Protein AF-A0A448WZS6-F1 (afdb_monomer_lite)

Radius of gyration: 54.77 Å; chains: 1; bounding box: 198×49×100 Å

Foldseek 3Di:
DDDDDDDDDDDDDDDDDDDDDDDDDDDDDDDDDDDDDPDPDDDDDDDDDDDDDDDDDDDDDDDDDPVVVVVVVVVVVVVVVVVVVVVVVVVVVVPDDDDDDDDDDPDPVVVVVVVVVVVVVVCCCVVPVCPVVVVVDDDFDFWDKAKDKDKFFKFKDQQPDDDEPDDGGIDMDGCVRFWDPDPDRHDTGGAFFDQDDYQWDQDKDFWDPLQQQQFADFLVSQDFFDFTLPDQAHPVRDRDDPVSRPNVDTGQATFRSGWAFPDPDDPDDDDDPRRTTGTMGRHGPPDDDQWFDPPDDDPDDDDDDDDDDDDDDDDDDPDPPPVPPPPPPGCLVVGDTRPSLQQMKMQMWMWTARVVVRDIDILCDPPCDPVNLVDAEQDCVDPPSVSRRIYGNNVLCVQQVHDPRCCSSVNFDKDKDWDFPDDVVDPPNPRHIHIHIHTPDDPPPD

Secondary structure (DSSP, 8-state):
--PPPP---PPPP----------------S-----------------S-----------------THHHHHHHHHHHHHHHHHHHHHHHHHHGGG--PPP-------HHHHHHHHHHHHHHHHIIIIIIIIIS-TTSPPPSPPEEEEEEEEE--EEEEES---SSPPSEEEEE-HHHH-PPPSSTT--------------EEEEEEPPTT-GGGEESSGGGS-TT-BSSS----TTSPPPPTTT--TT---SSEEEEEEE--------SS--PPPPEEEEEEEEES---SSS------PPPPP---------------------------GGGSS---GGGGG-EEEEEEEEEETTTTEEEESS-TT--HHHHHH----TTSTTGGG-SEEEHHHHHHHTT--HHHHHHH---EEEEEE----TTS-GGG---EEEEEE-S-----

Structure (mmCIF, N/CA/C/O backbone):
data_AF-A0A448WZS6-F1
#
_entry.id   AF-A0A448WZS6-F1
#
loop_
_atom_site.group_PDB
_atom_site.id
_atom_site.type_symbol
_atom_site.label_atom_id
_atom_site.label_alt_id
_atom_site.label_comp_id
_atom_site.label_asym_id
_atom_site.label_entity_id
_atom_site.label_seq_id
_atom_site.pdbx_PDB_ins_code
_atom_site.Cartn_x
_atom_site.Cartn_y
_atom_site.Cartn_z
_atom_site.occupancy
_atom_site.B_iso_or_equiv
_atom_site.auth_seq_id
_atom_site.auth_comp_id
_atom_site.auth_asym_id
_atom_site.auth_atom_id
_atom_site.pdbx_PDB_model_num
ATOM 1 N N . MET A 1 1 ? -26.078 -19.936 6.235 1.00 38.16 1 MET A N 1
ATOM 2 C CA . MET A 1 1 ? -26.917 -21.136 6.031 1.00 38.16 1 MET A CA 1
ATOM 3 C C . MET A 1 1 ? -28.295 -20.896 6.644 1.00 38.16 1 MET A C 1
ATOM 5 O O . MET A 1 1 ? -28.347 -20.526 7.805 1.00 38.16 1 MET A O 1
ATOM 9 N N . GLY A 1 2 ? -29.371 -21.069 5.861 1.00 36.94 2 GLY A N 1
ATOM 10 C CA . GLY A 1 2 ? -30.738 -21.364 6.336 1.00 36.94 2 GLY A CA 1
ATOM 11 C C . GLY A 1 2 ? -31.633 -20.229 6.868 1.00 36.94 2 GLY A C 1
ATOM 12 O O . GLY A 1 2 ? -31.905 -20.194 8.061 1.00 36.94 2 GLY A O 1
ATOM 13 N N . LYS A 1 3 ? -32.189 -19.380 5.985 1.00 34.31 3 LYS A N 1
ATOM 14 C CA . LYS A 1 3 ? -33.456 -18.650 6.225 1.00 34.31 3 LYS A CA 1
ATOM 15 C C . LYS A 1 3 ? -34.625 -19.597 5.913 1.00 34.31 3 LYS A C 1
ATOM 17 O O . LYS A 1 3 ? -34.668 -20.128 4.807 1.00 34.31 3 LYS A O 1
ATOM 22 N N . LEU A 1 4 ? -35.564 -19.788 6.842 1.00 36.19 4 LEU A N 1
ATOM 23 C CA . LEU A 1 4 ? -36.839 -20.471 6.588 1.00 36.19 4 LEU A CA 1
ATOM 24 C C . LEU A 1 4 ? -37.963 -19.438 6.477 1.00 36.19 4 LEU A C 1
ATOM 26 O O . LEU A 1 4 ? -38.123 -18.568 7.332 1.00 36.19 4 LEU A O 1
ATOM 30 N N . ALA A 1 5 ? -38.664 -19.535 5.352 1.00 36.72 5 ALA A N 1
ATOM 31 C CA . ALA A 1 5 ? -39.700 -18.647 4.865 1.00 36.72 5 ALA A CA 1
ATOM 32 C C . ALA A 1 5 ? -41.023 -18.817 5.623 1.00 36.72 5 ALA A C 1
ATOM 34 O O . ALA A 1 5 ? -41.397 -19.922 6.016 1.00 36.72 5 ALA A O 1
ATOM 35 N N . GLY A 1 6 ? -41.733 -17.698 5.773 1.00 29.44 6 GLY A N 1
ATOM 36 C CA . GLY A 1 6 ? -43.124 -17.661 6.200 1.00 29.44 6 GLY A CA 1
ATOM 37 C C . GLY A 1 6 ? -44.046 -18.265 5.144 1.00 29.44 6 GLY A C 1
ATOM 38 O O . GLY A 1 6 ? -43.845 -18.085 3.943 1.00 29.44 6 GLY A O 1
ATOM 39 N N . LEU A 1 7 ? -45.060 -18.980 5.622 1.00 32.00 7 LEU A N 1
ATOM 40 C CA . LEU A 1 7 ? -46.179 -19.469 4.831 1.00 32.00 7 LEU A CA 1
ATOM 41 C C . LEU A 1 7 ? -47.448 -18.800 5.355 1.00 32.00 7 LEU A C 1
ATOM 43 O O . LEU A 1 7 ? -47.846 -18.962 6.507 1.00 32.00 7 LEU A O 1
ATOM 47 N N . GLU A 1 8 ? -48.001 -17.989 4.467 1.00 29.33 8 GLU A N 1
ATOM 48 C CA . GLU A 1 8 ? -49.196 -17.173 4.581 1.00 29.33 8 GLU A CA 1
ATOM 49 C C . GLU A 1 8 ? -50.442 -18.029 4.305 1.00 29.33 8 GLU A C 1
ATOM 51 O O . GLU A 1 8 ? -50.484 -18.772 3.324 1.00 29.33 8 GLU A O 1
ATOM 56 N N . GLN A 1 9 ? -51.469 -17.925 5.151 1.00 30.89 9 GLN A N 1
ATOM 57 C CA . GLN A 1 9 ? -52.823 -18.399 4.851 1.00 30.89 9 GLN A CA 1
ATOM 58 C C . GLN A 1 9 ? -53.825 -17.291 5.194 1.00 30.89 9 GLN A C 1
ATOM 60 O O . GLN A 1 9 ? -54.014 -16.934 6.357 1.00 30.89 9 GLN A O 1
ATOM 65 N N . GLN A 1 10 ? -54.451 -16.740 4.152 1.00 34.50 10 GLN A N 1
ATOM 66 C CA . GLN A 1 10 ? -55.589 -15.822 4.226 1.00 34.50 10 GLN A CA 1
ATOM 67 C C . GLN A 1 10 ? -56.881 -16.580 4.590 1.00 34.50 10 GLN A C 1
ATOM 69 O O . GLN A 1 10 ? -57.094 -17.685 4.086 1.00 34.50 10 GLN A O 1
ATOM 74 N N . PRO A 1 11 ? -57.791 -15.993 5.391 1.00 29.30 11 PRO A N 1
ATOM 75 C CA . PRO A 1 11 ? -59.152 -16.491 5.536 1.00 29.30 11 PRO A CA 1
ATOM 76 C C . PRO A 1 11 ? -60.082 -15.928 4.450 1.00 29.30 11 PRO A C 1
ATOM 78 O O . PRO A 1 11 ? -60.014 -14.757 4.074 1.00 29.30 11 PRO A O 1
ATOM 81 N N . ALA A 1 12 ? -60.972 -16.801 3.980 1.00 30.41 12 ALA A N 1
ATOM 82 C CA . ALA A 1 12 ? -61.970 -16.552 2.953 1.00 30.41 12 ALA A CA 1
ATOM 83 C C . ALA A 1 12 ? -63.024 -15.507 3.363 1.00 30.41 12 ALA A C 1
ATOM 85 O O . ALA A 1 12 ? -63.513 -15.466 4.493 1.00 30.41 12 ALA A O 1
ATOM 86 N N . SER A 1 13 ? -63.372 -14.686 2.378 1.00 28.06 13 SER A N 1
ATOM 87 C CA . SER A 1 13 ? -64.435 -13.689 2.344 1.00 28.06 13 SER A CA 1
ATOM 88 C C . SER A 1 13 ? -65.822 -14.311 2.175 1.00 28.06 13 SER A C 1
ATOM 90 O O . SER A 1 13 ? -65.984 -15.145 1.290 1.00 28.06 13 SER A O 1
ATOM 92 N N . GLU A 1 14 ? -66.838 -13.799 2.877 1.00 26.47 14 GLU A N 1
ATOM 93 C CA . GLU A 1 14 ? -68.231 -13.851 2.407 1.00 26.47 14 GLU A CA 1
ATOM 94 C C . GLU A 1 14 ? -69.087 -12.720 3.027 1.00 26.47 14 GLU A C 1
ATOM 96 O O . GLU A 1 14 ? -69.264 -12.604 4.239 1.00 26.47 14 GLU A O 1
ATOM 101 N N . GLN A 1 15 ? -69.619 -11.867 2.151 1.00 28.23 15 GLN A N 1
ATOM 102 C CA . GLN A 1 15 ? -70.816 -11.022 2.290 1.00 28.23 15 GLN A CA 1
ATOM 103 C C . GLN A 1 15 ? -71.626 -11.226 0.989 1.00 28.23 15 GLN A C 1
ATOM 105 O O . GLN A 1 15 ? -71.013 -11.626 -0.002 1.00 28.23 15 GLN A O 1
ATOM 110 N N . PRO A 1 16 ? -72.912 -10.829 0.863 1.00 30.09 16 PRO A N 1
ATOM 111 C CA . PRO A 1 16 ? -73.947 -10.503 1.851 1.00 30.09 16 PRO A CA 1
ATOM 112 C C . PRO A 1 16 ? -75.287 -11.249 1.580 1.00 30.09 16 PRO A C 1
ATOM 114 O O . PRO A 1 16 ? -75.486 -11.880 0.548 1.00 30.09 16 PRO A O 1
ATOM 117 N N . MET A 1 17 ? -76.267 -11.109 2.481 1.00 28.36 17 MET A N 1
ATOM 118 C CA . MET A 1 17 ? -77.685 -11.343 2.161 1.00 28.36 17 MET A CA 1
ATOM 119 C C . MET A 1 17 ? -78.304 -10.086 1.533 1.00 28.36 17 MET A C 1
ATOM 121 O O . MET A 1 17 ? -78.250 -9.014 2.137 1.00 28.36 17 MET A O 1
ATOM 125 N N . THR A 1 18 ? -79.009 -10.233 0.409 1.00 26.14 18 THR A N 1
ATOM 126 C CA . THR A 1 18 ? -80.079 -9.314 -0.010 1.00 26.14 18 THR A CA 1
ATOM 127 C C . THR A 1 18 ? -81.344 -10.095 -0.350 1.00 26.14 18 THR A C 1
ATOM 129 O O . THR A 1 18 ? -81.335 -11.099 -1.055 1.00 26.14 18 THR A O 1
ATOM 132 N N . ALA A 1 19 ? -82.449 -9.633 0.230 1.00 32.47 19 ALA A N 1
ATOM 133 C CA . ALA A 1 19 ? -83.790 -10.160 0.052 1.00 32.47 19 ALA A CA 1
ATOM 134 C C . ALA A 1 19 ? -84.423 -9.654 -1.252 1.00 32.47 19 ALA A C 1
ATOM 136 O O . ALA A 1 19 ? -84.284 -8.476 -1.581 1.00 32.47 19 ALA A O 1
ATOM 137 N N . ALA A 1 20 ? -85.230 -10.490 -1.908 1.00 26.66 20 ALA A N 1
ATOM 138 C CA . ALA A 1 20 ? -86.266 -10.026 -2.824 1.00 26.66 20 ALA A CA 1
ATOM 139 C C . ALA A 1 20 ? -87.471 -10.984 -2.877 1.00 26.66 20 ALA A C 1
ATOM 141 O O . ALA A 1 20 ? -87.320 -12.188 -3.051 1.00 26.66 20 ALA A O 1
ATOM 142 N N . SER A 1 21 ? -88.652 -10.359 -2.764 1.00 26.98 21 SER A N 1
ATOM 143 C CA . SER A 1 21 ? -89.955 -10.670 -3.390 1.00 26.98 21 SER A CA 1
ATOM 144 C C . SER A 1 21 ? -90.633 -12.027 -3.125 1.00 26.98 21 SER A C 1
ATOM 146 O O . SER A 1 21 ? -90.092 -13.074 -3.432 1.00 26.98 21 SER A O 1
ATOM 148 N N . ARG A 1 22 ? -91.792 -12.085 -2.449 1.00 25.75 22 ARG A N 1
ATOM 149 C CA . ARG A 1 22 ? -93.185 -11.684 -2.809 1.00 25.75 22 ARG A CA 1
ATOM 150 C C . ARG A 1 22 ? -93.959 -12.708 -3.661 1.00 25.75 22 ARG A C 1
ATOM 152 O O . ARG A 1 22 ? -93.618 -12.911 -4.813 1.00 25.75 22 ARG A O 1
ATOM 159 N N . CYS A 1 23 ? -95.120 -13.085 -3.092 1.00 23.34 23 CYS A N 1
ATOM 160 C CA . CYS A 1 23 ? -96.412 -13.440 -3.717 1.00 23.34 23 CYS A CA 1
ATOM 161 C C . CYS A 1 23 ? -96.463 -14.756 -4.514 1.00 23.34 23 CYS A C 1
ATOM 163 O O . CYS A 1 23 ? -95.525 -15.089 -5.208 1.00 23.34 23 CYS A O 1
ATOM 165 N N . ARG A 1 24 ? -97.541 -15.541 -4.559 1.00 26.83 24 ARG A N 1
ATOM 166 C CA . ARG A 1 24 ? -98.895 -15.591 -3.965 1.00 26.83 24 ARG A CA 1
ATOM 167 C C . ARG A 1 24 ? -99.411 -16.998 -4.370 1.00 26.83 24 ARG A C 1
ATOM 169 O O . ARG A 1 24 ? -99.104 -17.439 -5.466 1.00 26.83 24 ARG A O 1
ATOM 176 N N . GLN A 1 25 ? -100.023 -17.758 -3.463 1.00 28.67 25 GLN A N 1
ATOM 177 C CA . GLN A 1 25 ? -101.477 -18.010 -3.432 1.00 28.67 25 GLN A CA 1
ATOM 178 C C . GLN A 1 25 ? -101.956 -19.080 -4.424 1.00 28.67 25 GLN A C 1
ATOM 180 O O . GLN A 1 25 ? -101.885 -18.859 -5.623 1.00 28.67 25 GLN A O 1
ATOM 185 N N . LEU A 1 26 ? -102.493 -20.184 -3.892 1.00 25.89 26 LEU A N 1
ATOM 186 C CA . LEU A 1 26 ? -103.588 -20.980 -4.460 1.00 25.89 26 LEU A CA 1
ATOM 187 C C . LEU A 1 26 ? -104.136 -21.904 -3.348 1.00 25.89 26 LEU A C 1
ATOM 189 O O . LEU A 1 26 ? -103.435 -22.772 -2.837 1.00 25.89 26 LEU A O 1
ATOM 193 N N . ASP A 1 27 ? -105.372 -21.614 -2.948 1.00 26.47 27 ASP A N 1
ATOM 194 C CA . ASP A 1 27 ? -106.292 -22.377 -2.083 1.00 26.47 27 ASP A CA 1
ATOM 195 C C . ASP A 1 27 ? -107.078 -23.423 -2.927 1.00 26.47 27 ASP A C 1
ATOM 197 O O . ASP A 1 27 ? -107.034 -23.322 -4.156 1.00 26.47 27 ASP A O 1
ATOM 201 N N . PRO A 1 28 ? -108.010 -24.239 -2.373 1.00 50.47 28 PRO A N 1
ATOM 202 C CA . PRO A 1 28 ? -108.018 -25.095 -1.165 1.00 50.47 28 PRO A CA 1
ATOM 203 C C . PRO A 1 28 ? -108.579 -26.525 -1.529 1.00 50.47 28 PRO A C 1
ATOM 205 O O . PRO A 1 28 ? -108.569 -26.832 -2.724 1.00 50.47 28 PRO A O 1
ATOM 208 N N . PRO A 1 29 ? -109.045 -27.444 -0.624 1.00 38.78 29 PRO A N 1
ATOM 209 C CA . PRO A 1 29 ? -110.230 -27.272 0.250 1.00 38.78 29 PRO A CA 1
ATOM 210 C C . PRO A 1 29 ? -110.190 -27.965 1.648 1.00 38.78 29 PRO A C 1
ATOM 212 O O . PRO A 1 29 ? -109.323 -28.773 1.961 1.00 38.78 29 PRO A O 1
ATOM 215 N N . ALA A 1 30 ? -111.237 -27.664 2.436 1.00 28.52 30 ALA A N 1
ATOM 216 C CA . ALA A 1 30 ? -111.854 -28.460 3.516 1.00 28.52 30 ALA A CA 1
ATOM 217 C C . ALA A 1 30 ? -111.177 -28.552 4.906 1.00 28.52 30 ALA A C 1
ATOM 219 O O . ALA A 1 30 ? -110.573 -29.557 5.266 1.00 28.52 30 ALA A O 1
ATOM 220 N N . ASN A 1 31 ? -111.395 -27.533 5.749 1.00 27.36 31 ASN A N 1
ATOM 221 C CA . ASN A 1 31 ? -112.272 -27.599 6.940 1.00 27.36 31 ASN A CA 1
ATOM 222 C C . ASN A 1 31 ? -112.093 -26.327 7.790 1.00 27.36 31 ASN A C 1
ATOM 224 O O . ASN A 1 31 ? -111.018 -26.053 8.316 1.00 27.36 31 ASN A O 1
ATOM 228 N N . TRP A 1 32 ? -113.162 -25.536 7.895 1.00 27.69 32 TRP A N 1
ATOM 229 C CA . TRP A 1 32 ? -113.226 -24.270 8.628 1.00 27.69 32 TRP A CA 1
ATOM 230 C C . TRP A 1 32 ? -113.849 -24.446 10.017 1.00 27.69 32 TRP A C 1
ATOM 232 O O . TRP A 1 32 ? -114.839 -25.158 10.150 1.00 27.69 32 TRP A O 1
ATOM 242 N N . LEU A 1 33 ? -113.306 -23.712 10.995 1.00 29.80 33 LEU A N 1
ATOM 243 C CA . LEU A 1 33 ? -113.973 -23.016 12.117 1.00 29.80 33 LEU A CA 1
ATOM 244 C C . LEU A 1 33 ? -112.846 -22.272 12.872 1.00 29.80 33 LEU A C 1
ATOM 246 O O . LEU A 1 33 ? -112.038 -22.895 13.549 1.00 29.80 33 LEU A O 1
ATOM 250 N N . ALA A 1 34 ? -112.515 -21.033 12.502 1.00 29.78 34 ALA A N 1
ATOM 251 C CA . ALA A 1 34 ? -113.170 -19.768 12.860 1.00 29.78 34 ALA A CA 1
ATOM 252 C C . ALA A 1 34 ? -113.001 -19.360 14.341 1.00 29.78 34 ALA A C 1
ATOM 254 O O . ALA A 1 34 ? -113.436 -20.048 15.256 1.00 29.78 34 ALA A O 1
ATOM 255 N N . ASP A 1 35 ? -112.342 -18.210 14.493 1.00 32.78 35 ASP A N 1
ATOM 256 C CA . ASP A 1 35 ? -112.419 -17.176 15.526 1.00 32.78 35 ASP A CA 1
ATOM 257 C C . ASP A 1 35 ? -113.085 -17.449 16.883 1.00 32.78 35 ASP A C 1
ATOM 259 O O . ASP A 1 35 ? -114.287 -17.659 17.003 1.00 32.78 35 ASP A O 1
ATOM 263 N N . GLY A 1 36 ? -112.319 -17.094 17.917 1.00 32.59 36 GLY A N 1
ATOM 264 C CA . GLY A 1 36 ? -112.823 -16.195 18.945 1.00 32.59 36 GLY A CA 1
ATOM 265 C C . GLY A 1 36 ? -113.478 -16.828 20.171 1.00 32.59 36 GLY A C 1
ATOM 266 O O . GLY A 1 36 ? -114.121 -17.865 20.140 1.00 32.59 36 GLY A O 1
ATOM 267 N N . VAL A 1 37 ? -113.376 -16.062 21.258 1.00 28.45 37 VAL A N 1
ATOM 268 C CA . VAL A 1 37 ? -114.356 -16.050 22.347 1.00 28.45 37 VAL A CA 1
ATOM 269 C C . VAL A 1 37 ? -114.327 -17.281 23.264 1.00 28.45 37 VAL A C 1
ATOM 271 O O . VAL A 1 37 ? -115.107 -18.216 23.134 1.00 28.45 37 VAL A O 1
ATOM 274 N N . VAL A 1 38 ? -113.536 -17.202 24.342 1.00 35.56 38 VAL A N 1
ATOM 275 C CA . VAL A 1 38 ? -113.914 -17.895 25.586 1.00 35.56 38 VAL A CA 1
ATOM 276 C C . VAL A 1 38 ? -114.939 -17.016 26.303 1.00 35.56 38 VAL A C 1
ATOM 278 O O . VAL A 1 38 ? -114.623 -16.256 27.215 1.00 35.56 38 VAL A O 1
ATOM 281 N N . CYS A 1 39 ? -116.191 -17.110 25.859 1.00 25.97 39 CYS A N 1
ATOM 282 C CA . CYS A 1 39 ? -117.337 -16.830 26.708 1.00 25.97 39 CYS A CA 1
ATOM 283 C C . CYS A 1 39 ? -117.531 -18.054 27.605 1.00 25.97 39 CYS A C 1
ATOM 285 O O . CYS A 1 39 ? -117.995 -19.095 27.146 1.00 25.97 39 CYS A O 1
ATOM 287 N N . ARG A 1 40 ? -117.236 -17.926 28.903 1.00 35.38 40 ARG A N 1
ATOM 288 C CA . ARG A 1 40 ? -117.952 -18.730 29.898 1.00 35.38 40 ARG A CA 1
ATOM 289 C C . ARG A 1 40 ? -119.340 -18.119 30.049 1.00 35.38 40 ARG A C 1
ATOM 291 O O . ARG A 1 40 ? -119.519 -17.129 30.750 1.00 35.38 40 ARG A O 1
ATOM 298 N N . ALA A 1 41 ? -120.306 -18.695 29.345 1.00 29.75 41 ALA A N 1
ATOM 299 C CA . ALA A 1 41 ? -121.698 -18.609 29.742 1.00 29.75 41 ALA A CA 1
ATOM 300 C C . ALA A 1 41 ? -121.916 -19.654 30.843 1.00 29.75 41 ALA A C 1
ATOM 302 O O . ALA A 1 41 ? -121.990 -20.848 30.564 1.00 29.75 41 ALA A O 1
ATOM 303 N N . ASP A 1 42 ? -122.001 -19.208 32.094 1.00 47.50 42 ASP A N 1
ATOM 304 C CA . ASP A 1 42 ? -122.652 -19.997 33.135 1.00 47.50 42 ASP A CA 1
ATOM 305 C C . ASP A 1 42 ? -124.162 -20.001 32.852 1.00 47.50 42 ASP A C 1
ATOM 307 O O . ASP A 1 42 ? -124.821 -18.959 32.910 1.00 47.50 42 ASP A O 1
ATOM 311 N N . VAL A 1 43 ? -124.735 -21.174 32.563 1.00 30.92 43 VAL A N 1
ATOM 312 C CA . VAL A 1 43 ? -126.187 -21.395 32.631 1.00 30.92 43 VAL A CA 1
ATOM 313 C C . VAL A 1 43 ? -126.485 -22.500 33.637 1.00 30.92 43 VAL A C 1
ATOM 315 O O . VAL A 1 43 ? -126.489 -23.687 33.342 1.00 30.92 43 VAL A O 1
ATOM 318 N N . LYS A 1 44 ? -126.779 -22.002 34.840 1.00 27.28 44 LYS A N 1
ATOM 319 C CA . LYS A 1 44 ? -127.848 -22.410 35.758 1.00 27.28 44 LYS A CA 1
ATOM 320 C C . LYS A 1 44 ? -127.904 -23.874 36.198 1.00 27.28 44 LYS A C 1
ATOM 322 O O . LYS A 1 44 ? -128.596 -24.719 35.644 1.00 27.28 44 LYS A O 1
ATOM 327 N N . ARG A 1 45 ? -127.356 -24.044 37.400 1.00 44.28 45 ARG A N 1
ATOM 328 C CA . ARG A 1 45 ? -127.903 -24.861 38.490 1.00 44.28 45 ARG A CA 1
ATOM 329 C C . ARG A 1 45 ? -129.434 -24.694 38.591 1.00 44.28 45 ARG A C 1
ATOM 331 O O . ARG A 1 45 ? -129.920 -23.576 38.759 1.00 44.28 45 ARG A O 1
ATOM 338 N N . SER A 1 46 ? -130.180 -25.797 38.551 1.00 26.55 46 SER A N 1
ATOM 339 C CA . SER A 1 46 ? -131.533 -25.881 39.113 1.00 26.55 46 SER A CA 1
ATOM 340 C C . SER A 1 46 ? -131.398 -26.131 40.614 1.00 26.55 46 SER A C 1
ATOM 342 O O . SER A 1 46 ? -131.195 -27.263 41.048 1.00 26.55 46 SER A O 1
ATOM 344 N N . THR A 1 47 ? -131.497 -25.069 41.409 1.00 45.09 47 THR A N 1
ATOM 345 C CA . THR A 1 47 ? -132.031 -25.156 42.770 1.00 45.09 47 THR A CA 1
ATOM 346 C C . THR A 1 47 ? -133.534 -24.907 42.701 1.00 45.09 47 THR A C 1
ATOM 348 O O . THR A 1 47 ? -134.000 -24.024 41.981 1.00 45.09 47 THR A O 1
ATOM 351 N N . SER A 1 48 ? -134.283 -25.728 43.430 1.00 29.95 48 SER A N 1
ATOM 352 C CA . SER A 1 48 ? -135.732 -25.667 43.613 1.00 29.95 48 SER A CA 1
ATOM 353 C C . SER A 1 48 ? -136.273 -24.245 43.817 1.00 29.95 48 SER A C 1
ATOM 355 O O . SER A 1 48 ? -135.737 -23.508 44.636 1.00 29.95 48 SER A O 1
ATOM 357 N N . ARG A 1 49 ? -137.408 -23.954 43.161 1.00 30.44 49 ARG A N 1
ATOM 358 C CA . ARG A 1 49 ? -138.410 -22.912 43.478 1.00 30.44 49 ARG A CA 1
ATOM 359 C C . ARG A 1 49 ? -137.940 -21.443 43.608 1.00 30.44 49 ARG A C 1
ATOM 361 O O . ARG A 1 49 ? -137.279 -21.063 44.560 1.00 30.44 49 ARG A O 1
ATOM 368 N N . ALA A 1 50 ? -138.548 -20.615 42.746 1.00 31.59 50 ALA A N 1
ATOM 369 C CA . ALA A 1 50 ? -139.360 -19.419 43.062 1.00 31.59 50 ALA A CA 1
ATOM 370 C C . ALA A 1 50 ? -138.957 -18.085 42.379 1.00 31.59 50 ALA A C 1
ATOM 372 O O . ALA A 1 50 ? -137.860 -17.580 42.565 1.00 31.59 50 ALA A O 1
ATOM 373 N N . ARG A 1 51 ? -139.961 -17.529 41.664 1.00 32.72 51 ARG A N 1
ATOM 374 C CA . ARG A 1 51 ? -140.316 -16.114 41.348 1.00 32.72 51 ARG A CA 1
ATOM 375 C C . ARG A 1 51 ? -139.276 -15.186 40.684 1.00 32.72 51 ARG A C 1
ATOM 377 O O . ARG A 1 51 ? -138.251 -14.870 41.256 1.00 32.72 51 ARG A O 1
ATOM 384 N N . SER A 1 52 ? -139.521 -14.801 39.416 1.00 34.69 52 SER A N 1
ATOM 385 C CA . SER A 1 52 ? -140.096 -13.510 38.919 1.00 34.69 52 SER A CA 1
ATOM 386 C C . SER A 1 52 ? -139.111 -12.331 38.999 1.00 34.69 52 SER A C 1
ATOM 388 O O . SER A 1 52 ? -138.533 -12.145 40.054 1.00 34.69 52 SER A O 1
ATOM 390 N N . ARG A 1 53 ? -138.881 -11.433 38.031 1.00 35.31 53 ARG A N 1
ATOM 391 C CA . ARG A 1 53 ? -139.580 -10.918 36.832 1.00 35.31 53 ARG A CA 1
ATOM 392 C C . ARG A 1 53 ? -138.544 -10.031 36.081 1.00 35.31 53 ARG A C 1
ATOM 394 O O . ARG A 1 53 ? -137.704 -9.442 36.749 1.00 35.31 53 ARG A O 1
ATOM 401 N N . GLY A 1 54 ? -138.690 -9.830 34.762 1.00 29.61 54 GLY A N 1
ATOM 402 C CA . GLY A 1 54 ? -138.362 -8.548 34.092 1.00 29.61 54 GLY A CA 1
ATOM 403 C C . GLY A 1 54 ? -137.100 -8.427 33.204 1.00 29.61 54 GLY A C 1
ATOM 404 O O . GLY A 1 54 ? -135.985 -8.557 33.692 1.00 29.61 54 GLY A O 1
ATOM 405 N N . GLY A 1 55 ? -137.313 -8.037 31.931 1.00 29.73 55 GLY A N 1
ATOM 406 C CA . GLY A 1 55 ? -136.452 -7.111 31.155 1.00 29.73 55 GLY A CA 1
ATOM 407 C C . GLY A 1 55 ? -135.481 -7.686 30.093 1.00 29.73 55 GLY A C 1
ATOM 408 O O . GLY A 1 55 ? -134.602 -8.470 30.454 1.00 29.73 55 GLY A O 1
ATOM 409 N N . PRO A 1 56 ? -135.544 -7.267 28.802 1.00 39.41 56 PRO A N 1
ATOM 410 C CA . PRO A 1 56 ? -134.609 -7.698 27.760 1.00 39.41 56 PRO A CA 1
ATOM 411 C C . PRO A 1 56 ? -133.484 -6.684 27.438 1.00 39.41 56 PRO A C 1
ATOM 413 O O . PRO A 1 56 ? -133.709 -5.558 27.015 1.00 39.41 56 PRO A O 1
ATOM 416 N N . ARG A 1 57 ? -132.267 -7.177 27.687 1.00 35.94 57 ARG A N 1
ATOM 417 C CA . ARG A 1 57 ? -130.946 -7.118 27.014 1.00 35.94 57 ARG A CA 1
ATOM 418 C C . ARG A 1 57 ? -130.607 -6.051 25.950 1.00 35.94 57 ARG A C 1
ATOM 420 O O . ARG A 1 57 ? -131.213 -5.969 24.889 1.00 35.94 57 ARG A O 1
ATOM 427 N N . ALA A 1 58 ? -129.475 -5.392 26.225 1.00 34.59 58 ALA A N 1
ATOM 428 C CA . ALA A 1 58 ? -128.693 -4.479 25.392 1.00 34.59 58 ALA A CA 1
ATOM 429 C C . ALA A 1 58 ? -127.532 -5.175 24.637 1.00 34.59 58 ALA A C 1
ATOM 431 O O . ALA A 1 58 ? -127.059 -6.238 25.046 1.00 34.59 58 ALA A O 1
ATOM 432 N N . CYS A 1 59 ? -127.051 -4.522 23.569 1.00 32.22 59 CYS A N 1
ATOM 433 C CA . CYS A 1 59 ? -125.817 -4.830 22.832 1.00 32.22 59 CYS A CA 1
ATOM 434 C C . CYS A 1 59 ? -124.562 -4.575 23.692 1.00 32.22 59 CYS A C 1
ATOM 436 O O . CYS A 1 59 ? -124.458 -3.532 24.335 1.00 32.22 59 CYS A O 1
ATOM 438 N N . GLY A 1 60 ? -123.602 -5.509 23.685 1.00 36.31 60 GLY A N 1
ATOM 439 C CA . GLY A 1 60 ? -122.340 -5.419 24.428 1.00 36.31 60 GLY A CA 1
ATOM 440 C C . GLY A 1 60 ? -121.123 -5.291 23.509 1.00 36.31 60 GLY A C 1
ATOM 441 O O . GLY A 1 60 ? -120.861 -6.172 22.695 1.00 36.31 60 GLY A O 1
ATOM 442 N N . CYS A 1 61 ? -120.374 -4.199 23.667 1.00 34.72 61 CYS A N 1
ATOM 443 C CA . CYS A 1 61 ? -119.089 -3.937 23.019 1.00 34.72 61 CYS A CA 1
ATOM 444 C C . CYS A 1 61 ? -117.957 -4.793 23.618 1.00 34.72 61 CYS A C 1
ATOM 446 O O . CYS A 1 61 ? -117.826 -4.906 24.837 1.00 34.72 61 CYS A O 1
ATOM 448 N N . CYS A 1 62 ? -117.085 -5.333 22.763 1.00 35.09 62 CYS A N 1
ATOM 449 C CA . CYS A 1 62 ? -115.847 -6.002 23.163 1.00 35.09 62 CYS A CA 1
ATOM 450 C C . CYS A 1 62 ? -114.761 -4.987 23.562 1.00 35.09 62 CYS A C 1
ATOM 452 O O . CYS A 1 62 ? -114.450 -4.072 22.802 1.00 35.09 62 CYS A O 1
ATOM 454 N N . VAL A 1 63 ? -114.108 -5.204 24.708 1.00 44.25 63 VAL A N 1
ATOM 455 C CA . VAL A 1 63 ? -112.887 -4.491 25.119 1.00 44.25 63 VAL A CA 1
ATOM 456 C C . VAL A 1 63 ? -111.750 -5.509 25.263 1.00 44.25 63 VAL A C 1
ATOM 458 O O . VAL A 1 63 ? -111.904 -6.529 25.931 1.00 44.25 63 VAL A O 1
ATOM 461 N N . ARG A 1 64 ? -110.606 -5.246 24.609 1.00 39.09 64 ARG A N 1
ATOM 462 C CA . ARG A 1 64 ? -109.382 -6.074 24.670 1.00 39.09 64 ARG A CA 1
ATOM 463 C C . ARG A 1 64 ? -108.826 -6.153 26.107 1.00 39.09 64 ARG A C 1
ATOM 465 O O . ARG A 1 64 ? -108.697 -5.102 26.738 1.00 39.09 64 ARG A O 1
ATOM 472 N N . PRO A 1 65 ? -108.387 -7.331 26.598 1.00 46.19 65 PRO A N 1
ATOM 473 C CA . PRO A 1 65 ? -107.748 -7.445 27.907 1.00 46.19 65 PRO A CA 1
ATOM 474 C C . PRO A 1 65 ? -106.341 -6.825 27.901 1.00 46.19 65 PRO A C 1
ATOM 476 O O . PRO A 1 65 ? -105.540 -7.055 26.991 1.00 46.19 65 PRO A O 1
ATOM 479 N N . LYS A 1 66 ? -106.034 -6.054 28.950 1.00 46.75 66 LYS A N 1
ATOM 480 C CA . LYS A 1 66 ? -104.776 -5.317 29.194 1.00 46.75 66 LYS A CA 1
ATOM 481 C C . LYS A 1 66 ? -103.576 -6.201 29.601 1.00 46.75 66 LYS A C 1
ATOM 483 O O . LYS A 1 66 ? -102.536 -5.676 29.992 1.00 46.75 66 LYS A O 1
ATOM 488 N N . ASP A 1 67 ? -103.658 -7.524 29.463 1.00 49.66 67 ASP A N 1
ATOM 489 C CA . ASP A 1 67 ? -102.649 -8.443 30.025 1.00 49.66 67 ASP A CA 1
ATOM 490 C C . ASP A 1 67 ? -101.427 -8.679 29.118 1.00 49.66 67 ASP A C 1
ATOM 492 O O . ASP A 1 67 ? -100.372 -9.130 29.568 1.00 49.66 67 ASP A O 1
ATOM 496 N N . GLY A 1 68 ? -101.496 -8.269 27.847 1.00 50.50 68 GLY A N 1
ATOM 497 C CA . GLY A 1 68 ? -100.360 -8.352 26.923 1.00 50.50 68 GLY A CA 1
ATOM 498 C C . GLY A 1 68 ? -99.236 -7.349 27.219 1.00 50.50 68 GLY A C 1
ATOM 499 O O . GLY A 1 68 ? -98.075 -7.611 26.897 1.00 50.50 68 GLY A O 1
ATOM 500 N N . GLU A 1 69 ? -99.538 -6.204 27.839 1.00 58.31 69 GLU A N 1
ATOM 501 C CA . GLU A 1 69 ? -98.525 -5.196 28.181 1.00 58.31 69 GLU A CA 1
ATOM 502 C C . GLU A 1 69 ? -97.661 -5.618 29.367 1.00 58.31 69 GLU A C 1
ATOM 504 O O . GLU A 1 69 ? -96.448 -5.389 29.350 1.00 58.31 69 GLU A O 1
ATOM 509 N N . ALA A 1 70 ? -98.253 -6.271 30.370 1.00 59.69 70 ALA A N 1
ATOM 510 C CA . ALA A 1 70 ? -97.532 -6.762 31.539 1.00 59.69 70 ALA A CA 1
ATOM 511 C C . ALA A 1 70 ? -96.526 -7.858 31.152 1.00 59.69 70 ALA A C 1
ATOM 513 O O . ALA A 1 70 ? -95.366 -7.830 31.576 1.00 59.69 70 ALA A O 1
ATOM 514 N N . GLU A 1 71 ? -96.924 -8.781 30.274 1.00 62.28 71 GLU A N 1
ATOM 515 C CA . GLU A 1 71 ? -96.043 -9.846 29.801 1.00 62.28 71 GLU A CA 1
ATOM 516 C C . GLU A 1 71 ? -94.968 -9.326 28.829 1.00 62.28 71 GLU A C 1
ATOM 518 O O . GLU A 1 71 ? -93.792 -9.688 28.949 1.00 62.28 71 GLU A O 1
ATOM 523 N N . ARG A 1 72 ? -95.307 -8.377 27.940 1.00 61.78 72 ARG A N 1
ATOM 524 C CA . ARG A 1 72 ? -94.319 -7.675 27.095 1.00 61.78 72 ARG A CA 1
ATOM 525 C C . ARG A 1 72 ? -93.331 -6.857 27.930 1.00 61.78 72 ARG A C 1
ATOM 527 O O . ARG A 1 72 ? -92.141 -6.857 27.616 1.00 61.78 72 ARG A O 1
ATOM 534 N N . ARG A 1 73 ? -93.773 -6.205 29.014 1.00 65.56 73 ARG A N 1
ATOM 535 C CA . ARG A 1 73 ? -92.890 -5.518 29.977 1.00 65.56 73 ARG A CA 1
ATOM 536 C C . ARG A 1 73 ? -91.950 -6.500 30.670 1.00 65.56 73 ARG A C 1
ATOM 538 O O . ARG A 1 73 ? -90.757 -6.217 30.739 1.00 65.56 73 ARG A O 1
ATOM 545 N N . ARG A 1 74 ? -92.435 -7.671 31.105 1.00 70.31 74 ARG A N 1
ATOM 546 C CA . ARG A 1 74 ? -91.591 -8.734 31.689 1.00 70.31 74 ARG A CA 1
ATOM 547 C C . ARG A 1 74 ? -90.560 -9.270 30.691 1.00 70.31 74 ARG A C 1
ATOM 549 O O . ARG A 1 74 ? -89.404 -9.447 31.070 1.00 70.31 74 ARG A O 1
ATOM 556 N N . ARG A 1 75 ? -90.927 -9.466 29.418 1.00 71.12 75 ARG A N 1
ATOM 557 C CA . ARG A 1 75 ? -89.985 -9.875 28.354 1.00 71.12 75 ARG A CA 1
ATOM 558 C C . ARG A 1 75 ? -88.927 -8.798 28.082 1.00 71.12 75 ARG A C 1
ATOM 560 O O . ARG A 1 75 ? -87.739 -9.106 28.110 1.00 71.12 75 ARG A O 1
ATOM 567 N N . ARG A 1 76 ? -89.326 -7.524 27.964 1.00 72.81 76 ARG A N 1
ATOM 568 C CA . ARG A 1 76 ? -88.402 -6.381 27.795 1.00 72.81 76 ARG A CA 1
ATOM 569 C C . ARG A 1 76 ? -87.467 -6.190 28.994 1.00 72.81 76 ARG A C 1
ATOM 571 O O . ARG A 1 76 ? -86.294 -5.876 28.809 1.00 72.81 76 ARG A O 1
ATOM 578 N N . LEU A 1 77 ? -87.959 -6.390 30.218 1.00 78.12 77 LEU A N 1
ATOM 579 C CA . LEU A 1 77 ? -87.144 -6.357 31.438 1.00 78.12 77 LEU A CA 1
ATOM 580 C C . LEU A 1 77 ? -86.133 -7.510 31.469 1.00 78.12 77 LEU A C 1
ATOM 582 O O . LEU A 1 77 ? -84.955 -7.263 31.722 1.00 78.12 77 LEU A O 1
ATOM 586 N N . LYS A 1 78 ? -86.552 -8.739 31.134 1.00 78.12 78 LYS A N 1
ATOM 587 C CA . LYS A 1 78 ? -85.654 -9.902 31.018 1.00 78.12 78 LYS A CA 1
ATOM 588 C C . LYS A 1 78 ? -84.590 -9.702 29.934 1.00 78.12 78 LYS A C 1
ATOM 590 O O . LYS A 1 78 ? -83.429 -10.030 30.158 1.00 78.12 78 LYS A O 1
ATOM 595 N N . GLU A 1 79 ? -84.937 -9.118 28.790 1.00 76.25 79 GLU A N 1
ATOM 596 C CA . GLU A 1 79 ? -83.975 -8.802 27.726 1.00 76.25 79 GLU A CA 1
ATOM 597 C C . GLU A 1 79 ? -82.991 -7.699 28.123 1.00 76.25 79 GLU A C 1
ATOM 599 O O . GLU A 1 79 ? -81.792 -7.833 27.882 1.00 76.25 79 GLU A O 1
ATOM 604 N N . ARG A 1 80 ? -83.457 -6.630 28.785 1.00 74.69 80 ARG A N 1
ATOM 605 C CA . ARG A 1 80 ? -82.577 -5.587 29.340 1.00 74.69 80 ARG A CA 1
ATOM 606 C C . ARG A 1 80 ? -81.629 -6.161 30.393 1.00 74.69 80 ARG A C 1
ATOM 608 O O . ARG A 1 80 ? -80.448 -5.826 30.374 1.00 74.69 80 ARG A O 1
ATOM 615 N N . ALA A 1 81 ? -82.114 -7.051 31.259 1.00 76.56 81 ALA A N 1
ATOM 616 C CA . ALA A 1 81 ? -81.293 -7.750 32.243 1.00 76.56 81 ALA A CA 1
ATOM 617 C C . ALA A 1 81 ? -80.244 -8.653 31.571 1.00 76.56 81 ALA A C 1
ATOM 619 O O . ALA A 1 81 ? -79.068 -8.567 31.908 1.00 76.56 81 ALA A O 1
ATOM 620 N N . ARG A 1 82 ? -80.626 -9.432 30.547 1.00 74.56 82 ARG A N 1
ATOM 621 C CA . ARG A 1 82 ? -79.699 -10.268 29.760 1.00 74.56 82 ARG A CA 1
ATOM 622 C C . ARG A 1 82 ? -78.646 -9.450 29.012 1.00 74.56 82 ARG A C 1
ATOM 624 O O . ARG A 1 82 ? -77.493 -9.857 28.970 1.00 74.56 82 ARG A O 1
ATOM 631 N N . ARG A 1 83 ? -79.004 -8.288 28.454 1.00 71.25 83 ARG A N 1
ATOM 632 C CA . ARG A 1 83 ? -78.048 -7.375 27.794 1.00 71.25 83 ARG A CA 1
ATOM 633 C C . ARG A 1 83 ? -77.078 -6.740 28.791 1.00 71.25 83 ARG A C 1
ATOM 635 O O . ARG A 1 83 ? -75.903 -6.615 28.474 1.00 71.25 83 ARG A O 1
ATOM 642 N N . ARG A 1 84 ? -77.543 -6.374 29.992 1.00 70.31 84 ARG A N 1
ATOM 643 C CA . ARG A 1 84 ? -76.674 -5.889 31.082 1.00 70.31 84 ARG A CA 1
ATOM 644 C C . ARG A 1 84 ? -75.733 -6.985 31.582 1.00 70.31 84 ARG A C 1
ATOM 646 O O . ARG A 1 84 ? -74.559 -6.707 31.776 1.00 70.31 84 ARG A O 1
ATOM 653 N N . LEU A 1 85 ? -76.227 -8.216 31.723 1.00 71.50 85 LEU A N 1
ATOM 654 C CA . LEU A 1 85 ? -75.426 -9.375 32.117 1.00 71.50 85 LEU A CA 1
ATOM 655 C C . LEU A 1 85 ? -74.393 -9.748 31.042 1.00 71.50 85 LEU A C 1
ATOM 657 O O . LEU A 1 85 ? -73.243 -9.961 31.386 1.00 71.50 85 LEU A O 1
ATOM 661 N N . ARG A 1 86 ? -74.761 -9.737 29.748 1.00 67.88 86 ARG A N 1
ATOM 662 C CA . ARG A 1 86 ? -73.811 -9.917 28.632 1.00 67.88 86 ARG A CA 1
ATOM 663 C C . ARG A 1 86 ? -72.756 -8.816 28.594 1.00 67.88 86 ARG A C 1
ATOM 665 O O . ARG A 1 86 ? -71.590 -9.137 28.456 1.00 67.88 86 ARG A O 1
ATOM 672 N N . ARG A 1 87 ? -73.141 -7.544 28.762 1.00 63.91 87 ARG A N 1
ATOM 673 C CA . ARG A 1 87 ? -72.175 -6.433 28.832 1.00 63.91 87 ARG A CA 1
ATOM 674 C C . ARG A 1 87 ? -71.217 -6.572 30.018 1.00 63.91 87 ARG A C 1
ATOM 676 O O . ARG A 1 87 ? -70.050 -6.281 29.833 1.00 63.91 87 ARG A O 1
ATOM 683 N N . ARG A 1 88 ? -71.687 -7.047 31.181 1.00 62.16 88 ARG A N 1
ATOM 684 C CA . ARG A 1 88 ? -70.830 -7.342 32.346 1.00 62.16 88 ARG A CA 1
ATOM 685 C C . ARG A 1 88 ? -69.903 -8.544 32.109 1.00 62.16 88 ARG A C 1
ATOM 687 O O . ARG A 1 88 ? -68.703 -8.411 32.251 1.00 62.16 88 ARG A O 1
ATOM 694 N N . LEU A 1 89 ? -70.425 -9.674 31.630 1.00 63.59 89 LEU A N 1
ATOM 695 C CA . LEU A 1 89 ? -69.613 -10.855 31.286 1.00 63.59 89 LEU A CA 1
ATOM 696 C C . LEU A 1 89 ? -68.551 -10.558 30.214 1.00 63.59 89 LEU A C 1
ATOM 698 O O . LEU A 1 89 ? -67.463 -11.116 30.250 1.00 63.59 89 LEU A O 1
ATOM 702 N N . GLN A 1 90 ? -68.864 -9.680 29.259 1.00 64.12 90 GLN A N 1
ATOM 703 C CA . GLN A 1 90 ? -67.956 -9.289 28.181 1.00 64.12 90 GLN A CA 1
ATOM 704 C C . GLN A 1 90 ? -66.876 -8.301 28.655 1.00 64.12 90 GLN A C 1
ATOM 706 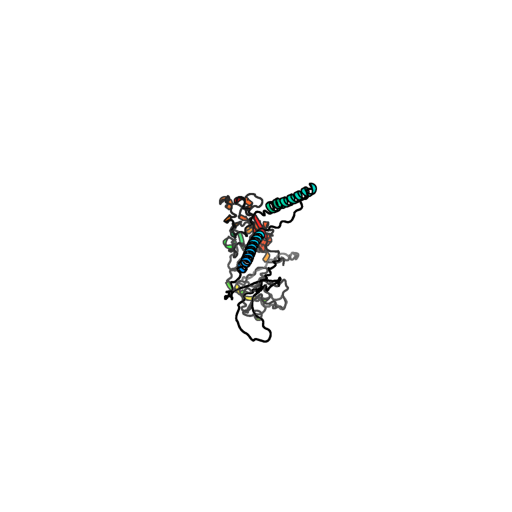O O . GLN A 1 90 ? -65.774 -8.324 28.117 1.00 64.12 90 GLN A O 1
ATOM 711 N N . THR A 1 91 ? -67.152 -7.475 29.673 1.00 62.62 91 THR A N 1
ATOM 712 C CA . THR A 1 91 ? -66.117 -6.664 30.338 1.00 62.62 91 THR A CA 1
ATOM 713 C C . THR A 1 91 ? -65.238 -7.499 31.262 1.00 62.62 91 THR A C 1
ATOM 715 O O . THR A 1 91 ? -64.040 -7.250 31.330 1.00 62.62 91 THR A O 1
ATOM 718 N N . ASP A 1 92 ? -65.799 -8.520 31.911 1.00 64.00 92 ASP A N 1
ATOM 719 C CA . ASP A 1 92 ? -65.059 -9.383 32.837 1.00 64.00 92 ASP A CA 1
ATOM 720 C C . ASP A 1 92 ? -64.091 -10.325 32.096 1.00 64.00 92 ASP A C 1
ATOM 722 O O . ASP A 1 92 ? -63.076 -10.723 32.655 1.00 64.00 92 ASP A O 1
ATOM 726 N N . ALA A 1 93 ? -64.353 -10.623 30.815 1.00 66.94 93 ALA A N 1
ATOM 727 C CA . ALA A 1 93 ? -63.472 -11.421 29.960 1.00 66.94 93 ALA A CA 1
ATOM 728 C C . ALA A 1 93 ? -62.214 -10.677 29.464 1.00 66.94 93 ALA A C 1
ATOM 730 O O . ALA A 1 93 ? -61.214 -11.316 29.152 1.00 66.94 93 ALA A O 1
ATOM 731 N N . LEU A 1 94 ? -62.242 -9.339 29.397 1.00 75.88 94 LEU A N 1
ATOM 732 C CA . LEU A 1 94 ? -61.111 -8.525 28.916 1.00 75.88 94 LEU A CA 1
ATOM 733 C C . LEU A 1 94 ? -59.990 -8.369 29.958 1.00 75.88 94 LEU A C 1
ATOM 735 O O . LEU A 1 94 ? -58.890 -7.950 29.609 1.00 75.88 94 LEU A O 1
ATOM 739 N N . PHE A 1 95 ? -60.255 -8.730 31.216 1.00 79.94 95 PHE A N 1
ATOM 740 C CA . PHE A 1 95 ? -59.299 -8.687 32.327 1.00 79.94 95 PHE A CA 1
ATOM 741 C C . PHE A 1 95 ? -59.028 -10.082 32.913 1.00 79.94 95 PHE A C 1
ATOM 743 O O . PHE A 1 95 ? -58.768 -10.221 34.108 1.00 79.94 95 PHE A O 1
ATOM 750 N N . ILE A 1 96 ? -59.100 -11.131 32.085 1.00 82.12 96 ILE A N 1
ATOM 751 C CA . ILE A 1 96 ? -58.725 -12.487 32.498 1.00 82.12 96 ILE A CA 1
ATOM 752 C C . ILE A 1 96 ? -57.232 -12.676 32.252 1.00 82.12 96 ILE A C 1
ATOM 754 O O . ILE A 1 96 ? -56.767 -12.706 31.116 1.00 82.12 96 ILE A O 1
ATOM 758 N N . TYR A 1 97 ? -56.490 -12.830 33.343 1.00 85.12 97 TYR A N 1
ATOM 759 C CA . TYR A 1 97 ? -55.102 -13.266 33.332 1.00 85.12 97 TYR A CA 1
ATOM 760 C C . TYR A 1 97 ? -55.029 -14.627 34.023 1.00 85.12 97 TYR A C 1
ATOM 762 O O . TYR A 1 97 ? -55.248 -14.738 35.232 1.00 85.12 97 TYR A O 1
ATOM 770 N N . GLU A 1 98 ? -54.771 -15.676 33.247 1.00 83.94 98 GLU A N 1
ATOM 771 C CA . GLU A 1 98 ? -54.562 -17.020 33.778 1.00 83.94 98 GLU A CA 1
ATOM 772 C C . GLU A 1 98 ? -53.107 -17.164 34.235 1.00 83.94 98 GLU A C 1
ATOM 774 O O . GLU A 1 98 ? -52.178 -17.060 33.436 1.00 83.94 98 GLU A O 1
ATOM 779 N N . THR A 1 99 ? -52.894 -17.403 35.531 1.00 88.62 99 THR A N 1
ATOM 780 C CA . THR A 1 99 ? -51.574 -17.757 36.066 1.00 88.62 99 THR A CA 1
ATOM 781 C C . THR A 1 99 ? -51.468 -19.258 36.293 1.00 88.62 99 THR A C 1
ATOM 783 O O . THR A 1 99 ? -52.409 -19.873 36.810 1.00 88.62 99 THR A O 1
ATOM 786 N N . PRO A 1 100 ? -50.318 -19.879 35.972 1.00 88.88 100 PRO A N 1
ATOM 787 C CA . PRO A 1 100 ? -50.075 -21.250 36.381 1.00 88.88 100 PRO A CA 1
ATOM 788 C C . PRO A 1 100 ? -50.107 -21.328 37.911 1.00 88.88 100 PRO A C 1
ATOM 790 O O . PRO A 1 100 ? -49.497 -20.515 38.609 1.00 88.88 100 PRO A O 1
ATOM 793 N N . LYS A 1 101 ? -50.815 -22.325 38.450 1.00 88.12 101 LYS A N 1
ATOM 794 C CA . LYS A 1 101 ? -50.813 -22.595 39.892 1.00 88.12 101 LYS A CA 1
ATOM 795 C C . LYS A 1 101 ? -49.431 -23.116 40.290 1.00 88.12 101 LYS A C 1
ATOM 797 O O . LYS A 1 101 ? -49.103 -24.270 40.033 1.00 88.12 101 LYS A O 1
ATOM 802 N N . VAL A 1 102 ? -48.615 -22.262 40.904 1.00 89.81 102 VAL A N 1
ATOM 803 C CA . VAL A 1 102 ? -47.270 -22.618 41.376 1.00 89.81 102 VAL A CA 1
ATOM 804 C C . VAL A 1 102 ? -47.362 -23.303 42.740 1.00 89.81 102 VAL A C 1
ATOM 806 O O . VAL A 1 102 ? -47.988 -22.783 43.664 1.00 89.81 102 VAL A O 1
ATOM 809 N N . VAL A 1 103 ? -46.713 -24.459 42.891 1.00 87.81 103 VAL A N 1
ATOM 810 C CA . VAL A 1 103 ? -46.598 -25.154 44.182 1.00 87.81 103 VAL A CA 1
ATOM 811 C C . VAL A 1 103 ? -45.331 -24.681 44.897 1.00 87.81 103 VAL A C 1
ATOM 813 O O . VAL A 1 103 ? -44.220 -24.887 44.414 1.00 87.81 103 VAL A O 1
ATOM 816 N N . LEU A 1 104 ? -45.484 -24.049 46.065 1.00 88.44 104 LEU A N 1
ATOM 817 C CA . LEU A 1 104 ? -44.357 -23.585 46.878 1.00 88.44 104 LEU A CA 1
ATOM 818 C C . LEU A 1 104 ? -43.830 -24.715 47.774 1.00 88.44 104 LEU A C 1
ATOM 820 O O . LEU A 1 104 ? -44.392 -25.001 48.832 1.00 88.44 104 LEU A O 1
ATOM 824 N N . ILE A 1 105 ? -42.711 -25.323 47.385 1.00 89.25 105 ILE A N 1
ATOM 825 C CA . ILE A 1 105 ? -42.036 -26.358 48.179 1.00 89.25 105 ILE A CA 1
ATOM 826 C C . ILE A 1 105 ? -41.028 -25.690 49.130 1.00 89.25 105 ILE A C 1
ATOM 828 O O . ILE A 1 105 ? -39.989 -25.183 48.710 1.00 89.25 105 ILE A O 1
ATOM 832 N N . LYS A 1 106 ? -41.314 -25.695 50.438 1.00 89.56 106 LYS A N 1
ATOM 833 C CA . LYS A 1 106 ? -40.440 -25.116 51.477 1.00 89.56 106 LYS A CA 1
ATOM 834 C C . LYS A 1 106 ? -39.381 -26.124 51.938 1.00 89.56 106 LYS A C 1
ATOM 836 O O . LYS A 1 106 ? -39.529 -26.757 52.977 1.00 89.56 106 LYS A O 1
ATOM 841 N N . ASN A 1 107 ? -38.301 -26.268 51.170 1.00 93.69 107 ASN A N 1
ATOM 842 C CA . ASN A 1 107 ? -37.160 -27.117 51.530 1.00 93.69 107 ASN A CA 1
ATOM 843 C C . ASN A 1 107 ? -35.830 -26.360 51.371 1.00 93.69 107 ASN A C 1
ATOM 845 O O . ASN A 1 107 ? -35.515 -25.882 50.281 1.00 93.69 107 ASN A O 1
ATOM 849 N N . LYS A 1 108 ? -35.024 -26.286 52.445 1.00 93.19 108 LYS A N 1
ATOM 850 C CA . LYS A 1 108 ? -33.728 -25.580 52.448 1.00 93.19 108 LYS A CA 1
ATOM 851 C C . LYS A 1 108 ? -32.730 -26.149 51.430 1.00 93.19 108 LYS A C 1
ATOM 853 O O . LYS A 1 108 ? -32.019 -25.369 50.807 1.00 93.19 108 LYS A O 1
ATOM 858 N N . LYS A 1 109 ? -32.692 -27.475 51.224 1.00 92.88 109 LYS A N 1
ATOM 859 C CA . LYS A 1 109 ? -31.750 -28.124 50.290 1.00 92.88 109 LYS A CA 1
ATOM 860 C C . LYS A 1 109 ? -32.079 -27.781 48.834 1.00 92.88 109 LYS A C 1
ATOM 862 O O . LYS A 1 109 ? -31.219 -27.303 48.106 1.00 92.88 109 LYS A O 1
ATOM 867 N N . ILE A 1 110 ? -33.342 -27.957 48.437 1.00 94.19 110 ILE A N 1
ATOM 868 C CA . ILE A 1 110 ? -33.816 -27.662 47.072 1.00 94.19 110 ILE A CA 1
ATOM 869 C C . ILE A 1 110 ? -33.725 -26.156 46.784 1.00 94.19 110 ILE A C 1
ATOM 871 O O . ILE A 1 110 ? -33.275 -25.760 45.712 1.00 94.19 110 ILE A O 1
ATOM 875 N N . GLY A 1 111 ? -34.084 -25.310 47.757 1.00 93.56 111 GLY A N 1
ATOM 876 C CA . GLY A 1 111 ? -33.971 -23.857 47.627 1.00 93.56 111 GLY A CA 1
ATOM 877 C C . GLY A 1 111 ? -32.528 -23.378 47.449 1.00 93.56 111 GLY A C 1
ATOM 878 O O . GLY A 1 111 ? -32.285 -22.494 46.632 1.00 93.56 111 GLY A O 1
ATOM 879 N N . MET A 1 112 ? -31.568 -23.984 48.158 1.00 94.75 112 MET A N 1
ATOM 880 C CA . MET A 1 112 ? -30.145 -23.673 47.997 1.00 94.75 112 MET A CA 1
ATOM 881 C C . MET A 1 112 ? -29.635 -24.066 46.608 1.00 94.75 112 MET A C 1
ATOM 883 O O . MET A 1 112 ? -28.973 -23.254 45.972 1.00 94.75 112 MET A O 1
ATOM 887 N N . VAL A 1 113 ? -29.989 -25.256 46.107 1.00 95.75 113 VAL A N 1
ATOM 888 C CA . VAL A 1 113 ? -29.613 -25.694 44.750 1.00 95.75 113 VAL A CA 1
ATOM 889 C C . VAL A 1 113 ? -30.197 -24.757 43.694 1.00 95.75 113 VAL A C 1
ATOM 891 O O . VAL A 1 113 ? -29.467 -24.276 42.835 1.00 95.75 113 VAL A O 1
ATOM 894 N N . PHE A 1 114 ? -31.489 -24.431 43.784 1.00 94.38 114 PHE A N 1
ATOM 895 C CA . PHE A 1 114 ? -32.131 -23.519 42.837 1.00 94.38 114 PHE A CA 1
ATOM 896 C C . PHE A 1 114 ? -31.491 -22.124 42.852 1.00 94.38 114 PHE A C 1
ATOM 898 O O . PHE A 1 114 ? -31.201 -21.570 41.795 1.00 94.38 114 PHE A O 1
ATOM 905 N N . ARG A 1 115 ? -31.196 -21.574 44.039 1.00 95.81 115 ARG A N 1
ATOM 906 C CA . ARG A 1 115 ? -30.495 -20.287 44.166 1.00 95.81 115 ARG A CA 1
ATOM 907 C C . ARG A 1 115 ? -29.061 -20.352 43.649 1.00 95.81 115 ARG A C 1
ATOM 909 O O . ARG A 1 115 ? -28.640 -19.409 42.997 1.00 95.81 115 ARG A O 1
ATOM 916 N N . ALA A 1 116 ? -28.339 -21.446 43.878 1.00 96.94 116 ALA A N 1
ATOM 917 C CA . ALA A 1 116 ? -26.992 -21.630 43.345 1.00 96.94 116 ALA A CA 1
ATOM 918 C C . ALA A 1 116 ? -26.992 -21.676 41.810 1.00 96.94 116 ALA A C 1
ATOM 920 O O . ALA A 1 116 ? -26.191 -20.987 41.185 1.00 96.94 116 ALA A O 1
ATOM 921 N N . VAL A 1 117 ? -27.931 -22.411 41.201 1.00 97.06 117 VAL A N 1
ATOM 922 C CA . VAL A 1 117 ? -28.100 -22.453 39.738 1.00 97.06 117 VAL A CA 1
ATOM 923 C C . VAL A 1 117 ? -28.457 -21.072 39.189 1.00 97.06 117 VAL A C 1
ATOM 925 O O . VAL A 1 117 ? -27.863 -20.636 38.207 1.00 97.06 117 VAL A O 1
ATOM 928 N N . GLN A 1 118 ? -29.375 -20.348 39.835 1.00 95.94 118 GLN A N 1
ATOM 929 C CA . GLN A 1 118 ? -29.713 -18.979 39.437 1.00 95.94 118 GLN A CA 1
ATOM 930 C C . GLN A 1 118 ? -28.504 -18.043 39.504 1.00 95.94 118 GLN A C 1
ATOM 932 O O . GLN A 1 118 ? -28.252 -17.314 38.549 1.00 95.94 118 GLN A O 1
ATOM 937 N N . THR A 1 119 ? -27.739 -18.076 40.599 1.00 96.88 119 THR A N 1
ATOM 938 C CA . THR A 1 119 ? -26.529 -17.260 40.741 1.00 96.88 119 THR A CA 1
ATOM 939 C C . THR A 1 119 ? -25.476 -17.642 39.707 1.00 96.88 119 THR A C 1
ATOM 941 O O . THR A 1 119 ? -24.835 -16.755 39.161 1.00 96.88 119 THR A O 1
ATOM 944 N N . PHE A 1 120 ? -25.322 -18.930 39.389 1.00 97.44 120 PHE A N 1
ATOM 945 C CA . PHE A 1 120 ? -24.397 -19.391 38.354 1.00 97.44 120 PHE A CA 1
ATOM 946 C C . PHE A 1 120 ? -24.778 -18.866 36.967 1.00 97.44 120 PHE A C 1
ATOM 948 O O . PHE A 1 120 ? -23.934 -18.305 36.275 1.00 97.44 120 PHE A O 1
ATOM 955 N N . ILE A 1 121 ? -26.054 -18.982 36.582 1.00 97.19 121 ILE A N 1
ATOM 956 C CA . ILE A 1 121 ? -26.547 -18.457 35.302 1.00 97.19 121 ILE A CA 1
ATOM 957 C C . ILE A 1 121 ? -26.364 -16.937 35.248 1.00 97.19 121 ILE A C 1
ATOM 959 O O . ILE A 1 121 ? -25.869 -16.411 34.256 1.00 97.19 121 ILE A O 1
ATOM 963 N N . LEU A 1 122 ? -26.720 -16.224 36.317 1.00 96.75 122 LEU A N 1
ATOM 964 C CA . LEU A 1 122 ? -26.581 -14.770 36.373 1.00 96.75 122 LEU A CA 1
ATOM 965 C C . LEU A 1 122 ? -25.106 -14.349 36.297 1.00 96.75 122 LEU A C 1
ATOM 967 O O . LEU A 1 122 ? -24.773 -13.445 35.537 1.00 96.75 122 LEU A O 1
ATOM 971 N N . ALA A 1 123 ? -24.217 -15.040 37.014 1.00 96.94 123 ALA A N 1
ATOM 972 C CA . ALA A 1 123 ? -22.779 -14.813 36.938 1.00 96.94 123 ALA A CA 1
ATOM 973 C C . ALA A 1 123 ? -22.238 -15.074 35.526 1.00 96.94 123 ALA A C 1
ATOM 975 O O . ALA A 1 123 ? -21.454 -14.272 35.033 1.00 96.94 123 ALA A O 1
ATOM 976 N N . TYR A 1 124 ? -22.694 -16.130 34.847 1.00 96.44 124 TYR A N 1
ATOM 977 C CA . TYR A 1 124 ? -22.343 -16.378 33.450 1.00 96.44 124 TYR A CA 1
ATOM 978 C C . TYR A 1 124 ? -22.771 -15.213 32.548 1.00 96.44 124 TYR A C 1
ATOM 980 O O . TYR A 1 124 ? -21.941 -14.670 31.828 1.00 96.44 124 TYR A O 1
ATOM 988 N N . PHE A 1 125 ? -24.024 -14.754 32.622 1.00 96.75 125 PHE A N 1
ATOM 989 C CA . PHE A 1 125 ? -24.473 -13.624 31.801 1.00 96.75 125 PHE A CA 1
ATOM 990 C C . PHE A 1 125 ? -23.702 -12.334 32.101 1.00 96.75 125 PHE A C 1
ATOM 992 O O . PHE A 1 125 ? -23.281 -11.644 31.180 1.00 96.75 125 PHE A O 1
ATOM 999 N N . VAL A 1 126 ? -23.483 -11.999 33.371 1.00 95.88 126 VAL A N 1
ATOM 1000 C CA . VAL A 1 126 ? -22.803 -10.746 33.734 1.00 95.88 126 VAL A CA 1
ATOM 1001 C C . VAL A 1 126 ? -21.307 -10.798 33.411 1.00 95.88 126 VAL A C 1
ATOM 1003 O O . VAL A 1 126 ? -20.760 -9.840 32.875 1.00 95.88 126 VAL A O 1
ATOM 1006 N N . VAL A 1 127 ? -20.625 -11.900 33.712 1.00 95.50 127 VAL A N 1
ATOM 1007 C CA . VAL A 1 127 ? -19.169 -11.989 33.534 1.00 95.50 127 VAL A CA 1
ATOM 1008 C C . VAL A 1 127 ? -18.809 -12.363 32.102 1.00 95.50 127 VAL A C 1
ATOM 1010 O O . VAL A 1 127 ? -17.964 -11.718 31.495 1.00 95.50 127 VAL A O 1
ATOM 1013 N N . TRP A 1 128 ? -19.440 -13.392 31.542 1.00 95.12 128 TRP A N 1
ATOM 1014 C CA . TRP A 1 128 ? -19.113 -13.842 30.193 1.00 95.12 128 TRP A CA 1
ATOM 1015 C C . TRP A 1 128 ? -19.756 -12.941 29.141 1.00 95.12 128 TRP A C 1
ATOM 1017 O O . TRP A 1 128 ? -19.063 -12.312 28.352 1.00 95.12 128 TRP A O 1
ATOM 1027 N N . VAL A 1 129 ? -21.086 -12.840 29.140 1.00 95.44 129 VAL A N 1
ATOM 1028 C CA . VAL A 1 129 ? -21.800 -12.161 28.046 1.00 95.44 129 VAL A CA 1
ATOM 1029 C C . VAL A 1 129 ? -21.629 -10.644 28.120 1.00 95.44 129 VAL A C 1
ATOM 1031 O O . VAL A 1 129 ? -21.346 -10.008 27.109 1.00 95.44 129 VAL A O 1
ATOM 1034 N N . MET A 1 130 ? -21.786 -10.049 29.305 1.00 93.25 130 MET A N 1
ATOM 1035 C CA . MET A 1 130 ? -21.692 -8.595 29.444 1.00 93.25 130 MET A CA 1
ATOM 1036 C C . MET A 1 130 ? -20.238 -8.125 29.525 1.00 93.25 130 MET A C 1
ATOM 1038 O O . MET A 1 130 ? -19.863 -7.249 28.760 1.00 93.25 130 MET A O 1
ATOM 1042 N N . TRP A 1 131 ? -19.406 -8.683 30.410 1.00 90.50 131 TRP A N 1
ATOM 1043 C CA . TRP A 1 131 ? -18.042 -8.170 30.595 1.00 90.50 131 TRP A CA 1
ATOM 1044 C C . TRP A 1 131 ? -17.036 -8.691 29.559 1.00 90.50 131 TRP A C 1
ATOM 1046 O O . TRP A 1 131 ? -16.276 -7.901 29.006 1.00 90.50 131 TRP A O 1
ATOM 1056 N N . TRP A 1 132 ? -16.996 -10.003 29.302 1.00 92.81 132 TRP A N 1
ATOM 1057 C CA . TRP A 1 132 ? -15.973 -10.604 28.435 1.00 92.81 132 TRP A CA 1
ATOM 1058 C C . TRP A 1 132 ? -16.255 -10.392 26.944 1.00 92.81 132 TRP A C 1
ATOM 1060 O O . TRP A 1 132 ? -15.402 -9.884 26.226 1.00 92.81 132 TRP A O 1
ATOM 1070 N N . GLU A 1 133 ? -17.467 -10.720 26.494 1.00 92.12 133 GLU A N 1
ATOM 1071 C CA . GLU A 1 133 ? -17.901 -10.545 25.097 1.00 92.12 133 GLU A CA 1
ATOM 1072 C C . GLU A 1 133 ? -18.341 -9.107 24.779 1.00 92.12 133 GLU A C 1
ATOM 1074 O O . GLU A 1 133 ? -18.715 -8.805 23.649 1.00 92.12 133 GLU A O 1
ATOM 1079 N N . LYS A 1 134 ? -18.334 -8.215 25.780 1.00 92.00 134 LYS A N 1
ATOM 1080 C CA . LYS A 1 134 ? -18.802 -6.826 25.665 1.00 92.00 134 LYS A CA 1
ATOM 1081 C C . LYS A 1 134 ? -20.195 -6.704 25.037 1.00 92.00 134 LYS A C 1
ATOM 1083 O O . LYS A 1 134 ? -20.473 -5.761 24.304 1.00 92.00 134 LYS A O 1
ATOM 1088 N N . GLY A 1 135 ? -21.115 -7.616 25.365 1.00 89.31 135 GLY A N 1
ATOM 1089 C CA . GLY A 1 135 ? -22.462 -7.657 24.778 1.00 89.31 135 GLY A CA 1
ATOM 1090 C C . GLY A 1 135 ? -23.345 -6.430 25.058 1.00 89.31 135 GLY A C 1
ATOM 1091 O O . GLY A 1 135 ? -24.450 -6.340 24.530 1.00 89.31 135 GLY A O 1
ATOM 1092 N N . TYR A 1 136 ? -22.884 -5.490 25.888 1.00 89.38 136 TYR A N 1
ATOM 1093 C CA . TYR A 1 136 ? -23.528 -4.191 26.092 1.00 89.38 136 TYR A CA 1
ATOM 1094 C C . TYR A 1 136 ? -23.167 -3.156 25.015 1.00 89.38 136 TYR A C 1
ATOM 1096 O O . TYR A 1 136 ? -23.840 -2.129 24.926 1.00 89.38 136 TYR A O 1
ATOM 1104 N N . GLN A 1 137 ? -22.118 -3.400 24.226 1.00 89.44 137 GLN A N 1
ATOM 1105 C CA . GLN A 1 137 ? -21.644 -2.484 23.197 1.00 89.44 137 GLN A CA 1
ATOM 1106 C C . GLN A 1 137 ? -22.343 -2.756 21.866 1.00 89.44 137 GLN A C 1
ATOM 1108 O O . GLN A 1 137 ? -22.549 -3.899 21.455 1.00 89.44 137 GLN A O 1
ATOM 1113 N N . PHE A 1 138 ? -22.693 -1.676 21.175 1.00 86.69 138 PHE A N 1
ATOM 1114 C CA . PHE A 1 138 ? -23.058 -1.733 19.768 1.00 86.69 138 PHE A CA 1
ATOM 1115 C C . PHE A 1 138 ? -21.771 -1.665 18.942 1.00 86.69 138 PHE A C 1
ATOM 1117 O O . PHE A 1 138 ? -20.971 -0.752 19.130 1.00 86.69 138 PHE A O 1
ATOM 1124 N N . VAL A 1 139 ? -21.558 -2.634 18.054 1.00 84.56 139 VAL A N 1
ATOM 1125 C CA . VAL A 1 139 ? -20.417 -2.629 17.132 1.00 84.56 139 VAL A CA 1
ATOM 1126 C C . VAL A 1 139 ? -20.877 -1.978 15.834 1.00 84.56 139 VAL A C 1
ATOM 1128 O O . VAL A 1 139 ? -21.845 -2.444 15.233 1.00 84.56 139 VAL A O 1
ATOM 1131 N N . ASP A 1 140 ? -20.215 -0.888 15.439 1.00 76.50 140 ASP A N 1
ATOM 1132 C CA . ASP A 1 140 ? -20.529 -0.186 14.189 1.00 76.50 140 ASP A CA 1
ATOM 1133 C C . ASP A 1 140 ? -20.260 -1.081 12.968 1.00 76.50 140 ASP A C 1
ATOM 1135 O O . ASP A 1 140 ? -19.459 -2.022 13.015 1.00 76.50 140 ASP A O 1
ATOM 1139 N N . GLU A 1 141 ? -20.905 -0.751 11.853 1.00 77.12 141 GLU A N 1
ATOM 1140 C CA . GLU A 1 141 ? -20.513 -1.265 10.540 1.00 77.12 141 GLU A CA 1
ATOM 1141 C C . GLU A 1 141 ? -19.052 -0.870 10.232 1.00 77.12 141 GLU A C 1
ATOM 1143 O O . GLU A 1 141 ? -18.534 0.084 10.823 1.00 77.12 141 GLU A O 1
ATOM 1148 N N . PRO A 1 142 ? -18.336 -1.603 9.350 1.00 78.31 142 PRO A N 1
ATOM 1149 C CA . PRO A 1 142 ? -16.927 -1.321 9.080 1.00 78.31 142 PRO A CA 1
ATOM 1150 C C . PRO A 1 142 ? -16.718 0.164 8.730 1.00 78.31 142 PRO A C 1
ATOM 1152 O O . PRO A 1 142 ? -17.419 0.682 7.856 1.00 78.31 142 PRO A O 1
ATOM 1155 N N . PRO A 1 143 ? -15.775 0.857 9.403 1.00 85.31 143 PRO A N 1
ATOM 1156 C CA . PRO A 1 143 ? -15.618 2.297 9.261 1.00 85.31 143 PRO A CA 1
ATOM 1157 C C . PRO A 1 143 ? -15.193 2.668 7.843 1.00 85.31 143 PRO A C 1
ATOM 1159 O O . PRO A 1 143 ? -14.482 1.918 7.166 1.00 85.31 143 PRO A O 1
ATOM 1162 N N . ILE A 1 144 ? -15.574 3.870 7.411 1.00 90.00 144 ILE A N 1
ATOM 1163 C CA . ILE A 1 144 ? -15.086 4.422 6.148 1.00 90.00 144 ILE A CA 1
ATOM 1164 C C . ILE A 1 144 ? -13.600 4.729 6.325 1.00 90.00 144 ILE A C 1
ATOM 1166 O O . ILE A 1 144 ? -13.215 5.407 7.279 1.00 90.00 144 ILE A O 1
ATOM 1170 N N . SER A 1 145 ? -12.765 4.241 5.412 1.00 90.38 145 SER A N 1
ATOM 1171 C CA . SER A 1 145 ? -11.319 4.437 5.450 1.00 90.38 145 SER A CA 1
ATOM 1172 C C . SER A 1 145 ? -10.806 5.164 4.211 1.00 90.38 145 SER A C 1
ATOM 1174 O O . SER A 1 145 ? -11.326 5.020 3.104 1.00 90.38 145 SER A O 1
ATOM 1176 N N . GLY A 1 146 ? -9.765 5.971 4.407 1.00 90.12 146 GLY A N 1
ATOM 1177 C CA . GLY A 1 146 ? -9.026 6.632 3.339 1.00 90.12 146 GLY A CA 1
ATOM 1178 C C . GLY A 1 146 ? -7.528 6.461 3.549 1.00 90.12 146 GLY A C 1
ATOM 1179 O O . GLY A 1 146 ? -7.005 6.830 4.604 1.00 90.12 146 GLY A O 1
ATOM 1180 N N . VAL A 1 147 ? -6.839 5.913 2.546 1.00 91.56 147 VAL A N 1
ATOM 1181 C CA . VAL A 1 147 ? -5.391 5.671 2.569 1.00 91.56 147 VAL A CA 1
ATOM 1182 C C . VAL A 1 147 ? -4.722 6.497 1.478 1.00 91.56 147 VAL A C 1
ATOM 1184 O O . VAL A 1 147 ? -5.137 6.471 0.323 1.00 91.56 147 VAL A O 1
ATOM 1187 N N . THR A 1 148 ? -3.654 7.202 1.833 1.00 90.00 148 THR A N 1
ATOM 1188 C CA . THR A 1 148 ? -2.718 7.786 0.875 1.00 90.00 148 THR A CA 1
ATOM 1189 C C . THR A 1 148 ? -1.296 7.416 1.257 1.00 90.00 148 THR A C 1
ATOM 1191 O O . THR A 1 148 ? -0.927 7.379 2.430 1.00 90.00 148 THR A O 1
ATOM 1194 N N . THR A 1 149 ? -0.484 7.111 0.255 1.00 89.88 149 THR A N 1
ATOM 1195 C CA . THR A 1 149 ? 0.880 6.622 0.445 1.00 89.88 149 THR A CA 1
ATOM 1196 C C . THR A 1 149 ? 1.854 7.494 -0.314 1.00 89.88 149 THR A C 1
ATOM 1198 O O . THR A 1 149 ? 1.570 7.920 -1.431 1.00 89.88 149 THR A O 1
ATOM 1201 N N . ARG A 1 150 ? 3.020 7.728 0.280 1.00 90.00 150 ARG A N 1
ATOM 1202 C CA . ARG A 1 150 ? 4.138 8.406 -0.369 1.00 90.00 150 ARG A CA 1
ATOM 1203 C C . ARG A 1 150 ? 5.402 7.598 -0.147 1.00 90.00 150 ARG A C 1
ATOM 1205 O O . ARG A 1 150 ? 5.716 7.267 0.996 1.00 90.00 150 ARG A O 1
ATOM 1212 N N . VAL A 1 151 ? 6.116 7.303 -1.222 1.00 90.44 151 VAL A N 1
ATOM 1213 C CA . VAL A 1 151 ? 7.409 6.622 -1.166 1.00 90.44 151 VAL A CA 1
ATOM 1214 C C . VAL A 1 151 ? 8.492 7.675 -1.366 1.00 90.44 151 VAL A C 1
ATOM 1216 O O . VAL A 1 151 ? 8.346 8.548 -2.207 1.00 90.44 151 VAL A O 1
ATOM 1219 N N . ASN A 1 152 ? 9.544 7.644 -0.554 1.00 91.00 152 ASN A N 1
ATOM 1220 C CA . ASN A 1 152 ? 10.716 8.491 -0.742 1.00 91.00 152 ASN A CA 1
ATOM 1221 C C . ASN A 1 152 ? 11.975 7.630 -0.658 1.00 91.00 152 ASN A C 1
ATOM 1223 O O . ASN A 1 152 ? 12.140 6.834 0.275 1.00 91.00 152 ASN A O 1
ATOM 1227 N N . GLY A 1 153 ? 12.890 7.849 -1.590 1.00 90.25 153 GLY A N 1
ATOM 1228 C CA . GLY A 1 153 ? 14.151 7.136 -1.681 1.00 90.25 153 GLY A CA 1
ATOM 1229 C C . GLY A 1 153 ? 14.837 7.405 -3.011 1.00 90.25 153 GLY A C 1
ATOM 1230 O O . GLY A 1 153 ? 14.206 7.853 -3.963 1.00 90.25 153 GLY A O 1
ATOM 1231 N N . LEU A 1 154 ? 16.135 7.134 -3.059 1.00 91.44 154 LEU A N 1
ATOM 1232 C CA . LEU A 1 154 ? 16.939 7.260 -4.264 1.00 91.44 154 LEU A CA 1
ATOM 1233 C C . LEU A 1 154 ? 17.719 5.965 -4.426 1.00 91.44 154 LEU A C 1
ATOM 1235 O O . LEU A 1 154 ? 18.323 5.486 -3.467 1.00 91.44 154 LEU A O 1
ATOM 1239 N N . ALA A 1 155 ? 17.659 5.379 -5.615 1.00 88.81 155 ALA A N 1
ATOM 1240 C CA . ALA A 1 155 ? 18.531 4.271 -5.980 1.00 88.81 155 ALA A CA 1
ATOM 1241 C C . ALA A 1 155 ? 19.371 4.664 -7.182 1.00 88.81 155 ALA A C 1
ATOM 1243 O O . ALA A 1 155 ? 19.012 5.549 -7.958 1.00 88.81 155 ALA A O 1
ATOM 1244 N N . TRP A 1 156 ? 20.484 3.975 -7.358 1.00 85.88 156 TRP A N 1
ATOM 1245 C CA . TRP A 1 156 ? 21.269 4.082 -8.571 1.00 85.88 156 TRP A CA 1
ATOM 1246 C C . TRP A 1 156 ? 21.617 2.686 -9.075 1.00 85.88 156 TRP A C 1
ATOM 1248 O O . TRP A 1 156 ? 21.681 1.721 -8.317 1.00 85.88 156 TRP A O 1
ATOM 1258 N N . SER A 1 157 ? 21.817 2.575 -10.380 1.00 82.00 157 SER A N 1
ATOM 1259 C CA . SER A 1 157 ? 22.281 1.345 -11.013 1.00 82.00 157 SER A CA 1
ATOM 1260 C C . SER A 1 157 ? 23.218 1.679 -12.163 1.00 82.00 157 SER A C 1
ATOM 1262 O O . SER A 1 157 ? 22.989 2.646 -12.894 1.00 82.00 157 SER A O 1
ATOM 1264 N N . GLU A 1 158 ? 24.251 0.866 -12.356 1.00 78.06 158 GLU A N 1
ATOM 1265 C CA . GLU A 1 158 ? 25.121 0.966 -13.525 1.00 78.06 158 GLU A CA 1
ATOM 1266 C C . GLU A 1 158 ? 24.515 0.169 -14.686 1.00 78.06 158 GLU A C 1
ATOM 1268 O O . GLU A 1 158 ? 24.413 -1.057 -14.635 1.00 78.06 158 GLU A O 1
ATOM 1273 N N . ILE A 1 159 ? 24.103 0.862 -15.748 1.00 72.62 159 ILE A N 1
ATOM 1274 C CA . ILE A 1 159 ? 23.550 0.205 -16.934 1.00 72.62 159 ILE A CA 1
ATOM 1275 C C . ILE A 1 159 ? 24.715 -0.331 -17.763 1.00 72.62 159 ILE A C 1
ATOM 1277 O O . ILE A 1 159 ? 25.433 0.436 -18.406 1.00 72.62 159 ILE A O 1
ATOM 1281 N N . ARG A 1 160 ? 24.896 -1.655 -17.750 1.00 63.56 160 ARG A N 1
ATOM 1282 C CA . ARG A 1 160 ? 25.998 -2.318 -18.468 1.00 63.56 160 ARG A CA 1
ATOM 1283 C C . ARG A 1 160 ? 25.727 -2.541 -19.955 1.00 63.56 160 ARG A C 1
ATOM 1285 O O . ARG A 1 160 ? 26.669 -2.518 -20.738 1.00 63.56 160 ARG A O 1
ATOM 1292 N N . ASP A 1 161 ? 24.458 -2.668 -20.341 1.00 60.25 161 ASP A N 1
ATOM 1293 C CA . ASP A 1 161 ? 24.029 -2.941 -21.716 1.00 60.25 161 ASP A CA 1
ATOM 1294 C C . ASP A 1 161 ? 23.092 -1.836 -22.238 1.00 60.25 161 ASP A C 1
ATOM 1296 O O . ASP A 1 161 ? 21.881 -2.021 -22.354 1.00 60.25 161 ASP A O 1
ATOM 1300 N N . GLY A 1 162 ? 23.647 -0.667 -22.566 1.00 53.34 162 GLY A N 1
ATOM 1301 C CA . GLY A 1 162 ? 22.931 0.351 -23.339 1.00 53.34 162 GLY A CA 1
ATOM 1302 C C . GLY A 1 162 ? 22.815 -0.083 -24.802 1.00 53.34 162 GLY A C 1
ATOM 1303 O O . GLY A 1 162 ? 23.746 0.110 -25.584 1.00 53.34 162 GLY A O 1
ATOM 1304 N N . ARG A 1 163 ? 21.704 -0.721 -25.190 1.00 56.16 163 ARG A N 1
ATOM 1305 C CA . ARG A 1 163 ? 21.388 -0.987 -26.605 1.00 56.16 163 ARG A CA 1
ATOM 1306 C C . ARG A 1 163 ? 20.490 0.126 -27.140 1.00 56.16 163 ARG A C 1
ATOM 1308 O O . ARG A 1 163 ? 19.530 0.495 -26.479 1.00 56.16 163 ARG A O 1
ATOM 1315 N N . ALA A 1 164 ? 20.794 0.595 -28.352 1.00 48.47 164 ALA A N 1
ATOM 1316 C CA . ALA A 1 164 ? 20.041 1.618 -29.086 1.00 48.47 164 ALA A CA 1
ATOM 1317 C C . ALA A 1 164 ? 19.874 2.951 -28.318 1.00 48.47 164 ALA A C 1
ATOM 1319 O O . ALA A 1 164 ? 18.870 3.188 -27.657 1.00 48.47 164 ALA A O 1
ATOM 1320 N N . GLY A 1 165 ? 20.872 3.835 -28.424 1.00 52.41 165 GLY A N 1
ATOM 1321 C CA . GLY A 1 165 ? 20.730 5.260 -28.079 1.00 52.41 165 GLY A CA 1
ATOM 1322 C C . GLY A 1 165 ? 20.995 5.649 -26.619 1.00 52.41 165 GLY A C 1
ATOM 1323 O O . GLY A 1 165 ? 21.416 6.777 -26.373 1.00 52.41 165 GLY A O 1
ATOM 1324 N N . PHE A 1 166 ? 20.857 4.736 -25.654 1.00 58.66 166 PHE A N 1
ATOM 1325 C CA . PHE A 1 166 ? 21.213 5.014 -24.257 1.00 58.66 166 PHE A CA 1
ATOM 1326 C C . PHE A 1 166 ? 22.704 4.773 -23.993 1.00 58.66 166 PHE A C 1
ATOM 1328 O O . PHE A 1 166 ? 23.209 3.665 -24.174 1.00 58.66 166 PHE A O 1
ATOM 1335 N N . ALA A 1 167 ? 23.415 5.810 -23.540 1.00 56.47 167 ALA A N 1
ATOM 1336 C CA . ALA A 1 167 ? 24.795 5.674 -23.086 1.00 56.47 167 ALA A CA 1
ATOM 1337 C C . ALA A 1 167 ? 24.852 4.747 -21.861 1.00 56.47 167 ALA A C 1
ATOM 1339 O O . ALA A 1 167 ? 24.162 4.980 -20.868 1.00 56.47 167 ALA A O 1
ATOM 1340 N N . ALA A 1 168 ? 25.682 3.703 -21.932 1.00 65.06 168 ALA A N 1
ATOM 1341 C CA . ALA A 1 168 ? 26.029 2.900 -20.764 1.00 65.06 168 ALA A CA 1
ATOM 1342 C C . ALA A 1 168 ? 26.634 3.820 -19.690 1.00 65.06 168 ALA A C 1
ATOM 1344 O O . ALA A 1 168 ? 27.530 4.616 -19.982 1.00 65.06 168 ALA A O 1
ATOM 1345 N N . GLY A 1 169 ? 26.116 3.750 -18.466 1.00 73.06 169 GLY A N 1
ATOM 1346 C CA . GLY A 1 169 ? 26.493 4.680 -17.409 1.00 73.06 169 GLY A CA 1
ATOM 1347 C C . GLY A 1 169 ? 25.614 4.591 -16.161 1.00 73.06 169 GLY A C 1
ATOM 1348 O O . GLY A 1 169 ? 24.679 3.784 -16.105 1.00 73.06 169 GLY A O 1
ATOM 1349 N N . PRO A 1 170 ? 25.921 5.403 -15.136 1.00 80.88 170 PRO A N 1
ATOM 1350 C CA . PRO A 1 170 ? 25.133 5.460 -13.916 1.00 80.88 170 PRO A CA 1
ATOM 1351 C C . PRO A 1 170 ? 23.772 6.104 -14.198 1.00 80.88 170 PRO A C 1
ATOM 1353 O O . PRO A 1 170 ? 23.692 7.243 -14.660 1.00 80.88 170 PRO A O 1
ATOM 1356 N N . LYS A 1 171 ? 22.696 5.384 -13.884 1.00 84.69 171 LYS A N 1
ATOM 1357 C CA . LYS A 1 171 ? 21.329 5.908 -13.882 1.00 84.69 171 LYS A CA 1
ATOM 1358 C C . LYS A 1 171 ? 20.850 6.021 -12.444 1.00 84.69 171 LYS A C 1
ATOM 1360 O O . LYS A 1 171 ? 20.976 5.079 -11.665 1.00 84.69 171 LYS A O 1
ATOM 1365 N N . VAL A 1 172 ? 20.309 7.188 -12.121 1.00 88.56 172 VAL A N 1
ATOM 1366 C CA . VAL A 1 172 ? 19.631 7.463 -10.855 1.00 88.56 172 VAL A CA 1
ATOM 1367 C C . VAL A 1 172 ? 18.137 7.234 -11.053 1.00 88.56 172 VAL A C 1
ATOM 1369 O O . VAL A 1 172 ? 17.595 7.628 -12.086 1.00 88.56 172 VAL A O 1
ATOM 1372 N N . TRP A 1 173 ? 17.517 6.592 -10.070 1.00 88.19 173 TRP A N 1
ATOM 1373 C CA . TRP A 1 173 ? 16.092 6.310 -9.972 1.00 88.19 173 TRP A CA 1
ATOM 1374 C C . TRP A 1 173 ? 15.524 7.106 -8.798 1.00 88.19 173 TRP A C 1
ATOM 1376 O O . TRP A 1 173 ? 15.947 6.909 -7.653 1.00 88.19 173 TRP A O 1
ATOM 1386 N N . ASP A 1 174 ? 14.590 8.004 -9.097 1.00 89.38 174 ASP A N 1
ATOM 1387 C CA . ASP A 1 174 ? 13.894 8.846 -8.117 1.00 89.38 174 ASP A CA 1
ATOM 1388 C C . ASP A 1 174 ? 12.389 8.520 -8.080 1.00 89.38 174 ASP A C 1
ATOM 1390 O O . ASP A 1 174 ? 11.909 7.701 -8.865 1.00 89.38 174 ASP A O 1
ATOM 1394 N N . ASP A 1 175 ? 11.645 9.154 -7.169 1.00 82.25 175 ASP A N 1
ATOM 1395 C CA . ASP A 1 175 ? 10.203 8.975 -6.957 1.00 82.25 175 ASP A CA 1
ATOM 1396 C C . ASP A 1 175 ? 9.427 8.998 -8.279 1.00 82.25 175 ASP A C 1
ATOM 1398 O O . ASP A 1 175 ? 8.644 8.095 -8.544 1.00 82.25 175 ASP A O 1
ATOM 1402 N N . GLY A 1 176 ? 9.740 9.934 -9.180 1.00 81.56 176 GLY A N 1
ATOM 1403 C CA . GLY A 1 176 ? 9.084 10.022 -10.489 1.00 81.56 176 GLY A CA 1
ATOM 1404 C C . GLY A 1 176 ? 9.329 8.844 -11.444 1.00 81.56 176 GLY A C 1
ATOM 1405 O O . GLY A 1 176 ? 8.560 8.682 -12.388 1.00 81.56 176 GLY A O 1
ATOM 1406 N N . ASP A 1 177 ? 10.363 8.029 -11.218 1.00 83.25 177 ASP A N 1
ATOM 1407 C CA . ASP A 1 177 ? 10.693 6.884 -12.073 1.00 83.25 177 ASP A CA 1
ATOM 1408 C C . ASP A 1 177 ? 10.140 5.558 -11.520 1.00 83.25 177 ASP A C 1
ATOM 1410 O O . ASP A 1 177 ? 9.733 4.692 -12.296 1.00 83.25 177 ASP A O 1
ATOM 1414 N N . TYR A 1 178 ? 10.138 5.368 -10.192 1.00 79.75 178 TYR A N 1
ATOM 1415 C CA . TYR A 1 178 ? 9.684 4.113 -9.573 1.00 79.75 178 TYR A CA 1
ATOM 1416 C C . TYR A 1 178 ? 8.266 4.169 -8.993 1.00 79.75 178 TYR A C 1
ATOM 1418 O O . TYR A 1 178 ? 7.683 3.100 -8.783 1.00 79.75 178 TYR A O 1
ATOM 1426 N N . SER A 1 179 ? 7.704 5.356 -8.715 1.00 71.44 179 SER A N 1
ATOM 1427 C CA . SER A 1 179 ? 6.338 5.498 -8.200 1.00 71.44 179 SER A CA 1
ATOM 1428 C C . SER A 1 179 ? 5.352 5.702 -9.351 1.00 71.44 179 SER A C 1
ATOM 1430 O O . SER A 1 179 ? 4.999 6.799 -9.781 1.00 71.44 179 SER A O 1
ATOM 1432 N N . ILE A 1 180 ? 4.889 4.579 -9.896 1.00 75.31 180 ILE A N 1
ATOM 1433 C CA . ILE A 1 180 ? 3.800 4.598 -10.873 1.00 75.31 180 ILE A CA 1
ATOM 1434 C C . ILE A 1 180 ? 2.516 4.915 -10.097 1.00 75.31 180 ILE A C 1
ATOM 1436 O O . ILE A 1 180 ? 2.229 4.213 -9.117 1.00 75.31 180 ILE A O 1
ATOM 1440 N N . PRO A 1 181 ? 1.737 5.946 -10.487 1.00 68.75 181 PRO A N 1
ATOM 1441 C CA . PRO A 1 181 ? 0.517 6.289 -9.778 1.00 68.75 181 PRO A CA 1
ATOM 1442 C C . PRO A 1 181 ? -0.383 5.051 -9.711 1.00 68.75 181 PRO A C 1
ATOM 1444 O O . PRO A 1 181 ? -0.641 4.416 -10.740 1.00 68.75 181 PRO A O 1
ATOM 1447 N N . PRO A 1 182 ? -0.832 4.660 -8.510 1.00 62.38 182 PRO A N 1
ATOM 1448 C CA . PRO A 1 182 ? -1.590 3.437 -8.357 1.00 62.38 182 PRO A CA 1
ATOM 1449 C C . PRO A 1 182 ? -2.922 3.566 -9.098 1.00 62.38 182 PRO A C 1
ATOM 1451 O O . PRO A 1 182 ? -3.680 4.508 -8.884 1.00 62.38 182 PRO A O 1
ATOM 1454 N N . GLN A 1 183 ? -3.242 2.576 -9.935 1.00 57.62 183 GLN A N 1
ATOM 1455 C CA . GLN A 1 183 ? -4.577 2.436 -10.533 1.00 57.62 183 GLN A CA 1
ATOM 1456 C C . GLN A 1 183 ? -5.657 2.080 -9.485 1.00 57.62 183 GLN A C 1
ATOM 1458 O O . GLN A 1 183 ? -6.844 2.103 -9.793 1.00 57.62 183 GLN A O 1
ATOM 1463 N N . GLN A 1 184 ? -5.266 1.733 -8.249 1.00 58.09 184 GLN A N 1
ATOM 1464 C CA . GLN A 1 184 ? -6.156 1.283 -7.173 1.00 58.09 184 GLN A CA 1
ATOM 1465 C C . GLN A 1 184 ? -6.232 2.287 -6.012 1.00 58.09 184 GLN A C 1
ATOM 1467 O O . GLN A 1 184 ? -5.236 2.896 -5.631 1.00 58.09 184 GLN A O 1
ATOM 1472 N N . ASN A 1 185 ? -7.401 2.370 -5.369 1.00 64.88 185 ASN A N 1
ATOM 1473 C CA . ASN A 1 185 ? -7.733 3.360 -4.332 1.00 64.88 185 ASN A CA 1
ATOM 1474 C C . ASN A 1 185 ? -7.013 3.192 -2.970 1.00 64.88 185 ASN A C 1
ATOM 1476 O O . ASN A 1 185 ? -7.358 3.901 -2.027 1.00 64.88 185 ASN A O 1
ATOM 1480 N N . SER A 1 186 ? -6.059 2.264 -2.803 1.00 78.88 186 SER A N 1
ATOM 1481 C CA . SER A 1 186 ? -5.376 2.005 -1.511 1.00 78.88 186 SER A CA 1
ATOM 1482 C C . SER A 1 186 ? -4.050 1.229 -1.638 1.00 78.88 186 SER A C 1
ATOM 1484 O O . SER A 1 186 ? -3.653 0.529 -0.709 1.00 78.88 186 SER A O 1
ATOM 1486 N N . GLY A 1 187 ? -3.371 1.308 -2.784 1.00 85.25 187 GLY A N 1
ATOM 1487 C CA . GLY A 1 187 ? -2.116 0.587 -3.034 1.00 85.25 187 GLY A CA 1
ATOM 1488 C C . GLY A 1 187 ? -1.003 1.515 -3.504 1.00 85.25 187 GLY A C 1
ATOM 1489 O O . GLY A 1 187 ? -1.264 2.645 -3.898 1.00 85.25 187 GLY A O 1
ATOM 1490 N N . PHE A 1 188 ? 0.234 1.032 -3.487 1.00 87.56 188 PHE A N 1
ATOM 1491 C CA . PHE A 1 188 ? 1.369 1.693 -4.127 1.00 87.56 188 PHE A CA 1
ATOM 1492 C C . PHE A 1 188 ? 2.223 0.650 -4.843 1.00 87.56 188 PHE A C 1
ATOM 1494 O O . PHE A 1 188 ? 2.250 -0.515 -4.446 1.00 87.56 188 PHE A O 1
ATOM 1501 N N . PHE A 1 189 ? 2.903 1.073 -5.901 1.00 89.19 189 PHE A N 1
ATOM 1502 C CA . PHE A 1 189 ? 3.801 0.230 -6.678 1.00 89.19 189 PHE A CA 1
ATOM 1503 C C . PHE A 1 189 ? 5.225 0.768 -6.555 1.00 89.19 189 PHE A C 1
ATOM 1505 O O . PHE A 1 189 ? 5.430 1.980 -6.601 1.00 89.19 189 PHE A O 1
ATOM 1512 N N . VAL A 1 190 ? 6.196 -0.128 -6.368 1.00 89.75 190 VAL A N 1
ATOM 1513 C CA . VAL A 1 190 ? 7.622 0.213 -6.316 1.00 89.75 190 VAL A CA 1
ATOM 1514 C C . VAL A 1 190 ? 8.372 -0.722 -7.244 1.00 89.75 190 VAL A C 1
ATOM 1516 O O . VAL A 1 190 ? 8.319 -1.941 -7.086 1.00 89.75 190 VAL A O 1
ATOM 1519 N N . VAL A 1 191 ? 9.103 -0.138 -8.186 1.00 89.38 191 VAL A N 1
ATOM 1520 C CA . VAL A 1 191 ? 9.998 -0.878 -9.075 1.00 89.38 191 VAL A CA 1
ATOM 1521 C C . VAL A 1 191 ? 11.244 -1.314 -8.301 1.00 89.38 191 VAL A C 1
ATOM 1523 O O . VAL A 1 191 ? 11.958 -0.487 -7.740 1.00 89.38 191 VAL A O 1
ATOM 1526 N N . THR A 1 192 ? 11.527 -2.617 -8.283 1.00 88.75 192 THR A N 1
ATOM 1527 C CA . THR A 1 192 ? 12.693 -3.203 -7.592 1.00 88.75 192 THR A CA 1
ATOM 1528 C C . THR A 1 192 ? 13.778 -3.698 -8.543 1.00 88.75 192 THR A C 1
ATOM 1530 O O . THR A 1 192 ? 14.935 -3.829 -8.146 1.00 88.75 192 THR A O 1
ATOM 1533 N N . ARG A 1 193 ? 13.432 -3.960 -9.806 1.00 85.50 193 ARG A N 1
ATOM 1534 C CA . ARG A 1 193 ? 14.355 -4.430 -10.841 1.00 85.50 193 ARG A CA 1
ATOM 1535 C C . ARG A 1 193 ? 13.945 -3.860 -12.189 1.00 85.50 193 ARG A C 1
ATOM 1537 O O . ARG A 1 193 ? 12.779 -3.931 -12.565 1.00 85.50 193 ARG A O 1
ATOM 1544 N N . VAL A 1 194 ? 14.923 -3.346 -12.925 1.00 80.62 194 VAL A N 1
ATOM 1545 C CA . VAL A 1 194 ? 14.756 -2.878 -14.304 1.00 80.62 194 VAL A CA 1
ATOM 1546 C C . VAL A 1 194 ? 15.676 -3.708 -15.180 1.00 80.62 194 VAL A C 1
ATOM 1548 O O . VAL A 1 194 ? 16.884 -3.699 -14.974 1.00 80.62 194 VAL A O 1
ATOM 1551 N N . VAL A 1 195 ? 15.102 -4.464 -16.116 1.00 74.25 195 VAL A N 1
ATOM 1552 C CA . VAL A 1 195 ? 15.852 -5.460 -16.899 1.00 74.25 195 VAL A CA 1
ATOM 1553 C C . VAL A 1 195 ? 16.541 -4.823 -18.107 1.00 74.25 195 VAL A C 1
ATOM 1555 O O . VAL A 1 195 ? 17.730 -5.045 -18.321 1.00 74.25 195 VAL A O 1
ATOM 1558 N N . HIS A 1 196 ? 15.820 -4.004 -18.874 1.00 70.81 196 HIS A N 1
ATOM 1559 C CA . HIS A 1 196 ? 16.339 -3.354 -20.075 1.00 70.81 196 HIS A CA 1
ATOM 1560 C C . HIS A 1 196 ? 15.809 -1.926 -20.205 1.00 70.81 196 HIS A C 1
ATOM 1562 O O . HIS A 1 196 ? 14.669 -1.637 -19.849 1.00 70.81 196 HIS A O 1
ATOM 1568 N N . LEU A 1 197 ? 16.655 -1.047 -20.741 1.00 73.69 197 LEU A N 1
ATOM 1569 C CA . LEU A 1 197 ? 16.309 0.309 -21.150 1.00 73.69 197 LEU A CA 1
ATOM 1570 C C . LEU A 1 197 ? 16.649 0.433 -22.629 1.00 73.69 197 LEU A C 1
ATOM 1572 O O . LEU A 1 197 ? 17.818 0.377 -23.005 1.00 73.69 197 LEU A O 1
ATOM 1576 N N . THR A 1 198 ? 15.622 0.547 -23.460 1.00 74.38 198 THR A N 1
ATOM 1577 C CA . THR A 1 198 ? 15.768 0.623 -24.914 1.00 74.38 198 THR A CA 1
ATOM 1578 C C . THR A 1 198 ? 14.837 1.685 -25.459 1.00 74.38 198 THR A C 1
ATOM 1580 O O . THR A 1 198 ? 13.662 1.722 -25.096 1.00 74.38 198 THR A O 1
ATOM 1583 N N . GLU A 1 199 ? 15.342 2.514 -26.364 1.00 80.88 199 GLU A N 1
ATOM 1584 C CA . GLU A 1 199 ? 14.493 3.381 -27.170 1.00 80.88 199 GLU A CA 1
ATOM 1585 C C . GLU A 1 199 ? 13.829 2.535 -28.258 1.00 80.88 199 GLU A C 1
ATOM 1587 O O . GLU A 1 199 ? 14.508 1.970 -29.119 1.00 80.88 199 GLU A O 1
ATOM 1592 N N . GLN A 1 200 ? 12.505 2.403 -28.189 1.00 84.31 200 GLN A N 1
ATOM 1593 C CA . GLN A 1 200 ? 11.739 1.688 -29.200 1.00 84.31 200 GLN A CA 1
ATOM 1594 C C . GLN A 1 200 ? 11.058 2.673 -30.145 1.00 84.31 200 GLN A C 1
ATOM 1596 O O . GLN A 1 200 ? 10.444 3.650 -29.720 1.00 84.31 200 GLN A O 1
ATOM 1601 N N . SER A 1 201 ? 11.126 2.378 -31.439 1.00 89.62 201 SER A N 1
ATOM 1602 C CA . SER A 1 201 ? 10.393 3.098 -32.479 1.00 89.62 201 SER A CA 1
ATOM 1603 C C . SER A 1 201 ? 9.540 2.121 -33.271 1.00 89.62 201 SER A C 1
ATOM 1605 O O . SER A 1 201 ? 9.899 0.953 -33.427 1.00 89.62 201 SER A O 1
ATOM 1607 N N . VAL A 1 202 ? 8.389 2.578 -33.760 1.00 92.88 202 VAL A N 1
ATOM 1608 C CA . VAL A 1 202 ? 7.561 1.751 -34.639 1.00 92.88 202 VAL A CA 1
ATOM 1609 C C . VAL A 1 202 ? 8.329 1.527 -35.935 1.00 92.88 202 VAL A C 1
ATOM 1611 O O . VAL A 1 202 ? 8.667 2.475 -36.643 1.00 92.88 202 VAL A O 1
ATOM 1614 N N . GLY A 1 203 ? 8.614 0.269 -36.235 1.00 92.69 203 GLY A N 1
ATOM 1615 C CA . GLY A 1 203 ? 9.446 -0.095 -37.364 1.00 92.69 203 GLY A CA 1
ATOM 1616 C C . GLY A 1 203 ? 9.317 -1.566 -37.702 1.00 92.69 203 GLY A C 1
ATOM 1617 O O . GLY A 1 203 ? 8.412 -2.259 -37.239 1.00 92.69 203 GLY A O 1
ATOM 1618 N N . VAL A 1 204 ? 10.232 -2.023 -38.545 1.00 91.94 204 VAL A N 1
ATOM 1619 C CA . VAL A 1 204 ? 10.279 -3.405 -39.000 1.00 91.94 204 VAL A CA 1
ATOM 1620 C C . VAL A 1 204 ? 11.543 -4.055 -38.449 1.00 91.94 204 VAL A C 1
ATOM 1622 O O . VAL A 1 204 ? 12.644 -3.544 -38.657 1.00 91.94 204 VAL A O 1
ATOM 1625 N N . CYS A 1 205 ? 11.389 -5.151 -37.712 1.00 89.56 205 CYS A N 1
ATOM 1626 C CA . CYS A 1 205 ? 12.499 -5.864 -37.087 1.00 89.56 205 CYS A CA 1
ATOM 1627 C C . CYS A 1 205 ? 12.208 -7.360 -36.956 1.00 89.56 205 CYS A C 1
ATOM 1629 O O . CYS A 1 205 ? 11.123 -7.834 -37.277 1.00 89.56 205 CYS A O 1
ATOM 1631 N N . ALA A 1 206 ? 13.215 -8.114 -36.527 1.00 89.00 206 ALA A N 1
ATOM 1632 C CA . ALA A 1 206 ? 13.084 -9.536 -36.261 1.00 89.00 206 ALA A CA 1
ATOM 1633 C C . ALA A 1 206 ? 12.225 -9.777 -35.013 1.00 89.00 206 ALA A C 1
ATOM 1635 O O . ALA A 1 206 ? 12.441 -9.121 -33.993 1.00 89.00 206 ALA A O 1
ATOM 1636 N N . GLU A 1 207 ? 11.288 -10.721 -35.090 1.00 88.44 207 GLU A N 1
ATOM 1637 C CA . GLU A 1 207 ? 10.565 -11.219 -33.917 1.00 88.44 207 GLU A CA 1
ATOM 1638 C C . GLU A 1 207 ? 11.516 -11.953 -32.968 1.00 88.44 207 GLU A C 1
ATOM 1640 O O . GLU A 1 207 ? 12.623 -12.364 -33.353 1.00 88.44 207 GLU A O 1
ATOM 1645 N N . SER A 1 208 ? 11.066 -12.151 -31.732 1.00 81.50 208 SER A N 1
ATOM 1646 C CA . SER A 1 208 ? 11.804 -12.953 -30.774 1.00 81.50 208 SER A CA 1
ATOM 1647 C C . SER A 1 208 ? 12.092 -14.368 -31.277 1.00 81.50 208 SER A C 1
ATOM 1649 O O . SER A 1 208 ? 11.239 -15.067 -31.823 1.00 81.50 208 SER A O 1
ATOM 1651 N N . ALA A 1 209 ? 13.313 -14.819 -30.991 1.00 76.38 209 ALA A N 1
ATOM 1652 C CA . ALA A 1 209 ? 13.764 -16.183 -31.218 1.00 76.38 209 ALA A CA 1
ATOM 1653 C C . ALA A 1 209 ? 13.238 -17.200 -30.189 1.00 76.38 209 ALA A C 1
ATOM 1655 O O . ALA A 1 209 ? 13.625 -18.362 -30.261 1.00 76.38 209 ALA A O 1
ATOM 1656 N N . ARG A 1 210 ? 12.415 -16.798 -29.216 1.00 73.38 210 ARG A N 1
ATOM 1657 C CA . ARG A 1 210 ? 11.760 -17.741 -28.293 1.00 73.38 210 ARG A CA 1
ATOM 1658 C C . ARG A 1 210 ? 10.394 -18.203 -28.765 1.00 73.38 210 ARG A C 1
ATOM 1660 O O . ARG A 1 210 ? 9.954 -19.289 -28.400 1.00 73.38 210 ARG A O 1
ATOM 1667 N N . LEU A 1 211 ? 9.732 -17.389 -29.576 1.00 77.25 211 LEU A N 1
ATOM 1668 C CA . LEU A 1 211 ? 8.439 -17.735 -30.135 1.00 77.25 211 LEU A CA 1
ATOM 1669 C C . LEU A 1 211 ? 8.649 -18.784 -31.230 1.00 77.25 211 LEU A C 1
ATOM 1671 O O . LEU A 1 211 ? 9.173 -18.501 -32.308 1.00 77.25 211 LEU A O 1
ATOM 1675 N N . PHE A 1 212 ? 8.253 -20.025 -30.945 1.00 75.38 212 PHE A N 1
ATOM 1676 C CA . PHE A 1 212 ? 8.479 -21.152 -31.856 1.00 75.38 212 PHE A CA 1
ATOM 1677 C C . PHE A 1 212 ? 7.787 -20.985 -33.208 1.00 75.38 212 PHE A C 1
ATOM 1679 O O . PHE A 1 212 ? 8.296 -21.465 -34.223 1.00 75.38 212 PHE A O 1
ATOM 1686 N N . ASP A 1 213 ? 6.644 -20.304 -33.227 1.00 78.56 213 ASP A N 1
ATOM 1687 C CA . ASP A 1 213 ? 5.884 -19.989 -34.433 1.00 78.56 213 ASP A CA 1
ATOM 1688 C C . ASP A 1 213 ? 6.418 -18.766 -35.192 1.00 78.56 213 ASP A C 1
ATOM 1690 O O . ASP A 1 213 ? 6.029 -18.538 -36.338 1.00 78.56 213 ASP A O 1
ATOM 1694 N N . ALA A 1 214 ? 7.353 -18.021 -34.599 1.00 82.69 214 ALA A N 1
ATOM 1695 C CA . ALA A 1 214 ? 8.114 -16.981 -35.276 1.00 82.69 214 ALA A CA 1
ATOM 1696 C C . ALA A 1 214 ? 9.360 -17.527 -35.989 1.00 82.69 214 ALA A C 1
ATOM 1698 O O . ALA A 1 214 ? 9.979 -16.806 -36.774 1.00 82.69 214 ALA A O 1
ATOM 1699 N N . HIS A 1 215 ? 9.754 -18.782 -35.748 1.00 85.62 215 HIS A N 1
ATOM 1700 C CA . HIS A 1 215 ? 10.883 -19.383 -36.447 1.00 85.62 215 HIS A CA 1
ATOM 1701 C C . HIS A 1 215 ? 10.566 -19.659 -37.909 1.00 85.62 215 HIS A C 1
ATOM 1703 O O . HIS A 1 215 ? 9.545 -20.250 -38.251 1.00 85.62 215 HIS A O 1
ATOM 1709 N N . CYS A 1 216 ? 11.506 -19.310 -38.780 1.00 84.38 216 CYS A N 1
ATOM 1710 C CA . CYS A 1 216 ? 11.345 -19.474 -40.210 1.00 84.38 216 CYS A CA 1
ATOM 1711 C C . CYS A 1 216 ? 12.646 -19.935 -40.882 1.00 84.38 216 CYS A C 1
ATOM 1713 O O . CYS A 1 216 ? 13.766 -19.710 -40.415 1.00 84.38 216 CYS A O 1
ATOM 1715 N N . LEU A 1 217 ? 12.469 -20.615 -42.012 1.00 83.75 217 LEU A N 1
ATOM 1716 C CA . LEU A 1 217 ? 13.532 -21.002 -42.950 1.00 83.75 217 LEU A CA 1
ATOM 1717 C C . LEU A 1 217 ? 13.348 -20.339 -44.321 1.00 83.75 217 LEU A C 1
ATOM 1719 O O . LEU A 1 217 ? 14.312 -20.190 -45.069 1.00 83.75 217 LEU A O 1
ATOM 1723 N N . GLU A 1 218 ? 12.108 -19.974 -44.639 1.00 82.56 218 GLU A N 1
ATOM 1724 C CA . GLU A 1 218 ? 11.667 -19.373 -45.889 1.00 82.56 218 GLU A CA 1
ATOM 1725 C C . GLU A 1 218 ? 10.509 -18.415 -45.586 1.00 82.56 218 GLU A C 1
ATOM 1727 O O . GLU A 1 218 ? 9.804 -18.582 -44.586 1.00 82.56 218 GLU A O 1
ATOM 1732 N N . ASP A 1 219 ? 10.31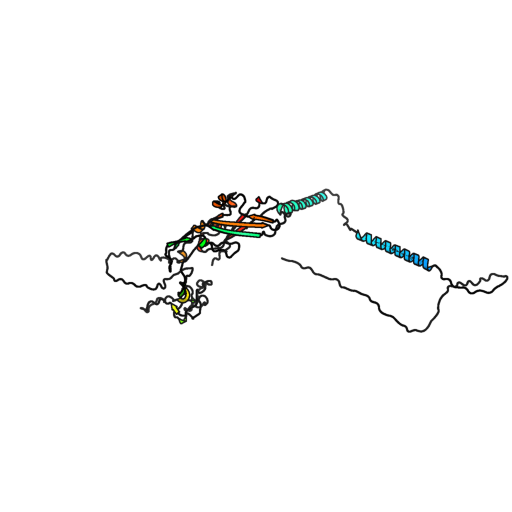1 -17.429 -46.459 1.00 87.25 219 ASP A N 1
ATOM 1733 C CA . ASP A 1 219 ? 9.270 -16.401 -46.360 1.00 87.25 219 ASP A CA 1
ATOM 1734 C C . ASP A 1 219 ? 7.848 -16.984 -46.306 1.00 87.25 219 ASP A C 1
ATOM 1736 O O . ASP A 1 219 ? 6.959 -16.404 -45.687 1.00 87.25 219 ASP A O 1
ATOM 1740 N N . SER A 1 220 ? 7.632 -18.164 -46.897 1.00 84.56 220 SER A N 1
ATOM 1741 C CA . SER A 1 220 ? 6.349 -18.880 -46.900 1.00 84.56 220 SER A CA 1
ATOM 1742 C C . SER A 1 220 ? 5.860 -19.259 -45.496 1.00 84.56 220 SER A C 1
ATOM 1744 O O . SER A 1 220 ? 4.652 -19.343 -45.267 1.00 84.56 220 SER A O 1
ATOM 1746 N N . HIS A 1 221 ? 6.780 -19.439 -44.543 1.00 84.19 221 HIS A N 1
ATOM 1747 C CA . HIS A 1 221 ? 6.452 -19.755 -43.153 1.00 84.19 221 HIS A CA 1
ATOM 1748 C C . HIS A 1 221 ? 5.923 -18.547 -42.368 1.00 84.19 221 HIS A C 1
ATOM 1750 O O . HIS A 1 221 ? 5.253 -18.734 -41.355 1.00 84.19 221 HIS A O 1
ATOM 1756 N N . CYS A 1 222 ? 6.155 -17.325 -42.855 1.00 88.62 222 CYS A N 1
ATOM 1757 C CA . CYS A 1 222 ? 5.667 -16.091 -42.251 1.00 88.62 222 CYS A CA 1
ATOM 1758 C C . CYS A 1 222 ? 4.456 -15.580 -43.060 1.00 88.62 222 CYS A C 1
ATOM 1760 O O . CYS A 1 222 ? 4.625 -14.834 -44.024 1.00 88.62 222 CYS A O 1
ATOM 1762 N N . PRO A 1 223 ? 3.206 -15.961 -42.742 1.00 88.19 223 PRO A N 1
ATOM 1763 C CA . PRO A 1 223 ? 2.050 -15.445 -43.469 1.00 88.19 223 PRO A CA 1
ATOM 1764 C C . PRO A 1 223 ? 1.883 -13.944 -43.218 1.00 88.19 223 PRO A C 1
ATOM 1766 O O . PRO A 1 223 ? 1.845 -13.501 -42.071 1.00 88.19 223 PRO A O 1
ATOM 1769 N N . ARG A 1 224 ? 1.733 -13.157 -44.287 1.00 91.00 224 ARG A N 1
ATOM 1770 C CA . ARG A 1 224 ? 1.468 -11.715 -44.175 1.00 91.00 224 ARG A CA 1
ATOM 1771 C C . ARG A 1 224 ? 0.211 -11.445 -43.355 1.00 91.00 224 ARG A C 1
ATOM 1773 O O . ARG A 1 224 ? -0.834 -12.029 -43.628 1.00 91.00 224 ARG A O 1
ATOM 1780 N N . GLY A 1 225 ? 0.317 -10.538 -42.387 1.00 87.81 225 GLY A N 1
ATOM 1781 C CA . GLY A 1 225 ? -0.779 -10.201 -41.475 1.00 87.81 225 GLY A CA 1
ATOM 1782 C C . GLY A 1 225 ? -1.048 -11.249 -40.389 1.00 87.81 225 GLY A C 1
ATOM 1783 O O . GLY A 1 225 ? -2.016 -11.103 -39.651 1.00 87.81 225 GLY A O 1
ATOM 1784 N N . GLY A 1 226 ? -0.219 -12.295 -40.287 1.00 86.44 226 GLY A N 1
ATOM 1785 C CA . GLY A 1 226 ? -0.206 -13.198 -39.136 1.00 86.44 226 GLY A CA 1
ATOM 1786 C C . GLY A 1 226 ? 0.480 -12.579 -37.913 1.00 86.44 226 GLY A C 1
ATOM 1787 O O . GLY A 1 226 ? 1.083 -11.512 -38.011 1.00 86.44 226 GLY A O 1
ATOM 1788 N N . GLN A 1 227 ? 0.404 -13.267 -36.775 1.00 86.81 227 GLN A N 1
ATOM 1789 C CA . GLN A 1 227 ? 1.071 -12.900 -35.521 1.00 86.81 227 GLN A CA 1
ATOM 1790 C C . GLN A 1 227 ? 1.670 -14.149 -34.856 1.00 86.81 227 GLN A C 1
ATOM 1792 O O . GLN A 1 227 ? 1.118 -15.246 -35.006 1.00 86.81 227 GLN A O 1
ATOM 1797 N N . ALA A 1 228 ? 2.762 -13.970 -34.115 1.00 82.12 228 ALA A N 1
ATOM 1798 C CA . ALA A 1 228 ? 3.372 -15.018 -33.295 1.00 82.12 228 ALA A CA 1
ATOM 1799 C C . ALA A 1 228 ? 2.600 -15.247 -31.971 1.00 82.12 228 ALA A C 1
ATOM 1801 O O . ALA A 1 228 ? 1.753 -14.434 -31.588 1.00 82.12 228 ALA A O 1
ATOM 1802 N N . GLY A 1 229 ? 2.873 -16.356 -31.281 1.00 74.62 229 GLY A N 1
ATOM 1803 C CA . GLY A 1 229 ? 2.209 -16.803 -30.047 1.00 74.62 229 GLY A CA 1
ATOM 1804 C C . GLY A 1 229 ? 0.850 -17.499 -30.234 1.00 74.62 229 GLY A C 1
ATOM 1805 O O . GLY A 1 229 ? 0.131 -17.706 -29.262 1.00 74.62 229 GLY A O 1
ATOM 1806 N N . SER A 1 230 ? 0.448 -17.845 -31.464 1.00 70.50 230 SER A N 1
ATOM 1807 C CA . SER A 1 230 ? -0.900 -18.389 -31.745 1.00 70.50 230 SER A CA 1
ATOM 1808 C C . SER A 1 230 ? -0.915 -19.802 -32.326 1.00 70.50 230 SER A C 1
ATOM 1810 O O . SER A 1 230 ? -1.961 -20.459 -32.327 1.00 70.50 230 SER A O 1
ATOM 1812 N N . ARG A 1 231 ? 0.227 -20.297 -32.820 1.00 70.44 231 ARG A N 1
ATOM 1813 C CA . ARG A 1 231 ? 0.344 -21.635 -33.414 1.00 70.44 231 ARG A CA 1
ATOM 1814 C C . ARG A 1 231 ? 1.254 -22.524 -32.573 1.00 70.44 231 ARG A C 1
ATOM 1816 O O . ARG A 1 231 ? 2.362 -22.140 -32.231 1.00 70.44 231 ARG A O 1
ATOM 1823 N N . LEU A 1 232 ? 0.794 -23.746 -32.293 1.00 65.06 232 LEU A N 1
ATOM 1824 C CA . LEU A 1 232 ? 1.573 -24.765 -31.573 1.00 65.06 232 LEU A CA 1
ATOM 1825 C C . LEU A 1 232 ? 2.547 -25.545 -32.475 1.00 65.06 232 LEU A C 1
ATOM 1827 O O . LEU A 1 232 ? 3.394 -26.288 -31.978 1.00 65.06 232 LEU A O 1
ATOM 1831 N N . ASP A 1 233 ? 2.400 -25.416 -33.794 1.00 63.78 233 ASP A N 1
ATOM 1832 C CA . ASP A 1 233 ? 3.190 -26.160 -34.769 1.00 63.78 233 ASP A CA 1
ATOM 1833 C C . ASP A 1 233 ? 4.413 -25.345 -35.195 1.00 63.78 233 ASP A C 1
ATOM 1835 O O . ASP A 1 233 ? 4.293 -24.283 -35.809 1.00 63.78 233 ASP A O 1
ATOM 1839 N N . SER A 1 234 ? 5.604 -25.866 -34.891 1.00 64.31 234 SER A N 1
ATOM 1840 C CA . SER A 1 234 ? 6.862 -25.302 -35.381 1.00 64.31 234 SER A CA 1
ATOM 1841 C C . SER A 1 234 ? 7.151 -25.753 -36.817 1.00 64.31 234 SER A C 1
ATOM 1843 O O . SER A 1 234 ? 6.794 -26.862 -37.226 1.00 64.31 234 SER A O 1
ATOM 1845 N N . VAL A 1 235 ? 7.905 -24.940 -37.564 1.00 65.50 235 VAL A N 1
ATOM 1846 C CA . VAL A 1 235 ? 8.423 -25.272 -38.911 1.00 65.50 235 VAL A CA 1
ATOM 1847 C C . VAL A 1 235 ? 9.206 -26.598 -38.939 1.00 65.50 235 VAL A C 1
ATOM 1849 O O . VAL A 1 235 ? 9.326 -27.238 -39.981 1.00 65.50 235 VAL A O 1
ATOM 1852 N N . PHE A 1 236 ? 9.707 -27.061 -37.790 1.00 65.44 236 PHE A N 1
ATOM 1853 C CA . PHE A 1 236 ? 10.455 -28.312 -37.660 1.00 65.44 236 PHE A CA 1
ATOM 1854 C C . PHE A 1 236 ? 9.579 -29.554 -37.435 1.00 65.44 236 PHE A C 1
ATOM 1856 O O . PHE A 1 236 ? 10.122 -30.637 -37.209 1.00 65.44 236 PHE A O 1
ATOM 1863 N N . GLY A 1 237 ? 8.246 -29.421 -37.442 1.00 61.50 237 GLY A N 1
ATOM 1864 C CA . GLY A 1 237 ? 7.315 -30.530 -37.192 1.00 61.50 237 GLY A CA 1
ATOM 1865 C C . GLY A 1 237 ? 7.443 -31.136 -35.789 1.00 61.50 237 GLY A C 1
ATOM 1866 O O . GLY A 1 237 ? 6.914 -32.215 -35.523 1.00 61.50 237 GLY A O 1
ATOM 1867 N N . ARG A 1 238 ? 8.168 -30.462 -34.888 1.00 62.94 238 ARG A N 1
ATOM 1868 C CA . ARG A 1 238 ? 8.271 -30.820 -33.475 1.00 62.94 238 ARG A CA 1
ATOM 1869 C C . ARG A 1 238 ? 7.226 -30.025 -32.718 1.00 62.94 238 ARG A C 1
ATOM 1871 O O . ARG A 1 238 ? 7.210 -28.796 -32.815 1.00 62.94 238 ARG A O 1
ATOM 1878 N N . ARG A 1 239 ? 6.394 -30.721 -31.945 1.00 60.91 239 ARG A N 1
ATOM 1879 C CA . ARG A 1 239 ? 5.647 -30.060 -30.878 1.00 60.91 239 ARG A CA 1
ATOM 1880 C C . ARG A 1 239 ? 6.649 -29.619 -29.807 1.00 60.91 239 ARG A C 1
ATOM 1882 O O . ARG A 1 239 ? 7.492 -30.446 -29.440 1.00 60.91 239 ARG A O 1
ATOM 1889 N N . PRO A 1 240 ? 6.602 -28.359 -29.356 1.00 63.25 240 PRO A N 1
ATOM 1890 C CA . PRO A 1 240 ? 7.393 -27.920 -28.212 1.00 63.25 240 PRO A CA 1
ATOM 1891 C C . PRO A 1 240 ? 7.048 -28.782 -26.988 1.00 63.25 240 PRO A C 1
ATOM 1893 O O . PRO A 1 240 ? 5.913 -29.248 -26.859 1.00 63.25 240 PRO A O 1
ATOM 1896 N N . ALA A 1 241 ? 8.032 -29.059 -26.128 1.00 61.09 241 ALA A N 1
ATOM 1897 C CA . ALA A 1 241 ? 7.743 -29.696 -24.847 1.00 61.09 241 ALA A CA 1
ATOM 1898 C C . ALA A 1 241 ? 6.925 -28.726 -23.977 1.00 61.09 241 ALA A C 1
ATOM 1900 O O . ALA A 1 241 ? 7.022 -27.515 -24.162 1.00 61.09 241 ALA A O 1
ATOM 1901 N N . ASP A 1 242 ? 6.170 -29.226 -22.996 1.00 59.72 242 ASP A N 1
ATOM 1902 C CA . ASP A 1 242 ? 5.370 -28.366 -22.102 1.00 59.72 242 ASP A CA 1
ATOM 1903 C C . ASP A 1 242 ? 6.223 -27.297 -21.380 1.00 59.72 242 ASP A C 1
ATOM 1905 O O . ASP A 1 242 ? 5.713 -26.250 -21.007 1.00 59.72 242 ASP A O 1
ATOM 1909 N N . ALA A 1 243 ? 7.532 -27.534 -21.223 1.00 56.72 243 ALA A N 1
ATOM 1910 C CA . ALA A 1 243 ? 8.491 -26.591 -20.637 1.00 56.72 243 ALA A CA 1
ATOM 1911 C C . ALA A 1 243 ? 9.025 -25.521 -21.613 1.00 56.72 243 ALA A C 1
ATOM 1913 O O . ALA A 1 243 ? 9.663 -24.568 -21.174 1.00 56.72 243 ALA A O 1
ATOM 1914 N N . ASP A 1 244 ? 8.811 -25.697 -22.918 1.00 56.38 244 ASP A N 1
ATOM 1915 C CA . ASP A 1 244 ? 9.249 -24.768 -23.962 1.00 56.38 244 ASP A CA 1
ATOM 1916 C C . ASP A 1 244 ? 8.136 -23.765 -24.324 1.00 56.38 244 ASP A C 1
ATOM 1918 O O . ASP A 1 244 ? 8.422 -22.666 -24.786 1.00 56.38 244 ASP A O 1
ATOM 1922 N N . VAL A 1 245 ? 6.861 -24.111 -24.114 1.00 59.44 245 VAL A N 1
ATOM 1923 C CA . VAL A 1 245 ? 5.730 -23.223 -24.425 1.00 59.44 245 VAL A CA 1
ATOM 1924 C C . VAL A 1 245 ? 5.550 -22.190 -23.318 1.00 59.44 245 VAL A C 1
ATOM 1926 O O . VAL A 1 245 ? 5.019 -22.496 -22.253 1.00 59.44 245 VAL A O 1
ATOM 1929 N N . ASP A 1 246 ? 5.937 -20.949 -23.594 1.00 60.62 246 ASP A N 1
ATOM 1930 C CA . ASP A 1 246 ? 5.540 -19.812 -22.769 1.00 60.62 246 ASP A CA 1
ATOM 1931 C C . ASP A 1 246 ? 4.103 -19.407 -23.136 1.00 60.62 246 ASP A C 1
ATOM 1933 O O . ASP A 1 246 ? 3.861 -18.751 -24.148 1.00 60.62 246 ASP A O 1
ATOM 1937 N N . VAL A 1 247 ? 3.137 -19.871 -22.338 1.00 59.66 247 VAL A N 1
ATOM 1938 C CA . VAL A 1 247 ? 1.696 -19.619 -22.535 1.00 59.66 247 VAL A CA 1
ATOM 1939 C C . VAL A 1 247 ? 1.361 -18.125 -22.425 1.00 59.66 247 VAL A C 1
ATOM 1941 O O . VAL A 1 247 ? 0.368 -17.681 -23.002 1.00 59.66 247 VAL A O 1
ATOM 1944 N N . ASP A 1 248 ? 2.200 -17.352 -21.732 1.00 60.38 248 ASP A N 1
ATOM 1945 C CA . ASP A 1 248 ? 2.020 -15.916 -21.533 1.00 60.38 248 ASP A CA 1
ATOM 1946 C C . ASP A 1 248 ? 2.754 -15.079 -22.603 1.00 60.38 248 ASP A C 1
ATOM 1948 O O . ASP A 1 248 ? 2.501 -13.875 -22.735 1.00 60.38 248 ASP A O 1
ATOM 1952 N N . ALA A 1 249 ? 3.620 -15.695 -23.420 1.00 67.06 249 ALA A N 1
ATOM 1953 C CA . ALA A 1 249 ? 4.328 -15.014 -24.500 1.00 67.06 249 ALA A CA 1
ATOM 1954 C C . ALA A 1 249 ? 3.420 -14.796 -25.721 1.00 67.06 249 ALA A C 1
ATOM 1956 O O . ALA A 1 249 ? 3.127 -15.699 -26.505 1.00 67.06 249 ALA A O 1
ATOM 1957 N N . SER A 1 250 ? 2.997 -13.547 -25.908 1.00 76.69 250 SER A N 1
ATOM 1958 C CA . SER A 1 250 ? 2.292 -13.093 -27.110 1.00 76.69 250 SER A CA 1
ATOM 1959 C C . SER A 1 250 ? 3.271 -12.502 -28.129 1.00 76.69 250 SER A C 1
ATOM 1961 O O . SER A 1 250 ? 4.268 -11.894 -27.749 1.00 76.69 250 SER A O 1
ATOM 1963 N N . GLY A 1 251 ? 2.974 -12.631 -29.428 1.00 83.69 251 GLY A N 1
ATOM 1964 C CA . GLY A 1 251 ? 3.744 -11.958 -30.479 1.00 83.69 251 GLY A CA 1
ATOM 1965 C C . GLY A 1 251 ? 3.747 -10.434 -30.320 1.00 83.69 251 GLY A C 1
ATOM 1966 O O . GLY A 1 251 ? 2.738 -9.838 -29.938 1.00 83.69 251 GLY A O 1
ATOM 1967 N N . HIS A 1 252 ? 4.873 -9.794 -30.640 1.00 88.44 252 HIS A N 1
ATOM 1968 C CA . HIS A 1 252 ? 5.068 -8.357 -30.414 1.00 88.44 252 HIS A CA 1
ATOM 1969 C C . HIS A 1 252 ? 4.494 -7.491 -31.543 1.00 88.44 252 HIS A C 1
ATOM 1971 O O . HIS A 1 252 ? 4.294 -6.287 -31.364 1.00 88.44 252 HIS A O 1
ATOM 1977 N N . GLY A 1 253 ? 4.229 -8.085 -32.710 1.00 90.25 253 GLY A N 1
ATOM 1978 C CA . GLY A 1 253 ? 3.645 -7.388 -33.850 1.00 90.25 253 GLY A CA 1
ATOM 1979 C C . GLY A 1 253 ? 3.167 -8.305 -34.971 1.00 90.25 253 GLY A C 1
ATOM 1980 O O . GLY A 1 253 ? 3.057 -9.522 -34.821 1.00 90.25 253 GLY A O 1
ATOM 1981 N N . VAL A 1 254 ? 2.855 -7.690 -36.115 1.00 92.50 254 VAL A N 1
ATOM 1982 C CA . VAL A 1 254 ? 2.290 -8.385 -37.282 1.00 92.50 254 VAL A CA 1
ATOM 1983 C C . VAL A 1 254 ? 3.365 -8.760 -38.294 1.00 92.50 254 VAL A C 1
ATOM 1985 O O . VAL A 1 254 ? 4.261 -7.972 -38.591 1.00 92.50 254 VAL A O 1
ATOM 1988 N N . PHE A 1 255 ? 3.250 -9.949 -38.877 1.00 92.06 255 PHE A N 1
ATOM 1989 C CA . PHE A 1 255 ? 4.197 -10.482 -39.850 1.00 92.06 255 PHE A CA 1
ATOM 1990 C C . PHE A 1 255 ? 4.132 -9.718 -41.181 1.00 92.06 255 PHE A C 1
ATOM 1992 O O . PHE A 1 255 ? 3.073 -9.616 -41.813 1.00 92.06 255 PHE A O 1
ATOM 1999 N N . THR A 1 256 ? 5.285 -9.245 -41.661 1.00 92.94 256 THR A N 1
ATOM 2000 C CA . THR A 1 256 ? 5.435 -8.591 -42.981 1.00 92.94 256 THR A CA 1
ATOM 2001 C C . THR A 1 256 ? 5.507 -9.600 -44.136 1.00 92.94 256 THR A C 1
ATOM 2003 O O . THR A 1 256 ? 5.345 -9.251 -45.313 1.00 92.94 256 THR A O 1
ATOM 2006 N N . GLY A 1 257 ? 5.735 -10.869 -43.794 1.00 90.25 257 GLY A N 1
ATOM 2007 C CA . GLY A 1 257 ? 5.894 -11.995 -44.707 1.00 90.25 257 GLY A CA 1
ATOM 2008 C C . GLY A 1 257 ? 7.298 -12.188 -45.259 1.00 90.25 257 GLY A C 1
ATOM 2009 O O . GLY A 1 257 ? 7.443 -12.722 -46.354 1.00 90.25 257 GLY A O 1
ATOM 2010 N N . ARG A 1 258 ? 8.316 -11.720 -44.531 1.00 89.88 258 ARG A N 1
ATOM 2011 C CA . ARG A 1 258 ? 9.727 -12.006 -44.803 1.00 89.88 258 ARG A CA 1
ATOM 2012 C C . ARG A 1 258 ? 10.346 -12.782 -43.650 1.00 89.88 258 ARG A C 1
ATOM 2014 O O . ARG A 1 258 ? 9.987 -12.569 -42.494 1.00 89.88 258 ARG A O 1
ATOM 2021 N N . CYS A 1 259 ? 11.291 -13.653 -43.974 1.00 88.69 259 CYS A N 1
ATOM 2022 C CA . CYS A 1 259 ? 12.061 -14.434 -43.024 1.00 88.69 259 CYS A CA 1
ATOM 2023 C C . CYS A 1 259 ? 13.494 -13.898 -42.907 1.00 88.69 259 CYS A C 1
ATOM 2025 O O . CYS A 1 259 ? 14.236 -13.834 -43.888 1.00 88.69 259 CYS A O 1
ATOM 2027 N N . LEU A 1 260 ? 13.918 -13.544 -41.694 1.00 88.00 260 LEU A N 1
ATOM 2028 C CA . LEU A 1 260 ? 15.260 -13.039 -41.419 1.00 88.00 260 LEU A CA 1
ATOM 2029 C C . LEU A 1 260 ? 16.173 -14.199 -41.001 1.00 88.00 260 LEU A C 1
ATOM 2031 O O . LEU A 1 260 ? 16.282 -14.544 -39.825 1.00 88.00 260 LEU A O 1
ATOM 2035 N N . THR A 1 261 ? 16.843 -14.827 -41.972 1.00 78.69 261 THR A N 1
ATOM 2036 C CA . THR A 1 261 ? 17.851 -15.871 -41.705 1.00 78.69 261 THR A CA 1
ATOM 2037 C C . THR A 1 261 ? 19.269 -15.307 -41.720 1.00 78.69 261 THR A C 1
ATOM 2039 O O . THR A 1 261 ? 19.683 -14.707 -42.712 1.00 78.69 261 THR A O 1
ATOM 2042 N N . ASN A 1 262 ? 20.072 -15.616 -40.699 1.00 60.44 262 ASN A N 1
ATOM 2043 C CA . ASN A 1 262 ? 21.524 -15.415 -40.741 1.00 60.44 262 ASN A CA 1
ATOM 2044 C C . ASN A 1 262 ? 22.194 -16.555 -41.526 1.00 60.44 262 ASN A C 1
ATOM 2046 O O . ASN A 1 262 ? 22.907 -17.385 -40.961 1.00 60.44 262 ASN A O 1
ATOM 2050 N N . ARG A 1 263 ? 21.959 -16.634 -42.841 1.00 54.28 263 ARG A N 1
ATOM 2051 C CA . ARG A 1 263 ? 22.769 -17.501 -43.705 1.00 54.28 263 ARG A CA 1
ATOM 2052 C C . ARG A 1 263 ? 24.129 -16.840 -43.920 1.00 54.28 263 ARG A C 1
ATOM 2054 O O . ARG A 1 263 ? 24.273 -15.970 -44.773 1.00 54.28 263 ARG A O 1
ATOM 2061 N N . LEU A 1 264 ? 25.146 -17.295 -43.190 1.00 49.84 264 LEU A N 1
ATOM 2062 C CA . LEU A 1 264 ? 26.497 -17.283 -43.755 1.00 49.84 264 LEU A CA 1
ATOM 2063 C C . LEU A 1 264 ? 26.450 -18.118 -45.049 1.00 49.84 264 LEU A C 1
ATOM 2065 O O . LEU A 1 264 ? 25.810 -19.177 -45.048 1.00 49.84 264 LEU A O 1
ATOM 2069 N N . PRO A 1 265 ? 27.041 -17.644 -46.161 1.00 46.44 265 PRO A N 1
ATOM 2070 C CA . PRO A 1 265 ? 26.987 -18.353 -47.430 1.00 46.44 265 PRO A CA 1
ATOM 2071 C C . PRO A 1 265 ? 27.523 -19.771 -47.238 1.00 46.44 265 PRO A C 1
ATOM 2073 O O . PRO A 1 265 ? 28.599 -19.971 -46.678 1.00 46.44 265 PRO A O 1
ATOM 2076 N N . ALA A 1 266 ? 26.720 -20.745 -47.663 1.00 41.06 266 ALA A N 1
ATOM 2077 C CA . ALA A 1 266 ? 26.991 -22.165 -47.534 1.00 41.06 266 ALA A CA 1
ATOM 2078 C C . ALA A 1 266 ? 28.285 -22.531 -48.271 1.00 41.06 266 ALA A C 1
ATOM 2080 O O . ALA A 1 266 ? 28.285 -22.801 -49.468 1.00 41.06 266 ALA A O 1
ATOM 2081 N N . SER A 1 267 ? 29.395 -22.555 -47.546 1.00 37.50 267 SER A N 1
ATOM 2082 C CA . SER A 1 267 ? 30.637 -23.173 -47.984 1.00 37.50 267 SER A CA 1
ATOM 2083 C C . SER A 1 267 ? 30.951 -24.353 -47.077 1.00 37.50 267 SER A C 1
ATOM 2085 O O . SER A 1 267 ? 31.929 -24.336 -46.343 1.00 37.50 267 SER A O 1
ATOM 2087 N N . THR A 1 268 ? 30.078 -25.364 -47.073 1.00 42.69 268 THR A N 1
ATOM 2088 C CA . THR A 1 268 ? 30.414 -26.803 -46.970 1.00 42.69 268 THR A CA 1
ATOM 2089 C C . THR A 1 268 ? 29.153 -27.642 -46.722 1.00 42.69 268 THR A C 1
ATOM 2091 O O . THR A 1 268 ? 28.225 -27.164 -46.070 1.00 42.69 268 THR A O 1
ATOM 2094 N N . PRO A 1 269 ? 29.083 -28.889 -47.229 1.00 50.84 269 PRO A N 1
ATOM 2095 C CA . PRO A 1 269 ? 27.901 -29.741 -47.135 1.00 50.84 269 PRO A CA 1
ATOM 2096 C C . PRO A 1 269 ? 27.873 -30.625 -45.874 1.00 50.84 269 PRO A C 1
ATOM 2098 O O . PRO A 1 269 ? 27.158 -31.621 -45.872 1.00 50.84 269 PRO A O 1
ATOM 2101 N N . ASP A 1 270 ? 28.616 -30.290 -44.811 1.00 40.44 270 ASP A N 1
ATOM 2102 C CA . ASP A 1 270 ? 28.724 -31.150 -43.623 1.00 40.44 270 ASP A CA 1
ATOM 2103 C C . ASP A 1 270 ? 28.377 -30.412 -42.314 1.00 40.44 270 ASP A C 1
ATOM 2105 O O . ASP A 1 270 ? 29.178 -29.721 -41.690 1.00 40.44 270 ASP A O 1
ATOM 2109 N N . SER A 1 271 ? 27.102 -30.557 -41.945 1.00 43.94 271 SER A N 1
ATOM 2110 C CA . SER A 1 271 ? 26.498 -30.495 -40.607 1.00 43.94 271 SER A CA 1
ATOM 2111 C C . SER A 1 271 ? 26.974 -29.442 -39.585 1.00 43.94 271 SER A C 1
ATOM 2113 O O . SER A 1 271 ? 27.798 -29.684 -38.705 1.00 43.94 271 SER A O 1
ATOM 2115 N N . SER A 1 272 ? 26.227 -28.344 -39.528 1.00 41.19 272 SER A N 1
ATOM 2116 C CA . SER A 1 272 ? 25.546 -27.915 -38.297 1.00 41.19 272 SER A CA 1
ATOM 2117 C C . SER A 1 272 ? 24.129 -27.488 -38.702 1.00 41.19 272 SER A C 1
ATOM 2119 O O . SER A 1 272 ? 23.989 -26.924 -39.789 1.00 41.19 272 SER A O 1
ATOM 2121 N N . PRO A 1 273 ? 23.062 -27.781 -37.929 1.00 51.09 273 PRO A N 1
ATOM 2122 C CA . PRO A 1 273 ? 21.728 -27.308 -38.286 1.00 51.09 273 PRO A CA 1
ATOM 2123 C C . PRO A 1 273 ? 21.783 -25.783 -38.393 1.00 51.09 273 PRO A C 1
ATOM 2125 O O . PRO A 1 273 ? 22.254 -25.117 -37.468 1.00 51.09 273 PRO A O 1
ATOM 2128 N N . ALA A 1 274 ? 21.376 -25.240 -39.543 1.00 52.06 274 ALA A N 1
ATOM 2129 C CA . ALA A 1 274 ? 21.260 -23.799 -39.718 1.00 52.06 274 ALA A CA 1
ATOM 2130 C C . ALA A 1 274 ? 20.411 -23.261 -38.561 1.00 52.06 274 ALA A C 1
ATOM 2132 O O . ALA A 1 274 ? 19.321 -23.785 -38.318 1.00 52.06 274 ALA A O 1
ATOM 2133 N N . LEU A 1 275 ? 20.924 -22.275 -37.815 1.00 59.72 275 LEU A N 1
ATOM 2134 C CA . LEU A 1 275 ? 20.112 -21.633 -36.787 1.00 59.72 275 LEU A CA 1
ATOM 2135 C C . LEU A 1 275 ? 18.821 -21.128 -37.455 1.00 59.72 275 LEU A C 1
ATOM 2137 O O . LEU A 1 275 ? 18.919 -20.503 -38.518 1.00 59.72 275 LEU A O 1
ATOM 2141 N N . PRO A 1 276 ? 17.637 -21.422 -36.887 1.00 70.19 276 PRO A N 1
ATOM 2142 C CA . PRO A 1 276 ? 16.385 -20.922 -37.434 1.00 70.19 276 PRO A CA 1
ATOM 2143 C C . PRO A 1 276 ? 16.440 -19.396 -37.523 1.00 70.19 276 PRO A C 1
ATOM 2145 O O . PRO A 1 276 ? 16.889 -18.734 -36.586 1.00 70.19 276 PRO A O 1
ATOM 2148 N N . GLY A 1 277 ? 16.009 -18.847 -38.660 1.00 82.25 277 GLY A N 1
ATOM 2149 C CA . GLY A 1 277 ? 15.723 -17.420 -38.757 1.00 82.25 277 GLY A CA 1
ATOM 2150 C C . GLY A 1 277 ? 14.468 -17.078 -37.962 1.00 82.25 277 GLY A C 1
ATOM 2151 O O . GLY A 1 277 ? 13.755 -17.973 -37.498 1.00 82.25 277 GLY A O 1
ATOM 2152 N N . THR A 1 278 ? 14.180 -15.790 -37.825 1.00 88.12 278 THR A N 1
ATOM 2153 C CA . THR A 1 278 ? 12.917 -15.316 -37.247 1.00 88.12 278 THR A CA 1
ATOM 2154 C C . THR A 1 278 ? 12.147 -14.479 -38.258 1.00 88.12 278 THR A C 1
ATOM 2156 O O . THR A 1 278 ? 12.729 -13.846 -39.142 1.00 88.12 278 THR A O 1
ATOM 2159 N N . CYS A 1 279 ? 10.820 -14.525 -38.180 1.00 89.12 279 CYS A N 1
ATOM 2160 C CA . CYS A 1 279 ? 9.957 -13.730 -39.037 1.00 89.12 279 CYS A CA 1
ATOM 2161 C C . CYS A 1 279 ? 10.180 -12.234 -38.789 1.00 89.12 279 CYS A C 1
ATOM 2163 O O . CYS A 1 279 ? 10.449 -11.789 -37.673 1.00 89.12 279 CYS A O 1
ATOM 2165 N N . GLU A 1 280 ? 10.055 -11.454 -39.855 1.00 91.81 280 GLU A N 1
ATOM 2166 C CA . GLU A 1 280 ? 10.064 -10.000 -39.805 1.00 91.81 280 GLU A CA 1
ATOM 2167 C C . GLU A 1 280 ? 8.678 -9.476 -39.390 1.00 91.81 280 GLU A C 1
ATOM 2169 O O . GLU A 1 280 ? 7.647 -9.883 -39.944 1.00 91.81 280 GLU A O 1
ATOM 2174 N N . VAL A 1 281 ? 8.657 -8.560 -38.419 1.00 92.56 281 VAL A N 1
ATOM 2175 C CA . VAL A 1 281 ? 7.439 -8.016 -37.812 1.00 92.56 281 VAL A CA 1
ATOM 2176 C C . VAL A 1 281 ? 7.409 -6.501 -37.845 1.00 92.56 281 VAL A C 1
ATOM 2178 O O . VAL A 1 281 ? 8.432 -5.839 -37.681 1.00 92.56 281 VAL A O 1
ATOM 2181 N N . LEU A 1 282 ? 6.212 -5.954 -38.045 1.00 93.44 282 LEU A N 1
ATOM 2182 C CA . LEU A 1 282 ? 5.909 -4.548 -37.817 1.00 93.44 282 LEU A CA 1
ATOM 2183 C C . LEU A 1 282 ? 5.502 -4.387 -36.347 1.00 93.44 282 LEU A C 1
ATOM 2185 O O . LEU A 1 282 ? 4.392 -4.770 -35.968 1.00 93.44 282 LEU A O 1
ATOM 2189 N N . ALA A 1 283 ? 6.415 -3.861 -35.534 1.00 92.50 283 ALA A N 1
ATOM 2190 C CA . ALA A 1 283 ? 6.288 -3.783 -34.079 1.00 92.50 283 ALA A CA 1
ATOM 2191 C C . ALA A 1 283 ? 7.054 -2.574 -33.510 1.00 92.50 283 ALA A C 1
ATOM 2193 O O . ALA A 1 283 ? 7.625 -1.762 -34.244 1.00 92.50 283 ALA A O 1
ATOM 2194 N N . TRP A 1 284 ? 7.081 -2.463 -32.182 1.00 90.12 284 TRP A N 1
ATOM 2195 C CA . TRP A 1 284 ? 8.022 -1.600 -31.471 1.00 90.12 284 TRP A CA 1
ATOM 2196 C C . TRP A 1 284 ? 9.425 -2.215 -31.535 1.00 90.12 284 TRP A C 1
ATOM 2198 O O . TRP A 1 284 ? 9.691 -3.251 -30.930 1.00 90.12 284 TRP A O 1
ATOM 2208 N N . CYS A 1 285 ? 10.314 -1.585 -32.301 1.00 88.56 285 CYS A N 1
ATOM 2209 C CA . CYS A 1 285 ? 11.643 -2.093 -32.610 1.00 88.56 285 CYS A CA 1
ATOM 2210 C C . CYS A 1 285 ? 12.738 -1.320 -31.856 1.00 88.56 285 CYS A C 1
ATOM 2212 O O . CYS A 1 285 ? 12.692 -0.087 -31.833 1.00 88.56 285 CYS A O 1
ATOM 2214 N N . PRO A 1 286 ? 13.758 -2.011 -31.308 1.00 86.38 286 PRO A N 1
ATOM 2215 C CA . PRO A 1 286 ? 13.950 -3.466 -31.340 1.00 86.38 286 PRO A CA 1
ATOM 2216 C C . PRO A 1 286 ? 12.979 -4.208 -30.407 1.00 86.38 286 PRO A C 1
ATOM 2218 O O . PRO A 1 286 ? 12.639 -3.698 -29.341 1.00 86.38 286 PRO A O 1
ATOM 2221 N N . VAL A 1 287 ? 12.568 -5.421 -30.793 1.00 83.62 287 VAL A N 1
ATOM 2222 C CA . VAL A 1 287 ? 11.809 -6.321 -29.910 1.00 83.62 287 VAL A CA 1
ATOM 2223 C C . VAL A 1 287 ? 12.697 -6.706 -28.724 1.00 83.62 287 VAL A C 1
ATOM 2225 O O . VAL A 1 287 ? 13.846 -7.120 -28.903 1.00 83.62 287 VAL A O 1
ATOM 2228 N N . VAL A 1 288 ? 12.176 -6.531 -27.510 1.00 74.75 288 VAL A N 1
ATOM 2229 C CA . VAL A 1 288 ? 12.870 -6.836 -26.254 1.00 74.75 288 VAL A CA 1
ATOM 2230 C C . VAL A 1 288 ? 12.043 -7.855 -25.492 1.00 74.75 288 VAL A C 1
ATOM 2232 O O . VAL A 1 288 ? 10.905 -7.569 -25.140 1.00 74.75 288 VAL A O 1
ATOM 2235 N N . GLU A 1 289 ? 12.631 -9.009 -25.187 1.00 67.56 289 GLU A N 1
ATOM 2236 C CA . GLU A 1 289 ? 12.000 -10.007 -24.327 1.00 67.56 289 GLU A CA 1
ATOM 2237 C C . GLU A 1 289 ? 12.672 -10.107 -22.961 1.00 67.56 289 GLU A C 1
ATOM 2239 O O . GLU A 1 289 ? 13.897 -10.053 -22.820 1.00 67.56 289 GLU A O 1
ATOM 2244 N N . THR A 1 290 ? 11.841 -10.304 -21.940 1.00 56.94 290 THR A N 1
ATOM 2245 C CA . THR A 1 290 ? 12.242 -10.472 -20.546 1.00 56.94 290 THR A CA 1
ATOM 2246 C C . THR A 1 290 ? 12.486 -11.941 -20.222 1.00 56.94 290 THR A C 1
ATOM 2248 O O . THR A 1 290 ? 11.714 -12.560 -19.500 1.00 56.94 290 THR A O 1
ATOM 2251 N N . SER A 1 291 ? 13.546 -12.525 -20.779 1.00 46.97 291 SER A N 1
ATOM 2252 C CA . SER A 1 291 ? 14.455 -13.489 -20.129 1.00 46.97 291 SER A CA 1
ATOM 2253 C C . SER A 1 291 ? 15.345 -14.185 -21.177 1.00 46.97 291 SER A C 1
ATOM 2255 O O . SER A 1 291 ? 15.102 -14.136 -22.372 1.00 46.97 291 SER A O 1
ATOM 2257 N N . SER A 1 292 ? 16.438 -14.779 -20.695 1.00 42.09 292 SER A N 1
ATOM 2258 C CA . SER A 1 292 ? 17.504 -15.581 -21.331 1.00 42.09 292 SER A CA 1
ATOM 2259 C C . SER A 1 292 ? 17.585 -15.808 -22.867 1.00 42.09 292 SER A C 1
ATOM 2261 O O . SER A 1 292 ? 16.695 -16.347 -23.517 1.00 42.09 292 SER A O 1
ATOM 2263 N N . LEU A 1 293 ? 18.819 -15.581 -23.353 1.00 37.91 293 LEU A N 1
ATOM 2264 C CA . LEU A 1 293 ? 19.404 -15.840 -24.681 1.00 37.91 293 LEU A CA 1
ATOM 2265 C C . LEU A 1 293 ? 19.173 -14.773 -25.765 1.00 37.91 293 LEU A C 1
ATOM 2267 O O . LEU A 1 293 ? 18.630 -15.023 -26.833 1.00 37.91 293 LEU A O 1
ATOM 2271 N N . SER A 1 294 ? 19.860 -13.638 -25.605 1.00 33.88 294 SER A N 1
ATOM 2272 C CA . SER A 1 294 ? 20.476 -12.973 -26.760 1.00 33.88 294 SER A CA 1
ATOM 2273 C C . SER A 1 294 ? 21.585 -13.884 -27.320 1.00 33.88 294 SER A C 1
ATOM 2275 O O . SER A 1 294 ? 22.774 -13.594 -27.167 1.00 33.88 294 SER A O 1
ATOM 2277 N N . SER A 1 295 ? 21.237 -14.998 -27.971 1.00 31.56 295 SER A N 1
ATOM 2278 C CA . SER A 1 295 ? 22.149 -15.592 -28.946 1.00 31.56 295 SER A CA 1
ATOM 2279 C C . SER A 1 295 ? 22.396 -14.523 -29.998 1.00 31.56 295 SER A C 1
ATOM 2281 O O . SER A 1 295 ? 21.458 -14.060 -30.638 1.00 31.56 295 SER A O 1
ATOM 2283 N N . ARG A 1 296 ? 23.652 -14.085 -30.104 1.00 34.88 296 ARG A N 1
ATOM 2284 C CA . ARG A 1 296 ? 24.171 -13.225 -31.171 1.00 34.88 296 ARG A CA 1
ATOM 2285 C C . ARG A 1 296 ? 23.496 -13.560 -32.506 1.00 34.88 296 ARG A C 1
ATOM 2287 O O . ARG A 1 296 ? 23.890 -14.510 -33.173 1.00 34.88 296 ARG A O 1
ATOM 2294 N N . ALA A 1 297 ? 22.512 -12.765 -32.889 1.00 32.38 297 ALA A N 1
ATOM 2295 C CA . ALA A 1 297 ? 21.916 -12.789 -34.205 1.00 32.38 297 ALA A CA 1
ATOM 2296 C C . ALA A 1 297 ? 21.691 -11.332 -34.608 1.00 32.38 297 ALA A C 1
ATOM 2298 O O . ALA A 1 297 ? 20.844 -10.649 -34.048 1.00 32.38 297 ALA A O 1
ATOM 2299 N N . GLY A 1 298 ? 22.521 -10.858 -35.539 1.00 33.97 298 GLY A N 1
ATOM 2300 C CA . GLY A 1 298 ? 22.259 -9.642 -36.306 1.00 33.97 298 GLY A CA 1
ATOM 2301 C C . GLY A 1 298 ? 22.654 -8.310 -35.665 1.00 33.97 298 GLY A C 1
ATOM 2302 O O . GLY A 1 298 ? 21.830 -7.409 -35.590 1.00 33.97 298 GLY A O 1
ATOM 2303 N N . GLN A 1 299 ? 23.925 -8.117 -35.294 1.00 30.67 299 GLN A N 1
ATOM 2304 C CA . GLN A 1 299 ? 24.516 -6.797 -35.553 1.00 30.67 299 GLN A CA 1
ATOM 2305 C C . GLN A 1 299 ? 24.868 -6.766 -37.042 1.00 30.67 299 GLN A C 1
ATOM 2307 O O . GLN A 1 299 ? 25.650 -7.597 -37.505 1.00 30.67 299 GLN A O 1
ATOM 2312 N N . ALA A 1 300 ? 24.256 -5.852 -37.794 1.00 27.33 300 ALA A N 1
ATOM 2313 C CA . ALA A 1 300 ? 24.693 -5.543 -39.149 1.00 27.33 300 ALA A CA 1
ATOM 2314 C C . ALA A 1 300 ? 26.169 -5.096 -39.104 1.00 27.33 300 ALA A C 1
ATOM 2316 O O . ALA A 1 300 ? 26.523 -4.313 -38.216 1.00 27.33 300 ALA A O 1
ATOM 2317 N N . PRO A 1 301 ? 27.053 -5.580 -39.994 1.00 31.84 301 PRO A N 1
ATOM 2318 C CA . PRO A 1 301 ? 28.436 -5.139 -39.973 1.00 31.84 301 PRO A CA 1
ATOM 2319 C C . PRO A 1 301 ? 28.517 -3.700 -40.489 1.00 31.84 301 PRO A C 1
ATOM 2321 O O . PRO A 1 301 ? 28.145 -3.414 -41.625 1.00 31.84 301 PRO A O 1
ATOM 2324 N N . ALA A 1 302 ? 29.017 -2.808 -39.635 1.00 29.52 302 ALA A N 1
ATOM 2325 C CA . ALA A 1 302 ? 29.605 -1.548 -40.058 1.00 29.52 302 ALA A CA 1
ATOM 2326 C C . ALA A 1 302 ? 31.023 -1.821 -40.591 1.00 29.52 302 ALA A C 1
ATOM 2328 O O . ALA A 1 302 ? 31.799 -2.552 -39.973 1.00 29.52 302 ALA A O 1
ATOM 2329 N N . ASP A 1 303 ? 31.328 -1.242 -41.749 1.00 31.45 303 ASP A N 1
ATOM 2330 C CA . ASP A 1 303 ? 32.614 -1.289 -42.443 1.00 31.45 303 ASP A CA 1
ATOM 2331 C C . ASP A 1 303 ? 33.819 -0.938 -41.553 1.00 31.45 303 ASP A C 1
ATOM 2333 O O . ASP A 1 303 ? 33.813 0.075 -40.855 1.00 31.45 303 ASP A O 1
ATOM 2337 N N . SER A 1 304 ? 34.904 -1.720 -41.647 1.00 33.59 304 SER A N 1
ATOM 2338 C CA . SER A 1 304 ? 36.280 -1.217 -41.864 1.00 33.59 304 SER A CA 1
ATOM 2339 C C . SER A 1 304 ? 37.340 -2.332 -41.785 1.00 33.59 304 SER A C 1
ATOM 2341 O O . SER A 1 304 ? 37.373 -3.155 -40.875 1.00 33.59 304 SER A O 1
ATOM 2343 N N . ASN A 1 305 ? 38.236 -2.333 -42.777 1.00 31.53 305 ASN A N 1
ATOM 2344 C CA . ASN A 1 305 ? 39.451 -3.154 -42.879 1.00 31.53 305 ASN A CA 1
ATOM 2345 C C . ASN A 1 305 ? 40.476 -2.816 -41.779 1.00 31.53 305 ASN A C 1
ATOM 2347 O O . ASN A 1 305 ? 40.619 -1.642 -41.431 1.00 31.53 305 ASN A O 1
ATOM 2351 N N . PRO A 1 306 ? 41.330 -3.779 -41.375 1.00 32.59 306 PRO A N 1
ATOM 2352 C CA . PRO A 1 306 ? 42.758 -3.607 -41.685 1.00 32.59 306 PRO A CA 1
ATOM 2353 C C . PRO A 1 306 ? 43.532 -4.893 -42.060 1.00 32.59 306 PRO A C 1
ATOM 2355 O O . PRO A 1 306 ? 43.178 -6.015 -41.713 1.00 32.59 306 PRO A O 1
ATOM 2358 N N . ARG A 1 307 ? 44.629 -4.664 -42.798 1.00 27.84 307 ARG A N 1
ATOM 2359 C CA . ARG A 1 307 ? 45.606 -5.619 -43.367 1.00 27.84 307 ARG A CA 1
ATOM 2360 C C . ARG A 1 307 ? 46.481 -6.347 -42.313 1.00 27.84 307 ARG A C 1
ATOM 2362 O O . ARG A 1 307 ? 46.606 -5.837 -41.204 1.00 27.84 307 ARG A O 1
ATOM 2369 N N . PRO A 1 308 ? 47.170 -7.456 -42.677 1.00 34.28 308 PRO A N 1
ATOM 2370 C CA . PRO A 1 308 ? 47.996 -8.263 -41.768 1.00 34.28 308 PRO A CA 1
ATOM 2371 C C . PRO A 1 308 ? 49.520 -8.074 -41.953 1.00 34.28 308 PRO A C 1
ATOM 2373 O O . PRO A 1 308 ? 49.983 -7.941 -43.084 1.00 34.28 308 PRO A O 1
ATOM 2376 N N . VAL A 1 309 ? 50.299 -8.147 -40.862 1.00 29.23 309 VAL A N 1
ATOM 2377 C CA . VAL A 1 309 ? 51.763 -8.432 -40.819 1.00 29.23 309 VAL A CA 1
ATOM 2378 C C . VAL A 1 309 ? 52.134 -8.974 -39.403 1.00 29.23 309 VAL A C 1
ATOM 2380 O O . VAL A 1 309 ? 51.283 -8.873 -38.520 1.00 29.23 309 VAL A O 1
ATOM 2383 N N . PRO A 1 310 ? 53.296 -9.624 -39.151 1.00 37.56 310 PRO A N 1
ATOM 2384 C CA . PRO A 1 310 ? 53.338 -11.063 -38.884 1.00 37.56 310 PRO A CA 1
ATOM 2385 C C . PRO A 1 310 ? 53.998 -11.485 -37.551 1.00 37.56 310 PRO A C 1
ATOM 2387 O O . PRO A 1 310 ? 54.607 -10.689 -36.848 1.00 37.56 310 PRO A O 1
ATOM 2390 N N . ASP A 1 311 ? 53.814 -12.781 -37.286 1.00 28.67 311 ASP A N 1
ATOM 2391 C CA . ASP A 1 311 ? 54.579 -13.774 -36.512 1.00 28.67 311 ASP A CA 1
ATOM 2392 C C . ASP A 1 311 ? 55.698 -13.319 -35.554 1.00 28.67 311 ASP A C 1
ATOM 2394 O O . ASP A 1 311 ? 56.684 -12.724 -35.974 1.00 28.67 311 ASP A O 1
ATOM 2398 N N . ASP A 1 312 ? 55.603 -13.774 -34.299 1.00 28.47 312 ASP A N 1
ATOM 2399 C CA . ASP A 1 312 ? 56.782 -14.125 -33.509 1.00 28.47 312 ASP A CA 1
ATOM 2400 C C . ASP A 1 312 ? 56.492 -15.321 -32.589 1.00 28.47 312 ASP A C 1
ATOM 2402 O O . ASP A 1 312 ? 55.546 -15.376 -31.797 1.00 28.47 312 ASP A O 1
ATOM 2406 N N . THR A 1 313 ? 57.356 -16.314 -32.744 1.00 31.62 313 THR A N 1
ATOM 2407 C CA . THR A 1 313 ? 57.405 -17.615 -32.085 1.00 31.62 313 THR A CA 1
ATOM 2408 C C . THR A 1 313 ? 57.615 -17.531 -30.571 1.00 31.62 313 THR A C 1
ATOM 2410 O O . THR A 1 313 ? 58.546 -16.861 -30.139 1.00 31.62 313 THR A O 1
ATOM 2413 N N . ALA A 1 314 ? 56.899 -18.342 -29.774 1.00 30.77 314 ALA A N 1
ATOM 2414 C CA . ALA A 1 314 ? 57.482 -19.008 -28.595 1.00 30.77 314 ALA A CA 1
ATOM 2415 C C . ALA A 1 314 ? 56.577 -20.084 -27.953 1.00 30.77 314 ALA A C 1
ATOM 2417 O O . ALA A 1 314 ? 55.535 -19.807 -27.371 1.00 30.77 314 ALA A O 1
ATOM 2418 N N . SER A 1 315 ? 57.122 -21.304 -27.938 1.00 31.58 315 SER A N 1
ATOM 2419 C CA . SER A 1 315 ? 57.095 -22.280 -26.837 1.00 31.58 315 SER A CA 1
ATOM 2420 C C . SER A 1 315 ? 55.787 -23.005 -26.469 1.00 31.58 315 SER A C 1
ATOM 2422 O O . SER A 1 315 ? 54.952 -22.564 -25.681 1.00 31.58 315 SER A O 1
ATOM 2424 N N . ARG A 1 316 ? 55.714 -24.246 -26.971 1.00 34.84 316 ARG A N 1
ATOM 2425 C CA . ARG A 1 316 ? 54.831 -25.338 -26.543 1.00 34.84 316 ARG A CA 1
ATOM 2426 C C . ARG A 1 316 ? 54.971 -25.641 -25.042 1.00 34.84 316 ARG A C 1
ATOM 2428 O O . ARG A 1 316 ? 56.020 -26.095 -24.590 1.00 34.84 316 ARG A O 1
ATOM 2435 N N . ARG A 1 317 ? 53.859 -25.566 -24.308 1.00 32.38 317 ARG A N 1
ATOM 2436 C CA . ARG A 1 317 ? 53.580 -26.406 -23.129 1.00 32.38 317 ARG A CA 1
ATOM 2437 C C . ARG A 1 317 ? 52.191 -27.032 -23.305 1.00 32.38 317 ARG A C 1
ATOM 2439 O O . ARG A 1 317 ? 51.274 -26.306 -23.687 1.00 32.38 317 ARG A O 1
ATOM 2446 N N . PRO A 1 318 ? 52.000 -28.340 -23.055 1.00 33.84 318 PRO A N 1
ATOM 2447 C CA . PRO A 1 318 ? 50.684 -28.951 -23.153 1.00 33.84 318 PRO A CA 1
ATOM 2448 C C . PRO A 1 318 ? 49.873 -28.529 -21.924 1.00 33.84 318 PRO A C 1
ATOM 2450 O O . PRO A 1 318 ? 50.018 -29.083 -20.837 1.00 33.84 318 PRO A O 1
ATOM 2453 N N . ALA A 1 319 ? 49.057 -27.487 -22.072 1.00 34.12 319 ALA A N 1
ATOM 2454 C CA . ALA A 1 319 ? 48.088 -27.118 -21.055 1.00 34.12 319 ALA A CA 1
ATOM 2455 C C . ALA A 1 319 ? 46.936 -28.127 -21.106 1.00 34.12 319 ALA A C 1
ATOM 2457 O O . ALA A 1 319 ? 46.226 -28.225 -22.106 1.00 34.12 319 ALA A O 1
ATOM 2458 N N . ASN A 1 320 ? 46.787 -28.890 -20.022 1.00 35.88 320 ASN A N 1
ATOM 2459 C CA . ASN A 1 320 ? 45.656 -29.773 -19.766 1.00 35.88 320 ASN A CA 1
ATOM 2460 C C . ASN A 1 320 ? 44.340 -29.100 -20.176 1.00 35.88 320 AS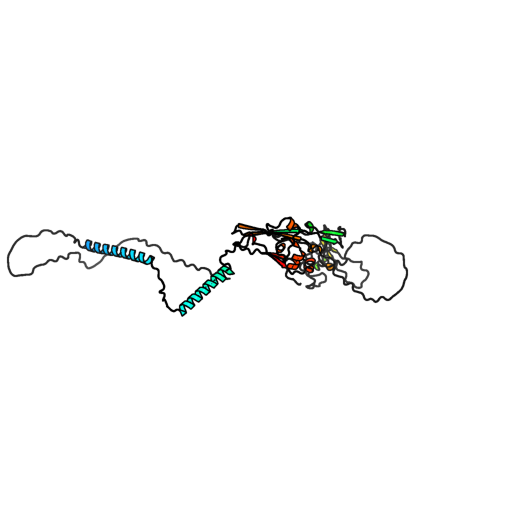N A C 1
ATOM 2462 O O . ASN A 1 320 ? 43.929 -28.099 -19.585 1.00 35.88 320 ASN A O 1
ATOM 2466 N N . HIS A 1 321 ? 43.664 -29.692 -21.159 1.00 39.34 321 HIS A N 1
ATOM 2467 C CA . HIS A 1 321 ? 42.324 -29.325 -21.600 1.00 39.34 321 HIS A CA 1
ATOM 2468 C C . HIS A 1 321 ? 41.276 -29.753 -20.558 1.00 39.34 321 HIS A C 1
ATOM 2470 O O . HIS A 1 321 ? 40.330 -30.474 -20.852 1.00 39.34 321 HIS A O 1
ATOM 2476 N N . ASN A 1 322 ? 41.373 -29.231 -19.335 1.00 34.06 322 ASN A N 1
ATOM 2477 C CA . ASN A 1 322 ? 40.180 -29.040 -18.526 1.00 34.06 322 ASN A CA 1
ATOM 2478 C C . ASN A 1 322 ? 39.480 -27.816 -19.096 1.00 34.06 322 ASN A C 1
ATOM 2480 O O . ASN A 1 322 ? 39.653 -26.687 -18.635 1.00 34.06 322 ASN A O 1
ATOM 2484 N N . ARG A 1 323 ? 38.710 -28.068 -20.160 1.00 38.53 323 ARG A N 1
ATOM 2485 C CA . ARG A 1 323 ? 37.676 -27.179 -20.674 1.00 38.53 323 ARG A CA 1
ATOM 2486 C C . ARG A 1 323 ? 36.714 -26.971 -19.507 1.00 38.53 323 ARG A C 1
ATOM 2488 O O . ARG A 1 323 ? 35.729 -27.687 -19.374 1.00 38.53 323 ARG A O 1
ATOM 2495 N N . ARG A 1 324 ? 37.032 -26.016 -18.620 1.00 34.34 324 ARG A N 1
ATOM 2496 C CA . ARG A 1 324 ? 36.044 -25.363 -17.771 1.00 34.34 324 ARG A CA 1
ATOM 2497 C C . ARG A 1 324 ? 35.024 -24.870 -18.774 1.00 34.34 324 ARG A C 1
ATOM 2499 O O . ARG A 1 324 ? 35.257 -23.874 -19.456 1.00 34.34 324 ARG A O 1
ATOM 2506 N N . GLN A 1 325 ? 33.956 -25.643 -18.948 1.00 37.62 325 GLN A N 1
ATOM 2507 C CA . GLN A 1 325 ? 32.717 -25.139 -19.484 1.00 37.62 325 GLN A CA 1
ATOM 2508 C C . GLN A 1 325 ? 32.478 -23.885 -18.655 1.00 37.62 325 GLN A C 1
ATOM 2510 O O . GLN A 1 325 ? 32.147 -23.963 -17.472 1.00 37.62 325 GLN A O 1
ATOM 2515 N N . ARG A 1 326 ? 32.773 -22.715 -19.234 1.00 35.06 326 ARG A N 1
ATOM 2516 C CA . ARG A 1 326 ? 32.132 -21.487 -18.805 1.00 35.06 326 ARG A CA 1
ATOM 2517 C C . ARG A 1 326 ? 30.671 -21.818 -19.007 1.00 35.06 326 ARG A C 1
ATOM 2519 O O . ARG A 1 326 ? 30.197 -21.813 -20.139 1.00 35.06 326 ARG A O 1
ATOM 2526 N N . ARG A 1 327 ? 30.033 -22.278 -17.930 1.00 31.41 327 ARG A N 1
ATOM 2527 C CA . ARG A 1 327 ? 28.591 -22.416 -17.830 1.00 31.41 327 ARG A CA 1
ATOM 2528 C C . ARG A 1 327 ? 28.099 -21.077 -18.355 1.00 31.41 327 ARG A C 1
ATOM 2530 O O . ARG A 1 327 ? 28.451 -20.048 -17.780 1.00 31.41 327 ARG A O 1
ATOM 2537 N N . LEU A 1 328 ? 27.475 -21.080 -19.530 1.00 38.66 328 LEU A N 1
ATOM 2538 C CA . LEU A 1 328 ? 26.775 -19.909 -20.024 1.00 38.66 328 LEU A CA 1
ATOM 2539 C C . LEU A 1 328 ? 25.715 -19.665 -18.960 1.00 38.66 328 LEU A C 1
ATOM 2541 O O . LEU A 1 328 ? 24.738 -20.403 -18.879 1.00 38.66 328 LEU A O 1
ATOM 2545 N N . VAL A 1 329 ? 26.014 -18.744 -18.049 1.00 31.36 329 VAL A N 1
ATOM 2546 C CA . VAL A 1 329 ? 25.046 -18.260 -17.083 1.00 31.36 329 VAL A CA 1
ATOM 2547 C C . VAL A 1 329 ? 23.937 -17.657 -17.942 1.00 31.36 329 VAL A C 1
ATOM 2549 O O . VAL A 1 329 ? 24.247 -16.816 -18.796 1.00 31.36 329 VAL A O 1
ATOM 2552 N N . PRO A 1 330 ? 22.684 -18.125 -17.830 1.00 37.03 330 PRO A N 1
ATOM 2553 C CA . PRO A 1 330 ? 21.577 -17.483 -18.516 1.00 37.03 330 PRO A CA 1
ATOM 2554 C C . PRO A 1 330 ? 21.608 -15.990 -18.164 1.00 37.03 330 PRO A C 1
ATOM 2556 O O . PRO A 1 330 ? 21.636 -15.637 -16.991 1.00 37.03 330 PRO A O 1
ATOM 2559 N N . LEU A 1 331 ? 21.633 -15.110 -19.169 1.00 47.62 331 LEU A N 1
ATOM 2560 C CA . LEU A 1 331 ? 21.727 -13.645 -19.007 1.00 47.62 331 LEU A CA 1
ATOM 2561 C C . LEU A 1 331 ? 20.613 -13.024 -18.129 1.00 47.62 331 LEU A C 1
ATOM 2563 O O . LEU A 1 331 ? 20.705 -11.864 -17.756 1.00 47.62 331 LEU A O 1
ATOM 2567 N N . ASP A 1 332 ? 19.589 -13.785 -17.734 1.00 45.09 332 ASP A N 1
ATOM 2568 C CA . ASP A 1 332 ? 18.608 -13.364 -16.720 1.00 45.09 332 ASP A CA 1
ATOM 2569 C C . ASP A 1 332 ? 19.190 -13.335 -15.281 1.00 45.09 332 ASP A C 1
ATOM 2571 O O . ASP A 1 332 ? 18.572 -12.865 -14.327 1.00 45.09 332 ASP A O 1
ATOM 2575 N N . GLU A 1 333 ? 20.420 -13.805 -15.084 1.00 45.91 333 GLU A N 1
ATOM 2576 C CA . GLU A 1 333 ? 21.141 -13.714 -13.809 1.00 45.91 333 GLU A CA 1
ATOM 2577 C C . GLU A 1 333 ? 22.150 -12.560 -13.749 1.00 45.91 333 GLU A C 1
ATOM 2579 O O . GLU A 1 333 ? 22.772 -12.360 -12.711 1.00 45.91 333 GLU A O 1
ATOM 2584 N N . SER A 1 334 ? 22.290 -11.759 -14.815 1.00 56.34 334 SER A N 1
ATOM 2585 C CA . SER A 1 334 ? 23.269 -10.660 -14.849 1.00 56.34 334 SER A CA 1
ATOM 2586 C C . SER A 1 334 ? 22.712 -9.275 -14.523 1.00 56.34 334 SER A C 1
ATOM 2588 O O . SER A 1 334 ? 23.506 -8.352 -14.372 1.00 56.34 334 SER A O 1
ATOM 2590 N N . VAL A 1 335 ? 21.387 -9.096 -14.436 1.00 72.12 335 VAL A N 1
ATOM 2591 C CA . VAL A 1 335 ? 20.802 -7.796 -14.063 1.00 72.12 335 VAL A CA 1
ATOM 2592 C C . VAL A 1 335 ? 20.478 -7.778 -12.578 1.00 72.12 335 VAL A C 1
ATOM 2594 O O . VAL A 1 335 ? 19.522 -8.421 -12.129 1.00 72.12 335 VAL A O 1
ATOM 2597 N N . GLU A 1 336 ? 21.293 -7.037 -11.838 1.00 80.62 336 GLU A N 1
ATOM 2598 C CA . GLU A 1 336 ? 21.168 -6.844 -10.400 1.00 80.62 336 GLU A CA 1
ATOM 2599 C C . GLU A 1 336 ? 19.922 -6.007 -10.060 1.00 80.62 336 GLU A C 1
ATOM 2601 O O . GLU A 1 336 ? 19.616 -5.034 -10.753 1.00 80.62 336 GLU A O 1
ATOM 2606 N N . PRO A 1 337 ? 19.169 -6.377 -9.011 1.00 87.19 337 PRO A N 1
ATOM 2607 C CA . PRO A 1 337 ? 18.063 -5.560 -8.537 1.00 87.19 337 PRO A CA 1
ATOM 2608 C C . PRO A 1 337 ? 18.565 -4.286 -7.842 1.00 87.19 337 PRO A C 1
ATOM 2610 O O . PRO A 1 337 ? 19.711 -4.191 -7.401 1.00 87.19 337 PRO A O 1
ATOM 2613 N N . LEU A 1 338 ? 17.665 -3.321 -7.676 1.00 89.38 338 LEU A N 1
ATOM 2614 C CA . LEU A 1 338 ? 17.897 -2.071 -6.958 1.00 89.38 338 LEU A CA 1
ATOM 2615 C C . LEU A 1 338 ? 17.933 -2.343 -5.447 1.00 89.38 338 LEU A C 1
ATOM 2617 O O . LEU A 1 338 ? 16.938 -2.176 -4.746 1.00 89.38 338 LEU A O 1
ATOM 2621 N N . TYR A 1 339 ? 19.079 -2.779 -4.920 1.00 90.00 339 TYR A N 1
ATOM 2622 C CA . TYR A 1 339 ? 19.228 -3.071 -3.486 1.00 90.00 339 TYR A CA 1
ATOM 2623 C C . TYR A 1 339 ? 18.970 -1.849 -2.591 1.00 90.00 339 TYR A C 1
ATOM 2625 O O . TYR A 1 339 ? 18.457 -2.001 -1.479 1.00 90.00 339 TYR A O 1
ATOM 2633 N N . ASP A 1 340 ? 19.246 -0.642 -3.090 1.00 91.38 340 ASP A N 1
ATOM 2634 C CA . ASP A 1 340 ? 18.948 0.619 -2.402 1.00 91.38 340 ASP A CA 1
ATOM 2635 C C . ASP A 1 340 ? 17.448 0.806 -2.128 1.00 91.38 340 ASP A C 1
ATOM 2637 O O . ASP A 1 340 ? 17.085 1.484 -1.164 1.00 91.38 340 ASP A O 1
ATOM 2641 N N . ALA A 1 341 ? 16.569 0.137 -2.889 1.00 92.12 341 ALA A N 1
ATOM 2642 C CA . ALA A 1 341 ? 15.128 0.151 -2.648 1.00 92.12 341 ALA A CA 1
ATOM 2643 C C . ALA A 1 341 ? 14.768 -0.350 -1.239 1.00 92.12 341 ALA A C 1
ATOM 2645 O O . ALA A 1 341 ? 13.795 0.106 -0.643 1.00 92.12 341 ALA A O 1
ATOM 2646 N N . LEU A 1 342 ? 15.584 -1.220 -0.630 1.00 93.31 342 LEU A N 1
ATOM 2647 C CA . LEU A 1 342 ? 15.380 -1.670 0.753 1.00 93.31 342 LEU A CA 1
ATOM 2648 C C . LEU A 1 342 ? 15.485 -0.537 1.782 1.00 93.31 342 LEU A C 1
ATOM 2650 O O . LEU A 1 342 ? 14.998 -0.686 2.904 1.00 93.31 342 LEU A O 1
ATOM 2654 N N . ASN A 1 343 ? 16.118 0.580 1.425 1.00 94.19 343 ASN A N 1
ATOM 2655 C CA . ASN A 1 343 ? 16.263 1.768 2.266 1.00 94.19 343 ASN A CA 1
ATOM 2656 C C . ASN A 1 343 ? 15.178 2.811 2.013 1.00 94.19 343 ASN A C 1
ATOM 2658 O O . ASN A 1 343 ? 15.163 3.841 2.686 1.00 94.19 343 ASN A O 1
ATOM 2662 N N . TYR A 1 344 ? 14.269 2.554 1.073 1.00 94.25 344 TYR A N 1
ATOM 2663 C CA . TYR A 1 344 ? 13.177 3.469 0.797 1.00 94.25 344 TYR A CA 1
ATOM 2664 C C . TYR A 1 344 ? 12.259 3.573 2.002 1.00 94.25 344 TYR A C 1
ATOM 2666 O O . TYR A 1 344 ? 12.049 2.614 2.752 1.00 94.25 344 TYR A O 1
ATOM 2674 N N . THR A 1 345 ? 11.708 4.764 2.171 1.00 94.88 345 THR A N 1
ATOM 2675 C CA . THR A 1 345 ? 10.758 5.073 3.228 1.00 94.88 345 THR A CA 1
ATOM 2676 C C . THR A 1 345 ? 9.368 5.198 2.633 1.00 94.88 345 THR A C 1
ATOM 2678 O O . THR A 1 345 ? 9.161 5.910 1.656 1.00 94.88 345 THR A O 1
ATOM 2681 N N . VAL A 1 346 ? 8.413 4.491 3.220 1.00 93.88 346 VAL A N 1
ATOM 2682 C CA . VAL A 1 346 ? 7.006 4.510 2.840 1.00 93.88 346 VAL A CA 1
ATOM 2683 C C . VAL A 1 346 ? 6.248 5.207 3.955 1.00 93.88 346 VAL A C 1
ATOM 2685 O O . VAL A 1 346 ? 6.157 4.698 5.071 1.00 93.88 346 VAL A O 1
ATOM 2688 N N . PHE A 1 347 ? 5.716 6.386 3.659 1.00 93.94 347 PHE A N 1
ATOM 2689 C CA . PHE A 1 347 ? 4.813 7.105 4.543 1.00 93.94 347 PHE A CA 1
ATOM 2690 C C . PHE A 1 347 ? 3.374 6.713 4.217 1.00 93.94 347 PHE A C 1
ATOM 2692 O O . PHE A 1 347 ? 2.883 6.986 3.120 1.00 93.94 347 PHE A O 1
ATOM 2699 N N . ILE A 1 348 ? 2.702 6.077 5.176 1.00 94.31 348 ILE A N 1
ATOM 2700 C CA . ILE A 1 348 ? 1.309 5.646 5.050 1.00 94.31 348 ILE A CA 1
ATOM 2701 C C . ILE A 1 348 ? 0.443 6.607 5.855 1.00 94.31 348 ILE A C 1
ATOM 2703 O O . ILE A 1 348 ? 0.446 6.580 7.085 1.00 94.31 348 ILE A O 1
ATOM 2707 N N . LYS A 1 349 ? -0.324 7.454 5.174 1.00 93.00 349 LYS A N 1
ATOM 2708 C CA . LYS A 1 349 ? -1.322 8.317 5.798 1.00 93.00 349 LYS A CA 1
ATOM 2709 C C . LYS A 1 349 ? -2.676 7.632 5.704 1.00 93.00 349 LYS A C 1
ATOM 2711 O O . LYS A 1 349 ? -3.188 7.393 4.617 1.00 93.00 349 LYS A O 1
ATOM 2716 N N . HIS A 1 350 ? -3.259 7.328 6.852 1.00 94.19 350 HIS A N 1
ATOM 2717 C CA . HIS A 1 350 ? -4.533 6.633 6.935 1.00 94.19 350 HIS A CA 1
ATOM 2718 C C . HIS A 1 350 ? -5.470 7.366 7.889 1.00 94.19 350 HIS A C 1
ATOM 2720 O O . HIS A 1 350 ? -5.043 7.829 8.948 1.00 94.19 350 HIS A O 1
ATOM 2726 N N . ALA A 1 351 ? -6.740 7.469 7.517 1.00 93.12 351 ALA A N 1
ATOM 2727 C CA . ALA A 1 351 ? -7.789 8.001 8.372 1.00 93.12 351 ALA A CA 1
ATOM 2728 C C . ALA A 1 351 ? -9.033 7.123 8.293 1.00 93.12 351 ALA A C 1
ATOM 2730 O O . ALA A 1 351 ? -9.391 6.656 7.211 1.00 93.12 351 ALA A O 1
ATOM 2731 N N . ILE A 1 352 ? -9.671 6.930 9.443 1.00 93.25 352 ILE A N 1
ATOM 2732 C CA . ILE A 1 352 ? -10.933 6.208 9.573 1.00 93.25 352 ILE A CA 1
ATOM 2733 C C . ILE A 1 352 ? -12.017 7.124 10.125 1.00 93.25 352 ILE A C 1
ATOM 2735 O O . ILE A 1 352 ? -11.737 8.013 10.932 1.00 93.25 352 ILE A O 1
ATOM 2739 N N . GLU A 1 353 ? -13.257 6.878 9.728 1.00 92.06 353 GLU A N 1
ATOM 2740 C CA . GLU A 1 353 ? -14.433 7.541 10.274 1.00 92.06 353 GLU A CA 1
ATOM 2741 C C . GLU A 1 353 ? -15.494 6.511 10.671 1.00 92.06 353 GLU A C 1
ATOM 2743 O O . GLU A 1 353 ? -16.010 5.768 9.834 1.00 92.06 353 GLU A O 1
ATOM 2748 N N . PHE A 1 354 ? -15.826 6.489 11.963 1.00 90.81 354 PHE A N 1
ATOM 2749 C CA . PHE A 1 354 ? -16.965 5.747 12.497 1.00 90.81 354 PHE A CA 1
ATOM 2750 C C . PHE A 1 354 ? -18.223 6.584 12.293 1.00 90.81 354 PHE A C 1
ATOM 2752 O O . PHE A 1 354 ? -18.471 7.537 13.040 1.00 90.81 354 PHE A O 1
ATOM 2759 N N . THR A 1 355 ? -19.002 6.274 11.260 1.00 88.38 355 THR A N 1
ATOM 2760 C CA . THR A 1 355 ? -20.134 7.105 10.838 1.00 88.38 355 THR A CA 1
ATOM 2761 C C . THR A 1 355 ? -21.259 7.154 11.865 1.00 88.38 355 THR A C 1
ATOM 2763 O O . THR A 1 355 ? -21.873 8.213 12.020 1.00 88.38 355 THR A O 1
ATOM 2766 N N . ALA A 1 356 ? -21.514 6.067 12.607 1.00 87.81 356 ALA A N 1
ATOM 2767 C CA . ALA A 1 356 ? -22.567 6.070 13.624 1.00 87.81 356 ALA A CA 1
ATOM 2768 C C . ALA A 1 356 ? -22.215 6.992 14.800 1.00 87.81 356 ALA A C 1
ATOM 2770 O O . ALA A 1 356 ? -23.073 7.708 15.317 1.00 87.81 356 ALA A O 1
ATOM 2771 N N . TYR A 1 357 ? -20.934 7.028 15.174 1.00 86.69 357 TYR A N 1
ATOM 2772 C CA . TYR A 1 357 ? -20.423 7.831 16.288 1.00 86.69 357 TYR A CA 1
ATOM 2773 C C . TYR A 1 357 ? -19.912 9.217 15.864 1.00 86.69 357 TYR A C 1
ATOM 2775 O O . TYR A 1 357 ? -19.652 10.060 16.722 1.00 86.69 357 TYR A O 1
ATOM 2783 N N . ARG A 1 358 ? -19.782 9.470 14.552 1.00 88.56 358 ARG A N 1
ATOM 2784 C CA . ARG A 1 358 ? -19.176 10.677 13.952 1.00 88.56 358 ARG A CA 1
ATOM 2785 C C . ARG A 1 358 ? -17.773 10.966 14.494 1.00 88.56 358 ARG A C 1
ATOM 2787 O O . ARG A 1 358 ? -17.405 12.116 14.742 1.00 88.56 358 ARG A O 1
ATOM 2794 N N . VAL A 1 359 ? -16.993 9.908 14.703 1.00 89.75 359 VAL A N 1
ATOM 2795 C CA . VAL A 1 359 ? -15.618 9.986 15.206 1.00 89.75 359 VAL A CA 1
ATOM 2796 C C . VAL A 1 359 ? -14.656 9.712 14.058 1.00 89.75 359 VAL A C 1
ATOM 2798 O O . VAL A 1 359 ? -14.616 8.602 13.537 1.00 89.75 359 VAL A O 1
ATOM 2801 N N . ASN A 1 360 ? -13.851 10.714 13.698 1.00 91.38 360 ASN A N 1
ATOM 2802 C CA . ASN A 1 360 ? -12.766 10.581 12.727 1.00 91.38 360 ASN A CA 1
ATOM 2803 C C . ASN A 1 360 ? -11.417 10.485 13.450 1.00 91.38 360 ASN A C 1
ATOM 2805 O O . ASN A 1 360 ? -11.109 11.307 14.325 1.00 91.38 360 ASN A O 1
ATOM 2809 N N . ARG A 1 361 ? -10.607 9.484 13.089 1.00 93.12 361 ARG A N 1
ATOM 2810 C CA . ARG A 1 361 ? -9.263 9.284 13.630 1.00 93.12 361 ARG A CA 1
ATOM 2811 C C . ARG A 1 361 ? -8.226 9.029 12.533 1.00 93.12 361 ARG A C 1
ATOM 2813 O O . ARG A 1 361 ? -8.314 8.027 11.827 1.00 93.12 361 ARG A O 1
ATOM 2820 N N . PRO A 1 362 ? -7.202 9.897 12.419 1.00 94.81 362 PRO A N 1
ATOM 2821 C CA . PRO A 1 362 ? -6.024 9.625 11.611 1.00 94.81 362 PRO A CA 1
ATOM 2822 C C . PRO A 1 362 ? -4.987 8.800 12.384 1.00 94.81 362 PRO A C 1
ATOM 2824 O O . PRO A 1 362 ? -4.897 8.871 13.610 1.00 94.81 362 PRO A O 1
ATOM 2827 N N . ASN A 1 363 ? -4.140 8.072 11.656 1.00 95.06 363 ASN A N 1
ATOM 2828 C CA . ASN A 1 363 ? -3.000 7.355 12.229 1.00 95.06 363 ASN A CA 1
ATOM 2829 C C . ASN A 1 363 ? -1.853 8.280 12.679 1.00 95.06 363 ASN A C 1
ATOM 2831 O O . ASN A 1 363 ? -1.061 7.905 13.540 1.00 95.06 363 ASN A O 1
ATOM 2835 N N . VAL A 1 364 ? -1.777 9.498 12.132 1.00 94.69 364 VAL A N 1
ATOM 2836 C CA . VAL A 1 364 ? -0.885 10.554 12.627 1.00 94.69 364 VAL A CA 1
ATOM 2837 C C . VAL A 1 364 ? -1.490 11.145 13.900 1.00 94.69 364 VAL A C 1
ATOM 2839 O O . VAL A 1 364 ? -2.446 11.922 13.853 1.00 94.69 364 VAL A O 1
ATOM 2842 N N . LEU A 1 365 ? -0.943 10.753 15.048 1.00 93.00 365 LEU A N 1
ATOM 2843 C CA . LEU A 1 365 ? -1.457 11.143 16.360 1.00 93.00 365 LEU A CA 1
ATOM 2844 C C . LEU A 1 365 ? -1.147 12.615 16.666 1.00 93.00 365 LEU A C 1
ATOM 2846 O O . LEU A 1 365 ? -0.126 13.146 16.244 1.00 93.00 365 LEU A O 1
ATOM 2850 N N . LYS A 1 366 ? -1.986 13.269 17.479 1.00 91.31 366 LYS A N 1
ATOM 2851 C CA . LYS A 1 366 ? -1.859 14.708 17.799 1.00 91.31 366 LYS A CA 1
ATOM 2852 C C . LYS A 1 366 ? -0.508 15.113 18.405 1.00 91.31 366 LYS A C 1
ATOM 2854 O O . LYS A 1 366 ? -0.102 16.260 18.266 1.00 91.31 366 LYS A O 1
ATOM 2859 N N . TRP A 1 367 ? 0.170 14.197 19.096 1.00 90.94 367 TRP A N 1
ATOM 2860 C CA . TRP A 1 367 ? 1.481 14.453 19.700 1.00 90.94 367 TRP A CA 1
ATOM 2861 C C . TRP A 1 367 ? 2.642 14.347 18.697 1.00 90.94 367 TRP A C 1
ATOM 2863 O O . TRP A 1 367 ? 3.751 14.776 19.014 1.00 90.94 367 TRP A O 1
ATOM 2873 N N . MET A 1 368 ? 2.416 13.769 17.510 1.00 93.81 368 MET A N 1
ATOM 2874 C CA . MET A 1 368 ? 3.433 13.628 16.469 1.00 93.81 368 MET A CA 1
ATOM 2875 C C . MET A 1 368 ? 3.640 14.977 15.779 1.00 93.81 368 MET A C 1
ATOM 2877 O O . MET A 1 368 ? 2.826 15.418 14.971 1.00 93.81 368 MET A O 1
ATOM 2881 N N . THR A 1 369 ? 4.738 15.649 16.115 1.00 94.94 369 THR A N 1
ATOM 2882 C CA . THR A 1 369 ? 5.137 16.903 15.470 1.00 94.94 369 THR A CA 1
ATOM 2883 C C . THR A 1 369 ? 5.815 16.636 14.126 1.00 94.94 369 THR A C 1
ATOM 2885 O O . THR A 1 369 ? 6.318 15.543 13.872 1.00 94.94 369 THR A O 1
ATOM 2888 N N . ASN A 1 370 ? 5.913 17.661 13.275 1.00 93.00 370 ASN A N 1
ATOM 2889 C CA . ASN A 1 370 ? 6.656 17.560 12.012 1.00 93.00 370 ASN A CA 1
ATOM 2890 C C . ASN A 1 370 ? 8.137 17.192 12.220 1.00 93.00 370 ASN A C 1
ATOM 2892 O O . ASN A 1 370 ? 8.719 16.529 11.372 1.00 93.00 370 ASN A O 1
ATOM 2896 N N . GLN A 1 371 ? 8.731 17.588 13.352 1.00 94.38 371 GLN A N 1
ATOM 2897 C CA . GLN A 1 371 ? 10.097 17.200 13.721 1.00 94.38 371 GLN A CA 1
ATOM 2898 C C . GLN A 1 371 ? 10.196 15.698 13.993 1.00 94.38 371 GLN A C 1
ATOM 2900 O O . GLN A 1 371 ? 11.096 15.041 13.488 1.00 94.38 371 GLN A O 1
ATOM 2905 N N . TYR A 1 372 ? 9.237 15.139 14.737 1.00 94.56 372 TYR A N 1
ATOM 2906 C CA . TYR A 1 372 ? 9.176 13.697 14.958 1.00 94.56 372 TYR A CA 1
ATOM 2907 C C . TYR A 1 372 ? 8.978 12.941 13.639 1.00 94.56 372 TYR A C 1
ATOM 2909 O O . TYR A 1 372 ? 9.688 11.980 13.374 1.00 94.56 372 TYR A O 1
ATOM 2917 N N . LEU A 1 373 ? 8.061 13.401 12.784 1.00 94.56 373 LEU A N 1
ATOM 2918 C CA . LEU A 1 373 ? 7.776 12.757 11.498 1.00 94.56 373 LEU A CA 1
ATOM 2919 C C . LEU A 1 373 ? 8.923 12.860 10.479 1.00 94.56 373 LEU A C 1
ATOM 2921 O O . LEU A 1 373 ? 8.923 12.105 9.517 1.00 94.56 373 LEU A O 1
ATOM 2925 N N . ALA A 1 374 ? 9.894 13.757 10.648 1.00 92.56 374 ALA A N 1
ATOM 2926 C CA . ALA A 1 374 ? 11.066 13.785 9.771 1.00 92.56 374 ALA A CA 1
ATOM 2927 C C . ALA A 1 374 ? 11.955 12.543 9.989 1.00 92.56 374 ALA A C 1
ATOM 2929 O O . ALA A 1 374 ? 12.374 11.877 9.034 1.00 92.56 374 ALA A O 1
ATOM 2930 N N . ASP A 1 375 ? 12.154 12.176 11.256 1.00 93.75 375 ASP A N 1
ATOM 2931 C CA . ASP A 1 375 ? 13.171 11.200 11.649 1.00 93.75 375 ASP A CA 1
ATOM 2932 C C . ASP A 1 375 ? 12.591 9.872 12.151 1.00 93.75 375 ASP A C 1
ATOM 2934 O O . ASP A 1 375 ? 13.293 8.861 12.130 1.00 93.75 375 ASP A O 1
ATOM 2938 N N . CYS A 1 376 ? 11.315 9.825 12.557 1.00 95.25 376 CYS A N 1
ATOM 2939 C CA . CYS A 1 376 ? 10.732 8.602 13.106 1.00 95.25 376 CYS A CA 1
ATOM 2940 C C . CYS A 1 376 ? 10.731 7.475 12.077 1.00 95.25 376 CYS A C 1
ATOM 2942 O O . CYS A 1 376 ? 10.520 7.680 10.876 1.00 95.25 376 CYS A O 1
ATOM 2944 N N . ARG A 1 377 ? 10.938 6.254 12.561 1.00 95.62 377 ARG A N 1
ATOM 2945 C CA . ARG A 1 377 ? 10.790 5.026 11.784 1.00 95.62 377 ARG A CA 1
ATOM 2946 C C . ARG A 1 377 ? 9.971 4.050 12.603 1.00 95.62 377 ARG A C 1
ATOM 2948 O O . ARG A 1 377 ? 10.110 4.006 13.820 1.00 95.62 377 ARG A O 1
ATOM 2955 N N . ASN A 1 378 ? 9.104 3.291 11.945 1.00 96.06 378 ASN A N 1
ATOM 2956 C CA . ASN A 1 378 ? 8.271 2.325 12.635 1.00 96.06 378 ASN A CA 1
ATOM 2957 C C . ASN A 1 378 ? 9.135 1.248 13.298 1.00 96.06 378 ASN A C 1
ATOM 2959 O O . ASN A 1 378 ? 9.962 0.619 12.638 1.00 96.06 378 ASN A O 1
ATOM 2963 N N . ASN A 1 379 ? 8.912 1.025 14.590 1.00 94.75 379 ASN A N 1
ATOM 2964 C CA . ASN A 1 379 ? 9.563 -0.035 15.344 1.00 94.75 379 ASN A CA 1
ATOM 2965 C C . ASN A 1 379 ? 8.543 -0.737 16.242 1.00 94.75 379 ASN A C 1
ATOM 2967 O O . ASN A 1 379 ? 8.015 -0.130 17.168 1.00 94.75 379 ASN A O 1
ATOM 2971 N N . LYS A 1 380 ? 8.281 -2.024 15.986 1.00 91.06 380 LYS A N 1
ATOM 2972 C CA . LYS A 1 380 ? 7.288 -2.816 16.731 1.00 91.06 380 LYS A CA 1
ATOM 2973 C C . LYS A 1 380 ? 7.629 -2.978 18.214 1.00 91.06 380 LYS A C 1
ATOM 2975 O O . LYS A 1 380 ? 6.709 -3.100 19.021 1.00 91.06 380 LYS A O 1
ATOM 2980 N N . ASP A 1 381 ? 8.915 -2.965 18.552 1.00 91.88 381 ASP A N 1
ATOM 2981 C CA . ASP A 1 381 ? 9.398 -3.217 19.912 1.00 91.88 381 ASP A CA 1
ATOM 2982 C C . ASP A 1 381 ? 9.422 -1.944 20.773 1.00 91.88 381 ASP A C 1
ATOM 2984 O O . ASP A 1 381 ? 9.471 -2.017 22.001 1.00 91.88 381 ASP A O 1
ATOM 2988 N N . ASP A 1 382 ? 9.361 -0.769 20.141 1.00 94.25 382 ASP A N 1
ATOM 2989 C CA . ASP A 1 382 ? 9.391 0.512 20.838 1.00 94.25 382 ASP A CA 1
ATOM 2990 C C . ASP A 1 382 ? 7.972 0.968 21.236 1.00 94.25 382 ASP A C 1
ATOM 2992 O O . ASP A 1 382 ? 7.046 0.942 20.416 1.00 94.25 382 ASP A O 1
ATOM 2996 N N . PRO A 1 383 ? 7.755 1.433 22.480 1.00 91.50 383 PRO A N 1
ATOM 2997 C CA . PRO A 1 383 ? 6.432 1.844 22.944 1.00 91.50 383 PRO A CA 1
ATOM 2998 C C . PRO A 1 383 ? 5.858 3.064 22.208 1.00 91.50 383 PRO A C 1
ATOM 3000 O O . PRO A 1 383 ? 4.633 3.219 22.170 1.00 91.50 383 PRO A O 1
ATOM 3003 N N . ARG A 1 384 ? 6.708 3.931 21.647 1.00 91.12 384 ARG A N 1
ATOM 3004 C CA . ARG A 1 384 ? 6.331 5.178 20.977 1.00 91.12 384 ARG A CA 1
ATOM 3005 C C . ARG A 1 384 ? 6.385 5.030 19.457 1.00 91.12 384 ARG A C 1
ATOM 3007 O O . ARG A 1 384 ? 5.413 5.373 18.781 1.00 91.12 384 ARG A O 1
ATOM 3014 N N . ASP A 1 385 ? 7.470 4.466 18.937 1.00 94.19 385 ASP A N 1
ATOM 3015 C CA . ASP A 1 385 ? 7.725 4.355 17.498 1.00 94.19 385 ASP A CA 1
ATOM 3016 C C . ASP A 1 385 ? 6.936 3.237 16.809 1.00 94.19 385 ASP A C 1
ATOM 3018 O O . ASP A 1 385 ? 6.794 3.260 15.584 1.00 94.19 385 ASP A O 1
ATOM 3022 N N . LYS A 1 386 ? 6.290 2.332 17.558 1.00 94.44 386 LYS A N 1
ATOM 3023 C CA . LYS A 1 386 ? 5.334 1.364 16.984 1.00 94.44 386 LYS A CA 1
ATOM 3024 C C . LYS A 1 386 ? 4.180 2.011 16.220 1.00 94.44 386 LYS A C 1
ATOM 3026 O O . LYS A 1 386 ? 3.595 1.379 15.340 1.00 94.44 386 LYS A O 1
ATOM 3031 N N . TYR A 1 387 ? 3.855 3.265 16.540 1.00 94.56 387 TYR A N 1
ATOM 3032 C CA . TYR A 1 387 ? 2.795 4.024 15.879 1.00 94.56 387 TYR A CA 1
ATOM 3033 C C . TYR A 1 387 ? 3.305 4.926 14.753 1.00 94.56 387 TYR A C 1
ATOM 3035 O O . TYR A 1 387 ? 2.480 5.493 14.036 1.00 94.56 387 TYR A O 1
ATOM 3043 N N . CYS A 1 388 ? 4.626 5.074 14.579 1.00 96.31 388 CYS A N 1
ATOM 3044 C CA . CYS A 1 388 ? 5.179 5.913 13.519 1.00 96.31 388 CYS A CA 1
ATOM 3045 C C . CYS A 1 388 ? 4.676 5.404 12.151 1.00 96.31 388 CYS A C 1
ATOM 3047 O O . CYS A 1 388 ? 4.838 4.222 11.841 1.00 96.31 388 CYS A O 1
ATOM 3049 N N . PRO A 1 389 ? 4.071 6.269 11.320 1.00 96.06 389 PRO A N 1
ATOM 3050 C CA . PRO A 1 389 ? 3.495 5.896 10.024 1.00 96.06 389 PRO A CA 1
ATOM 3051 C C . PRO A 1 389 ? 4.533 5.768 8.893 1.00 96.06 389 PRO A C 1
ATOM 3053 O O . PRO A 1 389 ? 4.153 5.622 7.730 1.00 96.06 389 PRO A O 1
ATOM 3056 N N . ILE A 1 390 ? 5.829 5.890 9.205 1.00 96.44 390 ILE A N 1
ATOM 3057 C CA . ILE A 1 390 ? 6.931 5.837 8.241 1.00 96.44 390 ILE A CA 1
ATOM 3058 C C . ILE A 1 390 ? 7.657 4.511 8.395 1.00 96.44 390 ILE A C 1
ATOM 3060 O O . ILE A 1 390 ? 8.257 4.222 9.429 1.00 96.44 390 ILE A O 1
ATOM 3064 N N . PHE A 1 391 ? 7.632 3.725 7.334 1.00 96.62 391 PHE A N 1
ATOM 3065 C CA . PHE A 1 391 ? 8.162 2.374 7.298 1.00 96.62 391 PHE A CA 1
ATOM 3066 C C . PHE A 1 391 ? 9.349 2.306 6.354 1.00 96.62 391 PHE A C 1
ATOM 3068 O O . PHE A 1 391 ? 9.353 2.963 5.318 1.00 96.62 391 PHE A O 1
ATOM 3075 N N . ARG A 1 392 ? 10.343 1.480 6.665 1.00 96.19 392 ARG A N 1
ATOM 3076 C CA . ARG A 1 392 ? 11.379 1.134 5.693 1.00 96.19 392 ARG A CA 1
ATOM 3077 C C . ARG A 1 392 ? 10.889 -0.027 4.833 1.00 96.19 392 ARG A C 1
ATOM 3079 O O . ARG A 1 392 ? 10.364 -1.004 5.367 1.00 96.19 392 ARG A O 1
ATOM 3086 N N . LEU A 1 393 ? 11.091 0.041 3.518 1.00 94.94 393 LEU A N 1
ATOM 3087 C CA . LEU A 1 393 ? 10.623 -0.999 2.598 1.00 94.94 393 LEU A CA 1
ATOM 3088 C C . LEU A 1 393 ? 11.222 -2.374 2.933 1.00 94.94 393 LEU A C 1
ATOM 3090 O O . LEU A 1 393 ? 10.512 -3.377 2.928 1.00 94.94 393 LEU A O 1
ATOM 3094 N N . GLY A 1 394 ? 12.502 -2.422 3.318 1.00 94.56 394 GLY A N 1
ATOM 3095 C CA . GLY A 1 394 ? 13.139 -3.655 3.784 1.00 94.56 394 GLY A CA 1
ATOM 3096 C C . GLY A 1 394 ? 12.471 -4.273 5.021 1.00 94.56 394 GLY A C 1
ATOM 3097 O O . GLY A 1 394 ? 12.359 -5.498 5.099 1.00 94.56 394 GLY A O 1
ATOM 3098 N N . ASP A 1 395 ? 11.974 -3.453 5.951 1.00 95.50 395 ASP A N 1
ATOM 3099 C CA . ASP A 1 395 ? 11.282 -3.932 7.153 1.00 95.50 395 ASP A CA 1
ATOM 3100 C C . ASP A 1 395 ? 9.863 -4.411 6.830 1.00 95.50 395 ASP A C 1
ATOM 3102 O O . ASP A 1 395 ? 9.449 -5.447 7.343 1.00 95.50 395 ASP A O 1
ATOM 3106 N N . ILE A 1 396 ? 9.160 -3.749 5.901 1.00 95.69 396 ILE A N 1
ATOM 3107 C CA . ILE A 1 396 ? 7.870 -4.225 5.368 1.00 95.69 396 ILE A CA 1
ATOM 3108 C C . ILE A 1 396 ? 8.022 -5.635 4.782 1.00 95.69 396 ILE A C 1
ATOM 3110 O O . ILE A 1 396 ? 7.268 -6.542 5.141 1.00 95.69 396 ILE A O 1
ATOM 3114 N N . ILE A 1 397 ? 9.024 -5.838 3.918 1.00 94.81 397 ILE A N 1
ATOM 3115 C CA . ILE A 1 397 ? 9.292 -7.140 3.293 1.00 94.81 397 ILE A CA 1
ATOM 3116 C C . ILE A 1 397 ? 9.612 -8.180 4.371 1.00 94.81 397 ILE A C 1
ATOM 3118 O O . ILE A 1 397 ? 9.005 -9.250 4.390 1.00 94.81 397 ILE A O 1
ATOM 3122 N N . ARG A 1 398 ? 10.499 -7.855 5.319 1.00 94.56 398 ARG A N 1
ATOM 3123 C CA . ARG A 1 398 ? 10.874 -8.768 6.407 1.00 94.56 398 ARG A CA 1
ATOM 3124 C C . ARG A 1 398 ? 9.681 -9.142 7.291 1.00 94.56 398 ARG A C 1
ATOM 3126 O O . ARG A 1 398 ? 9.503 -10.314 7.607 1.00 94.56 398 ARG A O 1
ATOM 3133 N N . TRP A 1 399 ? 8.858 -8.174 7.688 1.00 95.06 399 TRP A N 1
ATOM 3134 C CA . TRP A 1 399 ? 7.696 -8.413 8.547 1.00 95.06 399 TRP A CA 1
ATOM 3135 C C . TRP A 1 399 ? 6.559 -9.141 7.842 1.00 95.06 399 TRP A C 1
ATOM 3137 O O . TRP A 1 399 ? 5.755 -9.771 8.522 1.00 95.06 399 TRP A O 1
ATOM 3147 N N . SER A 1 400 ? 6.500 -9.081 6.510 1.00 94.44 400 SER A N 1
ATOM 3148 C CA . SER A 1 400 ? 5.540 -9.853 5.718 1.00 94.44 400 SER A CA 1
ATOM 3149 C C . SER A 1 400 ? 5.833 -11.359 5.685 1.00 94.44 400 SER A C 1
ATOM 3151 O O . SER A 1 400 ? 4.967 -12.132 5.275 1.00 94.44 400 SER A O 1
ATOM 3153 N N . GLY A 1 401 ? 7.038 -11.770 6.105 1.00 91.69 401 GLY A N 1
ATOM 3154 C CA . GLY A 1 401 ? 7.536 -13.143 5.989 1.00 91.69 401 GLY A CA 1
ATOM 3155 C C . GLY A 1 401 ? 8.109 -13.489 4.609 1.00 91.69 401 GLY A C 1
ATOM 3156 O O . GLY A 1 401 ? 8.550 -14.618 4.408 1.00 91.69 401 GLY A O 1
ATOM 3157 N N . ALA A 1 402 ? 8.130 -12.537 3.671 1.00 90.44 402 ALA A N 1
ATOM 3158 C CA . ALA A 1 402 ? 8.641 -12.746 2.323 1.00 90.44 402 ALA A CA 1
ATOM 3159 C C . ALA A 1 402 ? 10.174 -12.826 2.270 1.00 90.44 402 ALA A C 1
ATOM 3161 O O . ALA A 1 402 ? 10.896 -12.159 3.019 1.00 90.44 402 ALA A O 1
ATOM 3162 N N . ASN A 1 403 ? 10.690 -13.591 1.306 1.00 90.81 403 ASN A N 1
ATOM 3163 C CA . ASN A 1 403 ? 12.118 -13.611 1.009 1.00 90.81 403 ASN A CA 1
ATOM 3164 C C . ASN A 1 403 ? 12.523 -12.340 0.243 1.00 90.81 403 ASN A C 1
ATOM 3166 O O . ASN A 1 403 ? 12.090 -12.120 -0.889 1.00 90.81 403 ASN A O 1
ATOM 3170 N N . THR A 1 404 ? 13.401 -11.529 0.839 1.00 91.00 404 THR A N 1
ATOM 3171 C CA . THR A 1 404 ? 13.858 -10.257 0.263 1.00 91.00 404 THR A CA 1
ATOM 3172 C C . THR A 1 404 ? 14.505 -10.407 -1.112 1.00 91.00 404 THR A C 1
ATOM 3174 O O . THR A 1 404 ? 14.206 -9.622 -2.006 1.00 91.00 404 THR A O 1
ATOM 3177 N N . TYR A 1 405 ? 15.355 -11.417 -1.314 1.00 88.00 405 TYR A N 1
ATOM 3178 C CA . TYR A 1 405 ? 16.035 -11.629 -2.595 1.00 88.00 405 TYR A CA 1
ATOM 3179 C C . TYR A 1 405 ? 15.037 -11.968 -3.706 1.00 88.00 405 TYR A C 1
ATOM 3181 O O . TYR A 1 405 ? 15.091 -11.391 -4.791 1.00 88.00 405 TYR A O 1
ATOM 3189 N N . ARG A 1 406 ? 14.076 -12.853 -3.413 1.00 87.31 406 ARG A N 1
ATOM 3190 C CA . ARG A 1 406 ? 13.017 -13.208 -4.363 1.00 87.31 406 ARG A CA 1
ATOM 3191 C C . ARG A 1 406 ? 12.149 -11.997 -4.707 1.00 87.31 406 ARG A C 1
ATOM 3193 O O . ARG A 1 406 ? 11.924 -11.748 -5.885 1.00 87.31 406 ARG A O 1
ATOM 3200 N N . MET A 1 407 ? 11.728 -11.234 -3.697 1.00 89.44 407 MET A N 1
ATOM 3201 C CA . MET A 1 407 ? 10.877 -10.051 -3.868 1.00 89.44 407 MET A CA 1
ATOM 3202 C C . MET A 1 407 ? 11.556 -8.975 -4.728 1.00 89.44 407 MET A C 1
ATOM 3204 O O . MET A 1 407 ? 10.924 -8.359 -5.580 1.00 89.44 407 MET A O 1
ATOM 3208 N N . LEU A 1 408 ? 12.865 -8.774 -4.555 1.00 89.62 408 LEU A N 1
ATOM 3209 C CA . LEU A 1 408 ? 13.624 -7.834 -5.378 1.00 89.62 408 LEU A CA 1
ATOM 3210 C C . LEU A 1 408 ? 13.835 -8.327 -6.818 1.00 89.62 408 LEU A C 1
ATOM 3212 O O . LEU A 1 408 ? 13.901 -7.508 -7.727 1.00 89.62 408 LEU A O 1
ATOM 3216 N N . ARG A 1 409 ? 13.961 -9.641 -7.043 1.00 85.81 409 ARG A N 1
ATOM 3217 C CA . ARG A 1 409 ? 14.323 -10.194 -8.359 1.00 85.81 409 ARG A CA 1
ATOM 3218 C C . ARG A 1 409 ? 13.130 -10.535 -9.252 1.00 85.81 409 ARG A C 1
ATOM 3220 O O . ARG A 1 409 ? 13.219 -10.342 -10.465 1.00 85.81 409 ARG A O 1
ATOM 3227 N N . HIS A 1 410 ? 12.067 -11.062 -8.653 1.00 83.62 410 HIS A N 1
ATOM 3228 C CA . HIS A 1 410 ? 10.863 -11.536 -9.340 1.00 83.62 410 HIS A CA 1
ATOM 3229 C C . HIS A 1 410 ? 9.640 -10.653 -9.071 1.00 83.62 410 HIS A C 1
ATOM 3231 O O . HIS A 1 410 ? 8.635 -10.789 -9.759 1.00 83.62 410 HIS A O 1
ATOM 3237 N N . GLY A 1 411 ? 9.727 -9.739 -8.101 1.00 86.38 411 GLY A N 1
ATOM 3238 C CA . GLY A 1 411 ? 8.580 -8.966 -7.642 1.00 86.38 411 GLY A CA 1
ATOM 3239 C C . GLY A 1 411 ? 7.656 -9.773 -6.731 1.00 86.38 411 GLY A C 1
ATOM 3240 O O . GLY A 1 411 ? 7.920 -10.932 -6.395 1.00 86.38 411 GLY A O 1
ATOM 3241 N N . GLY A 1 412 ? 6.579 -9.117 -6.311 1.00 88.81 412 GLY A N 1
ATOM 3242 C CA . GLY A 1 412 ? 5.480 -9.737 -5.590 1.00 88.81 412 GLY A CA 1
ATOM 3243 C C . GLY A 1 412 ? 4.565 -8.721 -4.909 1.00 88.81 412 GLY A C 1
ATOM 3244 O O . GLY A 1 412 ? 4.811 -7.513 -4.938 1.00 88.81 412 GLY A O 1
ATOM 3245 N N . VAL A 1 413 ? 3.503 -9.222 -4.286 1.00 91.06 413 VAL A N 1
ATOM 3246 C CA . VAL A 1 413 ? 2.452 -8.431 -3.646 1.00 91.06 413 VAL A CA 1
ATOM 3247 C C . VAL A 1 413 ? 2.479 -8.630 -2.133 1.00 91.06 413 VAL A C 1
ATOM 3249 O O . VAL A 1 413 ? 2.422 -9.751 -1.618 1.00 91.06 413 VAL A O 1
ATOM 3252 N N . ILE A 1 414 ? 2.524 -7.515 -1.400 1.00 92.69 414 ILE A N 1
ATOM 3253 C CA . ILE A 1 414 ? 2.446 -7.480 0.064 1.00 92.69 414 ILE A CA 1
ATOM 3254 C C . ILE A 1 414 ? 1.169 -6.744 0.468 1.00 92.69 414 ILE A C 1
ATOM 3256 O O . ILE A 1 414 ? 0.964 -5.589 0.100 1.00 92.69 414 ILE A O 1
ATOM 3260 N N . ALA A 1 415 ? 0.331 -7.397 1.267 1.00 93.38 415 ALA A N 1
ATOM 3261 C CA . ALA A 1 415 ? -0.789 -6.759 1.938 1.00 93.38 415 ALA A CA 1
ATOM 3262 C C . ALA A 1 415 ? -0.317 -6.065 3.218 1.00 93.38 415 ALA A C 1
ATOM 3264 O O . ALA A 1 415 ? 0.354 -6.666 4.065 1.00 93.38 415 ALA A O 1
ATOM 3265 N N . VAL A 1 416 ? -0.728 -4.807 3.369 1.00 93.56 416 VAL A N 1
ATOM 3266 C CA . VAL A 1 416 ? -0.593 -4.031 4.603 1.00 93.56 416 VAL A CA 1
ATOM 3267 C C . VAL A 1 416 ? -1.967 -3.942 5.253 1.00 93.56 416 VAL A C 1
ATOM 3269 O O . VAL A 1 416 ? -2.904 -3.414 4.662 1.00 93.56 416 VAL A O 1
ATOM 3272 N N . THR A 1 417 ? -2.096 -4.457 6.471 1.00 93.44 417 THR A N 1
ATOM 3273 C CA . THR A 1 417 ? -3.340 -4.414 7.245 1.00 93.44 417 THR A CA 1
ATOM 3274 C C . THR A 1 417 ? -3.213 -3.382 8.356 1.00 93.44 417 THR A C 1
ATOM 3276 O O . THR A 1 417 ? -2.269 -3.449 9.144 1.00 93.44 417 THR A O 1
ATOM 3279 N N . ILE A 1 418 ? -4.158 -2.446 8.439 1.00 93.81 418 ILE A N 1
ATOM 3280 C CA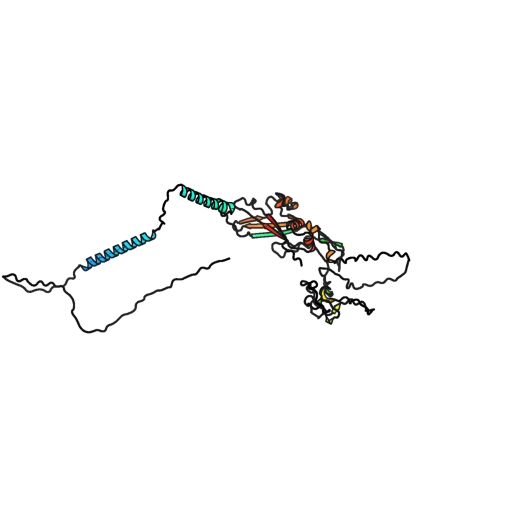 . ILE A 1 418 ? -4.225 -1.446 9.511 1.00 93.81 418 ILE A CA 1
ATOM 3281 C C . ILE A 1 418 ? -5.507 -1.699 10.298 1.00 93.81 418 ILE A C 1
ATOM 3283 O O . ILE A 1 418 ? -6.590 -1.365 9.822 1.00 93.81 418 ILE A O 1
ATOM 3287 N N . ASP A 1 419 ? -5.381 -2.305 11.474 1.00 92.75 419 ASP A N 1
ATOM 3288 C CA . ASP A 1 419 ? -6.523 -2.667 12.315 1.00 92.75 419 ASP A CA 1
ATOM 3289 C C . ASP A 1 419 ? -6.733 -1.641 13.440 1.00 92.75 419 ASP A C 1
ATOM 3291 O O . ASP A 1 419 ? -5.778 -1.163 14.065 1.00 92.75 419 ASP A O 1
ATOM 3295 N N . TRP A 1 420 ? -8.000 -1.302 13.671 1.00 92.38 420 TRP A N 1
ATOM 3296 C CA . TRP A 1 420 ? -8.478 -0.306 14.624 1.00 92.38 420 TRP A CA 1
ATOM 3297 C C . TRP A 1 420 ? -9.527 -0.933 15.538 1.00 92.38 420 TRP A C 1
ATOM 3299 O O . TRP A 1 420 ? -10.733 -0.790 15.339 1.00 92.38 420 TRP A O 1
ATOM 3309 N N . GLN A 1 421 ? -9.054 -1.612 16.579 1.00 90.81 421 GLN A N 1
ATOM 3310 C CA . GLN A 1 421 ? -9.910 -2.171 17.621 1.00 90.81 421 GLN A CA 1
ATOM 3311 C C . GLN A 1 421 ? -10.118 -1.128 18.715 1.00 90.81 421 GLN A C 1
ATOM 3313 O O . GLN A 1 421 ? -9.352 -1.042 19.675 1.00 90.81 421 GLN A O 1
ATOM 3318 N N . CYS A 1 422 ? -11.130 -0.287 18.526 1.00 91.38 422 CYS A N 1
ATOM 3319 C CA . CYS A 1 422 ? -11.370 0.863 19.383 1.00 91.38 422 CYS A CA 1
ATOM 3320 C C . CYS A 1 422 ? -12.608 0.681 20.248 1.00 91.38 422 CYS A C 1
ATOM 3322 O O . CYS A 1 422 ? -13.698 0.420 19.751 1.00 91.38 422 CYS A O 1
ATOM 3324 N N . ASP A 1 423 ? -12.425 0.881 21.547 1.00 90.94 423 ASP A N 1
ATOM 3325 C CA . ASP A 1 423 ? -13.506 0.936 22.518 1.00 90.94 423 ASP A CA 1
ATOM 3326 C C . ASP A 1 423 ? -13.810 2.407 22.834 1.00 90.94 423 ASP A C 1
ATOM 3328 O O . ASP A 1 423 ? -13.028 3.087 23.505 1.00 90.94 423 ASP A O 1
ATOM 3332 N N . LEU A 1 424 ? -14.914 2.912 22.273 1.00 90.06 424 LEU A N 1
ATOM 3333 C CA . LEU A 1 424 ? -15.311 4.321 22.361 1.00 90.06 424 LEU A CA 1
ATOM 3334 C C . LEU A 1 424 ? -15.990 4.686 23.691 1.00 90.06 424 LEU A C 1
ATOM 3336 O O . LEU A 1 424 ? -16.337 5.852 23.881 1.00 90.06 424 LEU A O 1
ATOM 3340 N N . ASP A 1 425 ? -16.141 3.737 24.621 1.00 90.38 425 ASP A N 1
ATOM 3341 C CA . ASP A 1 425 ? -16.509 4.061 26.005 1.00 90.38 425 ASP A CA 1
ATOM 3342 C C . ASP A 1 425 ? -15.351 4.755 26.739 1.00 90.38 425 ASP A C 1
ATOM 3344 O O . ASP A 1 425 ? -15.555 5.525 27.683 1.00 90.38 425 ASP A O 1
ATOM 3348 N N . PHE A 1 426 ? -14.117 4.501 26.293 1.00 90.06 426 PHE A N 1
ATOM 3349 C CA . PHE A 1 426 ? -12.923 5.193 26.759 1.00 90.06 426 PHE A CA 1
ATOM 3350 C C . PHE A 1 426 ? -12.634 6.440 25.918 1.00 90.06 426 PHE A C 1
ATOM 3352 O O . PHE A 1 426 ? -13.228 6.689 24.870 1.00 90.06 426 PHE A O 1
ATOM 3359 N N . SER A 1 427 ? -11.671 7.248 26.374 1.00 90.88 427 SER A N 1
ATOM 3360 C CA . SER A 1 427 ? -11.201 8.381 25.575 1.00 90.88 427 SER A CA 1
ATOM 3361 C C . SER A 1 427 ? -10.735 7.906 24.199 1.00 90.88 427 SER A C 1
ATOM 3363 O O . SER A 1 427 ? -9.955 6.959 24.081 1.00 90.88 427 SER A O 1
ATOM 3365 N N . VAL A 1 428 ? -11.139 8.650 23.172 1.00 89.81 428 VAL A N 1
ATOM 3366 C CA . VAL A 1 428 ? -10.792 8.414 21.767 1.00 89.81 428 VAL A CA 1
ATOM 3367 C C . VAL A 1 428 ? -9.270 8.382 21.543 1.00 89.81 428 VAL A C 1
ATOM 3369 O O . VAL A 1 428 ? -8.789 7.841 20.553 1.00 89.81 428 VAL A O 1
ATOM 3372 N N . ASP A 1 429 ? -8.477 8.915 22.474 1.00 89.25 429 ASP A N 1
ATOM 3373 C CA . ASP A 1 429 ? -7.015 8.859 22.416 1.00 89.25 429 ASP A CA 1
ATOM 3374 C C . ASP A 1 429 ? -6.403 7.470 22.627 1.00 89.25 429 ASP A C 1
ATOM 3376 O O . ASP A 1 429 ? -5.274 7.245 22.196 1.00 89.25 429 ASP A O 1
ATOM 3380 N N . TRP A 1 430 ? -7.165 6.521 23.177 1.00 90.69 430 TRP A N 1
ATOM 3381 C CA . TRP A 1 430 ? -6.768 5.113 23.284 1.00 90.69 430 TRP A CA 1
ATOM 3382 C C . TRP A 1 430 ? -7.062 4.294 22.023 1.00 90.69 430 TRP A C 1
ATOM 3384 O O . TRP A 1 430 ? -6.563 3.180 21.886 1.00 90.69 430 TRP A O 1
ATOM 3394 N N . CYS A 1 431 ? -7.827 4.852 21.083 1.00 92.50 431 CYS A N 1
ATOM 3395 C CA . CYS A 1 431 ? -8.047 4.268 19.767 1.00 92.50 431 CYS A CA 1
ATOM 3396 C C . CYS A 1 431 ? -6.790 4.483 18.917 1.00 92.50 431 CYS A C 1
ATOM 3398 O O . CYS A 1 431 ? -6.554 5.588 18.415 1.00 92.50 431 CYS A O 1
ATOM 3400 N N . LEU A 1 432 ? -5.956 3.446 18.820 1.00 93.44 432 LEU A N 1
ATOM 3401 C CA . LEU A 1 432 ? -4.646 3.477 18.170 1.00 93.44 432 LEU A CA 1
ATOM 3402 C C . LEU A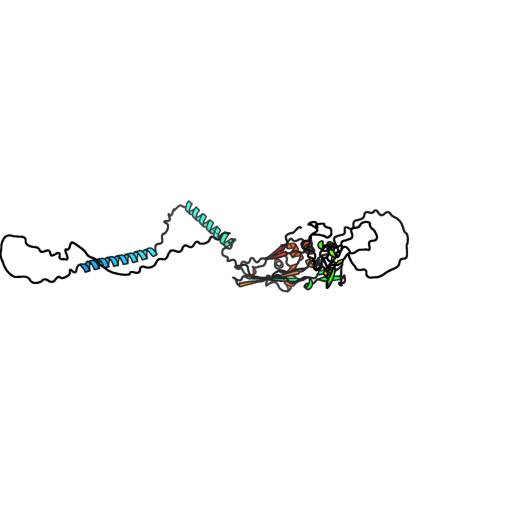 1 432 ? -4.553 2.378 17.100 1.00 93.44 432 LEU A C 1
ATOM 3404 O O . LEU A 1 432 ? -5.077 1.284 17.313 1.00 93.44 432 LEU A O 1
ATOM 3408 N N . PRO A 1 433 ? -3.876 2.642 15.969 1.00 95.06 433 PRO A N 1
ATOM 3409 C CA . PRO A 1 433 ? -3.761 1.678 14.885 1.00 95.06 433 PRO A CA 1
ATOM 3410 C C . PRO A 1 433 ? -2.775 0.563 15.228 1.00 95.06 433 PRO A C 1
ATOM 3412 O O . PRO A 1 433 ? -1.753 0.785 15.885 1.00 95.06 433 PRO A O 1
ATOM 3415 N N . THR A 1 434 ? -3.034 -0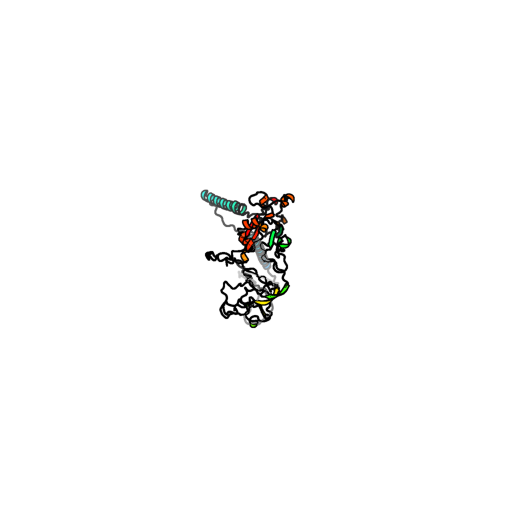.617 14.679 1.00 93.75 434 THR A N 1
ATOM 3416 C CA . THR A 1 434 ? -2.101 -1.745 14.678 1.00 93.75 434 THR A CA 1
ATOM 3417 C C . THR A 1 434 ? -1.763 -2.141 13.243 1.00 93.75 434 THR A C 1
ATOM 3419 O O . THR A 1 434 ? -2.643 -2.241 12.392 1.00 93.75 434 THR A O 1
ATOM 3422 N N . TYR A 1 435 ? -0.471 -2.319 12.956 1.00 95.25 435 TYR A N 1
ATOM 3423 C CA . TYR A 1 435 ? 0.028 -2.592 11.606 1.00 95.25 435 TYR A CA 1
ATOM 3424 C C . TYR A 1 435 ? 0.432 -4.061 11.452 1.00 95.25 435 TYR A C 1
ATOM 3426 O O . TYR A 1 435 ? 1.257 -4.579 12.210 1.00 95.25 435 TYR A O 1
ATOM 3434 N N . GLY A 1 436 ? -0.109 -4.714 10.429 1.00 95.00 436 GLY A N 1
ATOM 3435 C CA . GLY A 1 436 ? 0.243 -6.065 10.005 1.00 95.00 436 GLY A CA 1
ATOM 3436 C C . GLY A 1 436 ? 0.721 -6.084 8.555 1.00 95.00 436 GLY A C 1
ATOM 3437 O O . GLY A 1 436 ? 0.323 -5.250 7.744 1.00 95.00 436 GLY A O 1
ATOM 3438 N N . PHE A 1 437 ? 1.596 -7.035 8.239 1.00 95.31 437 PHE A N 1
ATOM 3439 C CA . PHE A 1 437 ? 2.179 -7.207 6.911 1.00 95.31 437 PHE A CA 1
ATOM 3440 C C . PHE A 1 437 ? 2.116 -8.681 6.542 1.00 95.31 437 PHE A C 1
ATOM 3442 O O . PHE A 1 437 ? 2.417 -9.532 7.380 1.00 95.31 437 PHE A O 1
ATOM 3449 N N . ARG A 1 438 ? 1.734 -8.990 5.303 1.00 94.38 438 ARG A N 1
ATOM 3450 C CA . ARG A 1 438 ? 1.640 -10.370 4.820 1.00 94.38 438 ARG A CA 1
ATOM 3451 C C . ARG A 1 438 ? 1.901 -10.435 3.320 1.00 94.38 438 ARG A C 1
ATOM 3453 O O . ARG A 1 438 ? 1.358 -9.628 2.575 1.00 94.38 438 ARG A O 1
ATOM 3460 N N . GLN A 1 439 ? 2.691 -11.405 2.871 1.00 92.25 439 GLN A N 1
ATOM 3461 C CA . GLN A 1 439 ? 2.809 -11.707 1.443 1.00 92.25 439 GLN A CA 1
ATOM 3462 C C . GLN A 1 439 ? 1.491 -12.307 0.923 1.00 92.25 439 GLN A C 1
ATOM 3464 O O . GLN A 1 439 ? 0.961 -13.247 1.520 1.00 92.25 439 GLN A O 1
ATOM 3469 N N . MET A 1 440 ? 0.949 -11.739 -0.155 1.00 88.56 440 MET A N 1
ATOM 3470 C CA . MET A 1 440 ? -0.309 -12.189 -0.768 1.00 88.56 440 MET A CA 1
ATOM 3471 C C . MET A 1 440 ? -0.088 -13.228 -1.857 1.00 88.56 440 MET A C 1
ATOM 3473 O O . MET A 1 440 ? -0.918 -14.122 -2.011 1.00 88.56 440 MET A O 1
ATOM 3477 N N . ASP A 1 441 ? 1.031 -13.135 -2.571 1.00 79.62 441 ASP A N 1
ATOM 3478 C CA . ASP A 1 441 ? 1.364 -14.123 -3.584 1.00 79.62 441 ASP A CA 1
ATOM 3479 C C . ASP A 1 441 ? 1.681 -15.445 -2.899 1.00 79.62 441 ASP A C 1
ATOM 3481 O O . ASP A 1 441 ? 2.634 -15.567 -2.125 1.00 79.62 441 ASP A O 1
ATOM 3485 N N . THR A 1 442 ? 0.853 -16.443 -3.180 1.00 64.06 442 THR A N 1
ATOM 3486 C CA . THR A 1 442 ? 1.201 -17.833 -2.925 1.00 64.06 442 THR A CA 1
ATOM 3487 C C . THR A 1 442 ? 2.365 -18.192 -3.827 1.00 64.06 442 THR A C 1
ATOM 3489 O O . THR A 1 442 ? 2.349 -17.820 -4.998 1.00 64.06 442 THR A O 1
ATOM 3492 N N . ASP A 1 443 ? 3.347 -18.923 -3.303 1.00 58.16 443 ASP A N 1
ATOM 3493 C CA . ASP A 1 443 ? 4.396 -19.531 -4.112 1.00 58.16 443 ASP A CA 1
ATOM 3494 C C . ASP A 1 443 ? 3.744 -20.423 -5.175 1.00 58.16 443 ASP A C 1
ATOM 3496 O O . ASP A 1 443 ? 3.515 -21.610 -4.960 1.00 58.16 443 ASP A O 1
ATOM 3500 N N . SER A 1 444 ? 3.445 -19.859 -6.342 1.00 48.00 444 SER A N 1
ATOM 3501 C CA . SER A 1 444 ? 3.374 -20.616 -7.575 1.00 48.00 444 SER A CA 1
ATOM 3502 C C . SER A 1 444 ? 4.814 -21.016 -7.864 1.00 48.00 444 SER A C 1
ATOM 3504 O O . SER A 1 444 ? 5.553 -20.334 -8.573 1.00 48.00 444 SER A O 1
ATOM 3506 N N . THR A 1 445 ? 5.270 -22.067 -7.188 1.00 35.66 445 THR A N 1
ATOM 3507 C CA . THR A 1 445 ? 6.284 -22.933 -7.770 1.00 35.66 445 THR A CA 1
ATOM 3508 C C . THR A 1 445 ? 5.712 -23.402 -9.108 1.00 35.66 445 THR A C 1
ATOM 3510 O O . THR A 1 445 ? 4.644 -24.024 -9.072 1.00 35.66 445 THR A O 1
ATOM 3513 N N . PRO A 1 446 ? 6.318 -23.055 -10.256 1.00 37.72 446 PRO A N 1
ATOM 3514 C CA . PRO A 1 446 ? 6.021 -23.765 -11.491 1.00 37.72 446 PRO A CA 1
ATOM 3515 C C . PRO A 1 446 ? 6.350 -25.256 -11.348 1.00 37.72 446 PRO A C 1
ATOM 3517 O O . PRO A 1 446 ? 7.288 -25.590 -10.578 1.00 37.72 446 PRO A O 1
#

Organism: NCBI:txid117903

Sequence (446 aa):
MGKLAGLEQQPASEQPMTAASRCRQLDPPANWLADGVVCRADVKRSTSRARSRGGPRACGCCVRPKDGEAERRRRRLKERARRRLRRRLQTDALFIYETPKVVLIKNKKIGMVFRAVQTFILAYFVVWVMWWEKGYQFVDEPPISGVTTRVNGLAWSEIRDGRAGFAAGPKVWDDGDYSIPPQQNSGFFVVTRVVHLTEQSVGVCAESARLFDAHCLEDSHCPRGGQAGSRLDSVFGRRPADADVDVDASGHGVFTGRCLTNRLPASTPDSSPALPGTCEVLAWCPVVETSSLSSRAGQAPADSNPRPVPDDTASRRPANHNRRQRRLVPLDESVEPLYDALNYTVFIKHAIEFTAYRVNRPNVLKWMTNQYLADCRNNKDDPRDKYCPIFRLGDIIRWSGANTYRMLRHGGVIAVTIDWQCDLDFSVDWCLPTYGFRQMDTDSTP

pLDDT: mean 70.1, std 24.45, range [23.34, 97.44]

InterPro domains:
  IPR027309 P2X purinoreceptor extracellular domain superfamily [G3DSA:2.60.490.10] (139-446)
  IPR059116 ATP P2X receptor-like [PF00864] (95-291)
  IPR059116 ATP P2X receptor-like [PF00864] (336-443)
  IPR059116 ATP P2X receptor-like [PTHR10125] (92-294)